Protein AF-A0A8D8DVP3-F1 (afdb_monomer)

InterPro domains:
  IPR005828 Major facilitator, sugar transporter-like [PF00083] (3-355)
  IPR036259 MFS transporter superfamily [G3DSA:1.20.1250.20] (2-360)
  IPR036259 MFS transporter superfamily [SSF103473] (3-356)

Radius of gyration: 23.99 Å; Cα contacts (8 Å, |Δi|>4): 474; chains: 1; bounding box: 67×56×66 Å

Structure (mmCIF, N/CA/C/O backbone):
data_AF-A0A8D8DVP3-F1
#
_entry.id   AF-A0A8D8DVP3-F1
#
loop_
_atom_site.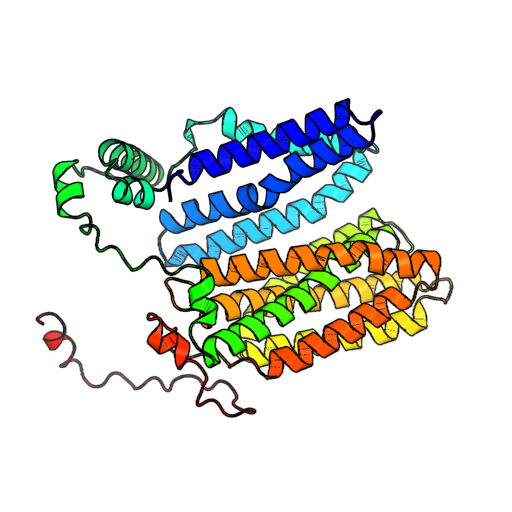group_PDB
_atom_site.id
_atom_site.type_symbol
_atom_site.label_atom_id
_atom_site.label_alt_id
_atom_site.label_comp_id
_atom_site.label_asym_id
_atom_site.label_entity_id
_atom_site.label_seq_id
_atom_site.pdbx_PDB_ins_code
_atom_site.Cartn_x
_atom_site.Cartn_y
_atom_site.Cartn_z
_atom_site.occupancy
_atom_site.B_iso_or_equiv
_atom_site.auth_seq_id
_atom_site.auth_comp_id
_atom_site.auth_asym_id
_atom_site.auth_atom_id
_atom_site.pdbx_PDB_model_num
ATOM 1 N N . MET A 1 1 ? -1.730 3.338 25.551 1.00 49.31 1 MET A N 1
ATOM 2 C CA . MET A 1 1 ? -1.063 4.341 24.682 1.00 49.31 1 MET A CA 1
ATOM 3 C C . MET A 1 1 ? -0.803 5.605 25.485 1.00 49.31 1 MET A C 1
ATOM 5 O O . MET A 1 1 ? -1.751 6.106 26.072 1.00 49.31 1 MET A O 1
ATOM 9 N N . LEU A 1 2 ? 0.445 6.084 25.524 1.00 58.00 2 LEU A N 1
ATOM 10 C CA . LEU A 1 2 ? 0.871 7.278 26.279 1.00 58.00 2 LEU A CA 1
ATOM 11 C C . LEU A 1 2 ? 0.584 8.608 25.549 1.00 58.00 2 LEU A C 1
ATOM 13 O O . LEU A 1 2 ? 0.513 9.646 26.192 1.00 58.00 2 LEU A O 1
ATOM 17 N N . ILE A 1 3 ? 0.392 8.583 24.224 1.00 75.12 3 ILE A N 1
ATOM 18 C CA . ILE A 1 3 ? 0.211 9.775 23.375 1.00 75.12 3 ILE A CA 1
ATOM 19 C C . ILE A 1 3 ? -1.114 9.651 22.600 1.00 75.12 3 ILE A C 1
ATOM 21 O O . ILE A 1 3 ? -1.470 8.549 22.170 1.00 75.12 3 ILE A O 1
ATOM 25 N N . GLY A 1 4 ? -1.849 10.762 22.466 1.00 74.62 4 GLY A N 1
ATOM 26 C CA . GLY A 1 4 ? -3.106 10.860 21.707 1.00 74.62 4 GLY A CA 1
ATOM 27 C C . GLY A 1 4 ? -2.903 10.778 20.191 1.00 74.62 4 GLY A C 1
ATOM 28 O O . GLY A 1 4 ? -1.782 10.906 19.696 1.00 74.62 4 GLY A O 1
ATOM 29 N N . ARG A 1 5 ? -3.982 10.559 19.432 1.00 79.88 5 ARG A N 1
ATOM 30 C CA . ARG A 1 5 ? -3.907 10.349 17.975 1.00 79.88 5 ARG A CA 1
ATOM 31 C C . ARG A 1 5 ? -3.617 11.651 17.230 1.00 79.88 5 ARG A C 1
ATOM 33 O O . ARG A 1 5 ? -2.860 11.639 16.260 1.00 79.88 5 ARG A O 1
ATOM 40 N N . LEU A 1 6 ? -4.168 12.770 17.699 1.00 83.75 6 LEU A N 1
ATOM 41 C CA . LEU A 1 6 ? -3.960 14.082 17.089 1.00 83.75 6 LEU A CA 1
ATOM 42 C C . LEU A 1 6 ? -2.509 14.590 17.242 1.00 83.75 6 LEU A C 1
ATOM 44 O O . LEU A 1 6 ? -1.933 14.986 16.229 1.00 83.75 6 LEU A O 1
ATOM 48 N N . PRO A 1 7 ? -1.864 14.547 18.429 1.00 85.00 7 PRO A N 1
ATOM 49 C CA . PRO A 1 7 ? -0.447 14.876 18.562 1.00 85.00 7 PRO A CA 1
ATOM 50 C C . PRO A 1 7 ? 0.447 14.032 17.656 1.00 85.00 7 PRO A C 1
ATOM 52 O O . PRO A 1 7 ? 1.345 14.571 17.019 1.00 85.00 7 PRO A O 1
ATOM 55 N N . VAL A 1 8 ? 0.177 12.725 17.545 1.00 86.31 8 VAL A N 1
ATOM 56 C CA . VAL A 1 8 ? 0.928 11.827 16.654 1.00 86.31 8 VAL A CA 1
ATOM 57 C C . VAL A 1 8 ? 0.789 12.256 15.192 1.00 86.31 8 VAL A C 1
ATOM 59 O O . VAL A 1 8 ? 1.789 12.304 14.475 1.00 86.31 8 VAL A O 1
ATOM 62 N N . TYR A 1 9 ? -0.419 12.622 14.754 1.00 86.25 9 TYR A N 1
ATOM 63 C CA . TYR A 1 9 ? -0.650 13.150 13.410 1.00 86.25 9 TYR A CA 1
ATOM 64 C C . TYR A 1 9 ? 0.105 14.464 13.165 1.00 86.25 9 TYR A C 1
ATOM 66 O O . TYR A 1 9 ? 0.840 14.567 12.186 1.00 86.25 9 TYR A O 1
ATOM 74 N N . LEU A 1 10 ? -0.012 15.440 14.071 1.00 87.44 10 LEU A N 1
ATOM 75 C CA . LEU A 1 10 ? 0.655 16.737 13.933 1.00 87.44 10 LEU A CA 1
ATOM 76 C C . LEU A 1 10 ? 2.178 16.583 13.909 1.00 87.44 10 LEU A C 1
ATOM 78 O O . LEU A 1 10 ? 2.819 17.058 12.972 1.00 87.44 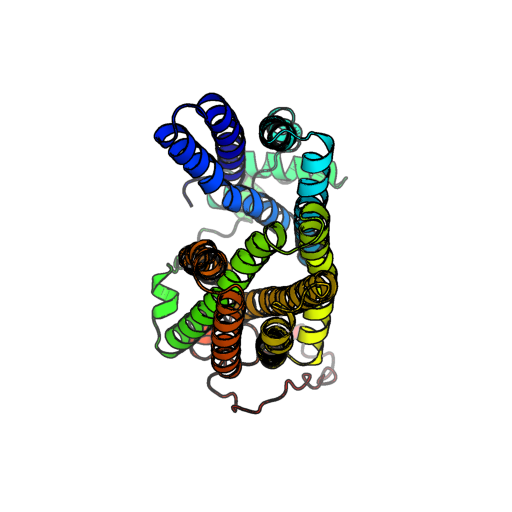10 LEU A O 1
ATOM 82 N N . ILE A 1 11 ? 2.755 15.848 14.864 1.00 88.69 11 ILE A N 1
ATOM 83 C CA . ILE A 1 11 ? 4.195 15.550 14.885 1.00 88.69 11 ILE A CA 1
ATOM 84 C C . ILE A 1 11 ? 4.615 14.910 13.560 1.00 88.69 11 ILE A C 1
ATOM 86 O O . ILE A 1 11 ? 5.625 15.310 12.987 1.00 88.69 11 ILE A O 1
ATOM 90 N N . SER A 1 12 ? 3.811 13.986 13.028 1.00 88.38 12 SER A N 1
ATOM 91 C CA . SER A 1 12 ? 4.121 13.334 11.756 1.00 88.38 12 SER A CA 1
ATOM 92 C C . SER A 1 12 ? 4.139 14.315 10.578 1.00 88.38 12 SER A C 1
ATOM 94 O O . SER A 1 12 ? 5.038 14.257 9.739 1.00 88.38 12 SER A O 1
ATOM 96 N N . LEU A 1 13 ? 3.187 15.253 10.534 1.00 87.81 13 LEU A N 1
ATOM 97 C CA . LEU A 1 13 ? 3.154 16.320 9.532 1.00 87.81 13 LEU A CA 1
ATOM 98 C C . LEU A 1 13 ? 4.349 17.271 9.654 1.00 87.81 13 LEU A C 1
ATOM 100 O O . LEU A 1 13 ? 4.944 17.623 8.638 1.00 87.81 13 LEU A O 1
ATOM 104 N N . ALA A 1 14 ? 4.716 17.670 10.876 1.00 88.19 14 ALA A N 1
ATOM 105 C CA . ALA A 1 14 ? 5.873 18.535 11.107 1.00 88.19 14 ALA A CA 1
ATOM 106 C C . ALA A 1 14 ? 7.168 17.841 10.693 1.00 88.19 14 ALA A C 1
ATOM 108 O O . ALA A 1 14 ? 7.963 18.432 9.970 1.00 88.19 14 ALA A O 1
ATOM 109 N N . MET A 1 15 ? 7.358 16.582 11.094 1.00 88.50 15 MET A N 1
ATOM 110 C CA . MET A 1 15 ? 8.517 15.789 10.687 1.00 88.50 15 MET A CA 1
ATOM 111 C C . MET A 1 15 ? 8.593 15.666 9.164 1.00 88.50 15 MET A C 1
ATOM 113 O O . MET A 1 15 ? 9.660 15.880 8.596 1.00 88.50 15 MET A O 1
ATOM 117 N N . GLY A 1 16 ? 7.468 15.395 8.495 1.00 88.06 16 GLY A N 1
ATOM 118 C CA . GLY A 1 16 ? 7.408 15.316 7.037 1.00 88.06 16 GLY A CA 1
ATOM 119 C C . GLY A 1 16 ? 7.754 16.636 6.343 1.00 88.06 16 GLY A C 1
ATOM 120 O O . GLY A 1 16 ? 8.611 16.656 5.461 1.00 88.06 16 GLY A O 1
ATOM 121 N N . ALA A 1 17 ? 7.124 17.743 6.747 1.00 87.62 17 ALA A N 1
ATOM 122 C CA . ALA A 1 17 ? 7.328 19.053 6.128 1.00 87.62 17 ALA A CA 1
ATOM 123 C C . ALA A 1 17 ? 8.729 19.621 6.412 1.00 87.62 17 ALA A C 1
ATOM 125 O O . ALA A 1 17 ? 9.436 20.013 5.483 1.00 87.62 17 ALA A O 1
ATOM 126 N N . LEU A 1 18 ? 9.159 19.619 7.680 1.00 87.88 18 LEU A N 1
ATOM 127 C CA . LEU A 1 18 ? 10.483 20.105 8.076 1.00 87.88 18 LEU A CA 1
ATOM 128 C C . LEU A 1 18 ? 11.585 19.202 7.528 1.00 87.88 18 LEU A C 1
ATOM 130 O O . LEU A 1 18 ? 12.564 19.711 6.997 1.00 87.88 18 LEU A O 1
ATOM 134 N N . GLY A 1 19 ? 11.419 17.879 7.594 1.00 87.88 19 GLY A N 1
ATOM 135 C CA . GLY A 1 19 ? 12.396 16.930 7.062 1.00 87.88 19 GLY A CA 1
ATOM 136 C C . GLY A 1 19 ? 12.624 17.118 5.564 1.00 87.88 19 GLY A C 1
ATOM 137 O O . GLY A 1 19 ? 13.769 17.167 5.126 1.00 87.88 19 GLY A O 1
ATOM 138 N N . ARG A 1 20 ? 11.556 17.318 4.778 1.00 87.12 20 ARG A N 1
ATOM 139 C CA . ARG A 1 20 ? 11.660 17.595 3.333 1.00 87.12 20 ARG A CA 1
ATOM 140 C C . ARG A 1 20 ? 12.271 18.962 3.035 1.00 87.12 20 ARG A C 1
ATOM 142 O O . ARG A 1 20 ? 13.136 19.047 2.169 1.00 87.12 20 ARG A O 1
ATOM 149 N N . ALA A 1 21 ? 11.861 20.012 3.747 1.00 88.06 21 ALA A N 1
ATOM 150 C CA . ALA A 1 21 ? 12.420 21.350 3.559 1.00 88.06 21 ALA A CA 1
ATOM 151 C C . ALA A 1 21 ? 13.917 21.388 3.911 1.00 88.06 21 ALA A C 1
ATOM 153 O O . ALA A 1 21 ? 14.731 21.851 3.117 1.00 88.06 21 ALA A O 1
ATOM 154 N N . LEU A 1 22 ? 14.300 20.834 5.065 1.00 88.75 22 LEU A N 1
ATOM 155 C CA . LEU A 1 22 ? 15.695 20.756 5.496 1.00 88.75 22 LEU A CA 1
ATOM 156 C C . LEU A 1 22 ? 16.526 19.849 4.579 1.00 88.75 22 LEU A C 1
ATOM 158 O O . LEU A 1 22 ? 17.681 20.171 4.309 1.00 88.75 22 LEU A O 1
ATOM 162 N N . ALA A 1 23 ? 15.957 18.759 4.050 1.00 87.88 23 ALA A N 1
ATOM 163 C CA . ALA A 1 23 ? 16.632 17.936 3.047 1.00 87.88 23 ALA A CA 1
ATOM 164 C C . ALA A 1 23 ? 16.972 18.761 1.794 1.00 87.88 23 ALA A C 1
ATOM 166 O O . ALA A 1 23 ? 18.110 18.736 1.346 1.00 87.88 23 ALA A O 1
ATOM 167 N N . VAL A 1 24 ? 16.045 19.577 1.280 1.00 87.75 24 VAL A N 1
ATOM 168 C CA . VAL A 1 24 ? 16.318 20.468 0.134 1.00 87.75 24 VAL A CA 1
ATOM 169 C C . VAL A 1 24 ? 17.486 21.423 0.419 1.00 87.75 24 VAL A C 1
ATOM 171 O O . VAL A 1 24 ? 18.394 21.528 -0.401 1.00 87.75 24 VAL A O 1
ATOM 174 N N . PHE A 1 25 ? 17.511 22.080 1.583 1.00 87.06 25 PHE A N 1
ATOM 175 C CA . PHE A 1 25 ? 18.601 23.004 1.939 1.00 87.06 25 PHE A CA 1
ATOM 176 C C . PHE A 1 25 ? 19.956 22.312 2.111 1.00 87.06 25 PHE A C 1
ATOM 178 O O . PHE A 1 25 ? 21.001 22.910 1.868 1.00 87.06 25 PHE A O 1
ATOM 185 N N . THR A 1 26 ? 19.946 21.050 2.527 1.00 89.88 26 THR A N 1
ATOM 186 C CA . THR A 1 26 ? 21.156 20.264 2.798 1.00 89.88 26 THR A CA 1
ATOM 187 C C . THR A 1 26 ? 21.569 19.381 1.623 1.00 89.88 26 THR A C 1
ATOM 189 O O . THR A 1 26 ? 22.509 18.601 1.756 1.00 89.88 26 THR A O 1
ATOM 192 N N . ALA A 1 27 ? 20.942 19.552 0.452 1.00 85.94 27 ALA A N 1
ATOM 193 C CA . ALA A 1 27 ? 21.257 18.832 -0.780 1.00 85.94 27 ALA A CA 1
ATOM 194 C C . ALA A 1 27 ? 22.755 18.810 -1.163 1.00 85.94 27 ALA A C 1
ATOM 196 O O . ALA A 1 27 ? 23.198 17.774 -1.659 1.00 85.94 27 ALA A O 1
ATOM 197 N N . PRO A 1 28 ? 23.570 19.861 -0.902 1.00 88.81 28 PRO A N 1
ATOM 198 C CA . PRO A 1 28 ? 25.012 19.806 -1.167 1.00 88.81 28 PRO A CA 1
ATOM 199 C C . PRO A 1 28 ? 25.773 18.778 -0.312 1.00 88.81 28 PRO A C 1
ATOM 201 O O . PRO A 1 28 ? 26.848 18.323 -0.697 1.00 88.81 28 PRO A O 1
ATOM 204 N N . HIS A 1 29 ? 25.231 18.396 0.849 1.00 92.12 29 HIS A N 1
ATOM 205 C CA . HIS A 1 29 ? 25.843 17.454 1.782 1.00 92.12 29 HIS A CA 1
ATOM 206 C C . HIS A 1 29 ? 25.055 16.142 1.824 1.00 92.12 29 HIS A C 1
ATOM 208 O O . HIS A 1 29 ? 24.122 15.985 2.610 1.00 92.12 29 HIS A O 1
ATOM 214 N N . TYR A 1 30 ? 25.481 15.156 1.029 1.00 89.69 30 TYR A N 1
ATOM 215 C CA . TYR A 1 30 ? 24.769 13.883 0.853 1.00 89.69 30 TYR A CA 1
ATOM 216 C C . TYR A 1 30 ? 24.401 13.157 2.164 1.00 89.69 30 TYR A C 1
ATOM 218 O O . TYR A 1 30 ? 23.277 12.678 2.318 1.00 89.69 30 TYR A O 1
ATOM 226 N N . GLY A 1 31 ? 25.313 13.099 3.142 1.00 92.06 31 GLY A N 1
ATOM 227 C CA . GLY A 1 31 ? 25.039 12.444 4.431 1.00 92.06 31 GLY A CA 1
ATOM 228 C C . GLY A 1 31 ? 23.936 13.139 5.238 1.00 92.06 31 GLY A C 1
ATOM 229 O O . GLY A 1 31 ? 23.083 12.484 5.831 1.00 92.06 31 GLY A O 1
ATOM 230 N N . LEU A 1 32 ? 23.907 14.472 5.213 1.00 90.44 32 LEU A N 1
ATOM 231 C CA . LEU A 1 32 ? 22.891 15.252 5.914 1.00 90.44 32 LEU A CA 1
ATOM 232 C C . LEU A 1 32 ? 21.549 15.217 5.167 1.00 90.44 32 LEU A C 1
ATOM 234 O O . LEU A 1 32 ? 20.506 15.035 5.794 1.00 90.44 32 LEU A O 1
ATOM 238 N N . PHE A 1 33 ? 21.591 15.285 3.833 1.00 90.75 33 PHE A N 1
ATOM 239 C CA . PHE A 1 33 ? 20.431 15.107 2.962 1.00 90.75 33 PHE A CA 1
ATOM 240 C C . PHE A 1 33 ? 19.723 13.773 3.231 1.00 90.75 33 PHE A C 1
ATOM 242 O O . PHE A 1 33 ? 18.517 13.744 3.470 1.00 90.75 33 PHE A O 1
ATOM 249 N N . THR A 1 34 ? 20.471 12.665 3.234 1.00 89.31 34 THR A N 1
ATOM 250 C CA . THR A 1 34 ? 19.911 11.318 3.437 1.00 89.31 34 THR A CA 1
ATOM 251 C C . THR A 1 34 ? 19.344 11.128 4.841 1.00 89.31 34 THR A C 1
ATOM 253 O O . THR A 1 34 ? 18.247 10.586 4.979 1.00 89.31 34 THR A O 1
ATOM 256 N N . LEU A 1 35 ? 20.026 11.629 5.877 1.00 91.00 35 LEU A N 1
ATOM 257 C CA . LEU A 1 35 ? 19.528 11.594 7.254 1.00 91.00 35 LEU A CA 1
ATOM 258 C C . LEU A 1 35 ? 18.201 12.356 7.398 1.00 91.00 35 LEU A C 1
ATOM 260 O O . LEU A 1 35 ? 17.240 11.831 7.958 1.00 91.00 35 LEU A O 1
ATOM 264 N N . LEU A 1 36 ? 18.122 13.580 6.873 1.00 89.75 36 LEU A N 1
ATOM 265 C CA . LEU A 1 36 ? 16.921 14.414 6.976 1.00 89.75 36 LEU A CA 1
ATOM 266 C C . LEU A 1 36 ? 15.772 13.887 6.109 1.00 89.75 36 LEU A C 1
ATOM 268 O O . LEU A 1 36 ? 14.619 13.897 6.547 1.00 89.75 36 LEU A O 1
ATOM 272 N N . ALA A 1 37 ? 16.077 13.349 4.925 1.00 87.44 37 ALA A N 1
ATOM 273 C CA . ALA A 1 37 ? 15.103 12.659 4.086 1.00 87.44 37 ALA A CA 1
ATOM 274 C C . ALA A 1 37 ? 14.545 11.405 4.780 1.00 87.44 37 ALA A C 1
ATOM 276 O O . ALA A 1 37 ? 13.339 11.151 4.709 1.00 87.44 37 ALA A O 1
ATOM 277 N N . PHE A 1 38 ? 15.387 10.652 5.497 1.00 88.50 38 PHE A N 1
ATOM 278 C CA . PHE A 1 38 ? 14.957 9.511 6.302 1.00 88.50 38 PHE A CA 1
ATOM 279 C C . PHE A 1 38 ? 14.036 9.945 7.447 1.00 88.50 38 PHE A C 1
ATOM 281 O O . PHE A 1 38 ? 12.935 9.412 7.574 1.00 88.50 38 PHE A O 1
ATOM 288 N N . VAL A 1 39 ? 14.429 10.958 8.227 1.00 87.19 39 VAL A N 1
ATOM 289 C CA . VAL A 1 39 ? 13.610 11.499 9.328 1.00 87.19 39 VAL A CA 1
ATOM 290 C C . VAL A 1 39 ? 12.257 12.004 8.816 1.00 87.19 39 VAL A C 1
ATOM 292 O O . VAL A 1 39 ? 11.221 11.700 9.412 1.00 87.19 39 VAL A O 1
ATOM 295 N N . GLY A 1 40 ? 12.240 12.715 7.685 1.00 84.88 40 GLY A N 1
ATOM 296 C CA . GLY A 1 40 ? 11.002 13.186 7.062 1.00 84.88 40 GLY A CA 1
ATOM 297 C C . GLY A 1 40 ? 10.118 12.056 6.528 1.00 84.88 40 GLY A C 1
ATOM 298 O O . GLY A 1 40 ? 8.891 12.136 6.600 1.00 84.88 40 GLY A O 1
ATOM 299 N N . SER A 1 41 ? 10.720 10.973 6.033 1.00 85.62 41 SER A N 1
ATOM 300 C CA . SER A 1 41 ? 9.988 9.821 5.490 1.00 85.62 41 SER A CA 1
ATOM 301 C C . SER A 1 41 ? 9.478 8.874 6.577 1.00 85.62 41 SER A C 1
ATOM 303 O O . SER A 1 41 ? 8.413 8.282 6.405 1.00 85.62 41 SER A O 1
ATOM 305 N N . PHE A 1 42 ? 10.165 8.774 7.718 1.00 84.25 42 PHE A N 1
ATOM 306 C CA . PHE A 1 42 ? 9.799 7.900 8.839 1.00 84.25 42 PHE A CA 1
ATOM 307 C C . PHE A 1 42 ? 8.373 8.158 9.352 1.00 84.25 42 PHE A C 1
ATOM 309 O O . PHE A 1 42 ? 7.619 7.234 9.652 1.00 84.25 42 PHE A O 1
ATOM 316 N N . ALA A 1 43 ? 7.976 9.427 9.393 1.00 81.69 43 ALA A N 1
ATOM 317 C CA . ALA A 1 43 ? 6.666 9.857 9.863 1.00 81.69 43 ALA A CA 1
ATOM 318 C C . ALA A 1 43 ? 5.530 9.713 8.830 1.00 81.69 43 ALA A C 1
ATOM 320 O O . ALA A 1 43 ? 4.356 9.815 9.189 1.00 81.69 43 ALA A O 1
ATOM 321 N N . SER A 1 44 ? 5.846 9.481 7.553 1.00 79.88 44 SER A N 1
ATOM 322 C CA . SER A 1 44 ? 4.869 9.565 6.457 1.00 79.88 44 SER A CA 1
ATOM 323 C C . SER A 1 44 ? 3.722 8.553 6.585 1.00 79.88 44 SER A C 1
ATOM 325 O O . SER A 1 44 ? 2.554 8.929 6.483 1.00 79.88 44 SER A O 1
ATOM 327 N N . ASN A 1 45 ? 4.033 7.290 6.897 1.00 78.56 45 ASN A N 1
ATOM 328 C CA . ASN A 1 45 ? 3.023 6.242 7.065 1.00 78.56 45 ASN A CA 1
ATOM 329 C C . ASN A 1 45 ? 2.107 6.516 8.272 1.00 78.5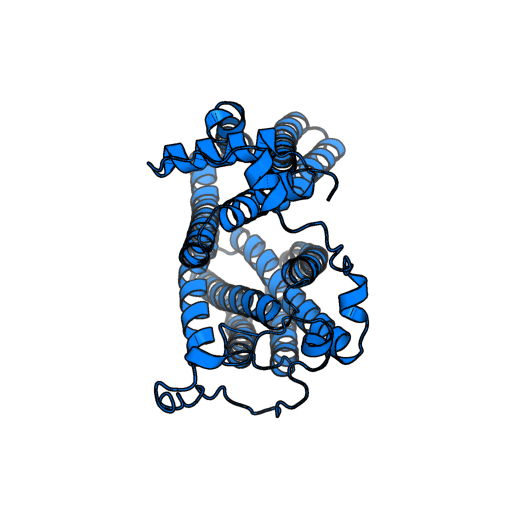6 45 ASN A C 1
ATOM 331 O O . ASN A 1 45 ? 0.892 6.338 8.201 1.00 78.56 45 ASN A O 1
ATOM 335 N N . THR A 1 46 ? 2.672 7.019 9.371 1.00 80.75 46 THR A N 1
ATOM 336 C CA . THR A 1 46 ? 1.907 7.409 10.563 1.00 80.75 46 THR A CA 1
ATOM 337 C C . THR A 1 46 ? 0.988 8.596 10.272 1.00 80.75 46 THR A C 1
ATOM 339 O O . THR A 1 46 ? -0.170 8.595 10.698 1.00 80.75 46 THR A O 1
ATOM 342 N N . GLY A 1 47 ? 1.471 9.576 9.501 1.00 81.94 47 GLY A N 1
ATOM 343 C CA . GLY A 1 47 ? 0.677 10.707 9.022 1.00 81.94 47 GLY A CA 1
ATOM 344 C C . GLY A 1 47 ? -0.492 10.275 8.135 1.00 81.94 47 GLY A C 1
ATOM 345 O O . GLY A 1 47 ? -1.580 10.828 8.255 1.00 81.94 47 GLY A O 1
ATOM 346 N N . PHE A 1 48 ? -0.304 9.241 7.312 1.00 81.69 48 PHE A N 1
ATOM 347 C CA . PHE A 1 48 ? -1.363 8.676 6.477 1.00 81.69 48 PHE A CA 1
ATOM 348 C C . PHE A 1 48 ? -2.425 7.914 7.292 1.00 81.69 48 PHE A C 1
ATOM 350 O O . PHE A 1 48 ? -3.617 8.097 7.059 1.00 81.69 48 PHE A O 1
ATOM 357 N N . GLN A 1 49 ? -2.021 7.090 8.267 1.00 79.94 49 GLN A N 1
ATOM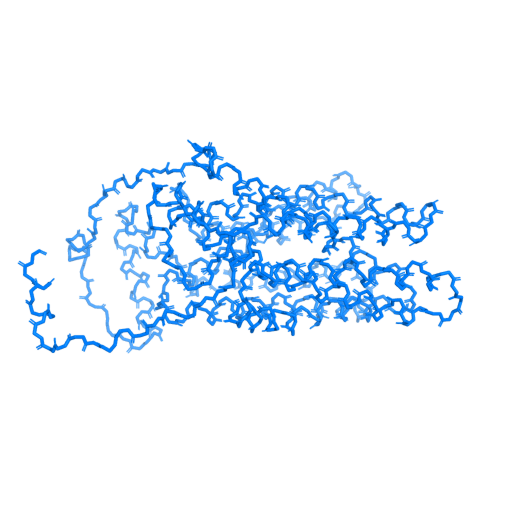 358 C CA . GLN A 1 49 ? -2.936 6.211 9.016 1.00 79.94 49 GLN A CA 1
ATOM 359 C C . GLN A 1 49 ? -3.694 6.912 10.158 1.00 79.94 49 GLN A C 1
ATOM 361 O O . GLN A 1 49 ? -4.844 6.575 10.443 1.00 79.94 49 GLN A O 1
ATOM 366 N N . SER A 1 50 ? -3.078 7.888 10.829 1.00 83.00 50 SER A N 1
ATOM 367 C CA . SER A 1 50 ? -3.653 8.495 12.043 1.00 83.00 50 SER A CA 1
ATOM 368 C C . SER A 1 50 ? -5.016 9.179 11.821 1.00 83.00 50 SER A C 1
ATOM 370 O O . SER A 1 50 ? -5.923 8.930 12.621 1.00 83.00 50 SER A O 1
ATOM 372 N N . PRO A 1 51 ? -5.228 9.977 10.751 1.00 83.81 51 PRO A N 1
ATOM 373 C CA . PRO A 1 51 ? -6.521 10.611 10.481 1.00 83.81 51 PRO A CA 1
ATOM 374 C C . PRO A 1 51 ? -7.635 9.605 10.223 1.00 83.81 51 PRO A C 1
ATOM 376 O O . PRO A 1 51 ? -8.758 9.807 10.677 1.00 83.81 51 PRO A O 1
ATOM 379 N N . LEU A 1 52 ? -7.325 8.504 9.532 1.00 82.56 52 LEU A N 1
ATOM 380 C CA . LEU A 1 52 ? -8.293 7.449 9.258 1.00 82.56 52 LEU A CA 1
ATOM 381 C C . LEU A 1 52 ? -8.774 6.801 10.558 1.00 82.56 52 LEU A C 1
ATOM 383 O O . LEU A 1 52 ? -9.972 6.600 10.730 1.00 82.56 52 LEU A O 1
ATOM 387 N N . ILE A 1 53 ? -7.862 6.509 11.489 1.00 79.62 53 ILE A N 1
ATOM 388 C CA . ILE A 1 53 ? -8.213 5.917 12.788 1.00 79.62 53 ILE A CA 1
ATOM 389 C C . ILE A 1 53 ? -9.159 6.847 13.554 1.00 79.62 53 ILE A C 1
ATOM 391 O O . ILE A 1 53 ? -10.216 6.408 14.003 1.00 79.62 53 ILE A O 1
ATOM 395 N N . VAL A 1 54 ? -8.824 8.139 13.642 1.00 82.62 54 VAL A N 1
ATOM 396 C CA . VAL A 1 54 ? -9.693 9.130 14.297 1.00 82.62 54 VAL A CA 1
ATOM 397 C C . VAL A 1 54 ? -11.049 9.209 13.592 1.00 82.62 54 VAL A C 1
ATOM 399 O O . VAL A 1 54 ? -12.082 9.177 14.258 1.00 82.62 54 VAL A O 1
ATOM 402 N N . ALA A 1 55 ? -11.065 9.245 12.256 1.00 83.69 55 ALA A N 1
ATOM 403 C CA . ALA A 1 55 ? -12.289 9.290 11.463 1.00 83.69 55 ALA A CA 1
ATOM 404 C C . ALA A 1 55 ? -13.177 8.054 11.690 1.00 83.69 55 ALA A C 1
ATOM 406 O O . ALA A 1 55 ? -14.392 8.191 11.824 1.00 83.69 55 ALA A O 1
ATOM 407 N N . MET A 1 56 ? -12.595 6.855 11.789 1.00 78.75 56 MET A N 1
ATOM 408 C CA . MET A 1 56 ? -13.339 5.630 12.094 1.00 78.75 56 MET A CA 1
ATOM 409 C C . MET A 1 56 ? -13.906 5.624 13.516 1.00 78.75 56 MET A C 1
ATOM 411 O O . MET A 1 56 ? -15.012 5.125 13.725 1.00 78.75 56 MET A O 1
ATOM 415 N N . GLU A 1 57 ? -13.169 6.162 14.489 1.00 79.19 57 GLU A N 1
ATOM 416 C CA . GLU A 1 57 ? -13.584 6.203 15.895 1.00 79.19 57 GLU A CA 1
ATOM 417 C C . GLU A 1 57 ? -14.754 7.168 16.144 1.00 79.19 57 GLU A C 1
ATOM 419 O O . GLU A 1 57 ? -15.596 6.880 16.997 1.00 79.19 57 GLU A O 1
ATOM 424 N N . ILE A 1 58 ? -14.828 8.282 15.404 1.00 81.50 58 ILE A N 1
ATOM 425 C CA . ILE A 1 58 ? -15.920 9.271 15.513 1.00 81.50 58 ILE A CA 1
ATOM 426 C C . ILE A 1 58 ? -17.134 8.948 14.633 1.00 81.50 58 ILE A C 1
ATOM 428 O O . ILE A 1 58 ? -18.201 9.534 14.820 1.00 81.50 58 ILE A O 1
ATOM 432 N N . SER A 1 59 ? -16.982 8.043 13.666 1.00 81.50 59 SER A N 1
ATOM 433 C CA . SER A 1 59 ? -18.023 7.729 12.686 1.00 81.50 59 SER A CA 1
ATOM 434 C C . SER A 1 59 ? -18.844 6.504 13.068 1.00 81.50 59 SER A C 1
ATOM 436 O O . SER A 1 59 ? -18.372 5.584 13.743 1.00 81.50 59 SER A O 1
ATOM 438 N N . LYS A 1 60 ? -20.087 6.483 12.576 1.00 76.56 60 LYS A N 1
ATOM 439 C CA . LYS A 1 60 ? -20.959 5.305 12.626 1.00 76.56 60 LYS A CA 1
ATOM 440 C C . LYS A 1 60 ? -20.338 4.141 11.855 1.00 76.56 60 LYS A C 1
ATOM 442 O O . LYS A 1 60 ? -19.666 4.366 10.848 1.00 76.56 60 LYS A O 1
ATOM 447 N N . ASP A 1 61 ? -20.627 2.919 12.295 1.00 69.31 61 ASP A N 1
ATOM 448 C CA . ASP A 1 61 ? -20.091 1.688 11.700 1.00 69.31 61 ASP A CA 1
ATOM 449 C C . ASP A 1 61 ? -20.396 1.587 10.193 1.00 69.31 61 ASP A C 1
ATOM 451 O O . ASP A 1 61 ? -19.509 1.256 9.409 1.00 69.31 61 ASP A O 1
ATOM 455 N N . GLU A 1 62 ? -21.598 1.997 9.780 1.00 71.56 62 GLU A N 1
ATOM 456 C CA . GLU A 1 62 ? -22.077 2.017 8.385 1.00 71.56 62 GLU A CA 1
ATOM 457 C C . GLU A 1 62 ? -21.205 2.871 7.445 1.00 71.56 62 GLU A C 1
ATOM 459 O O . GLU A 1 62 ? -21.017 2.530 6.280 1.00 71.56 62 GLU A O 1
ATOM 464 N N . ASN A 1 63 ? -20.621 3.964 7.950 1.00 74.81 63 ASN A N 1
ATOM 465 C CA . ASN A 1 63 ? -19.874 4.927 7.134 1.00 74.81 63 ASN A CA 1
ATOM 466 C C . ASN A 1 63 ? -18.368 4.633 7.072 1.00 74.81 63 ASN A C 1
ATOM 468 O O . ASN A 1 63 ? -17.644 5.282 6.312 1.00 74.81 63 ASN A O 1
ATOM 472 N N . ARG A 1 64 ? -17.864 3.674 7.863 1.00 74.38 64 ARG A N 1
ATOM 473 C CA . ARG A 1 64 ? -16.420 3.392 7.947 1.00 74.38 64 ARG A CA 1
ATOM 474 C C . ARG A 1 64 ? -15.839 2.909 6.621 1.00 74.38 64 ARG A C 1
ATOM 476 O O . ARG A 1 64 ? -14.741 3.325 6.263 1.00 74.38 64 ARG A O 1
ATOM 483 N N . ALA A 1 65 ? -16.593 2.107 5.869 1.00 69.69 65 ALA A N 1
ATOM 484 C CA . ALA A 1 65 ? -16.168 1.629 4.556 1.00 69.69 65 ALA A CA 1
ATOM 485 C C . ALA A 1 65 ? -15.968 2.788 3.562 1.00 69.69 65 ALA A C 1
ATOM 487 O O . ALA A 1 65 ? -14.936 2.858 2.894 1.00 69.69 65 ALA A O 1
ATOM 488 N N . SER A 1 66 ? -16.901 3.748 3.516 1.00 74.88 66 SER A N 1
ATOM 489 C CA . SER A 1 66 ? -16.762 4.936 2.664 1.00 74.88 66 SER A CA 1
ATOM 490 C C . SER A 1 66 ? -15.560 5.799 3.050 1.00 74.88 66 SER A C 1
ATOM 492 O O . SER A 1 66 ? -14.882 6.310 2.165 1.00 74.88 66 SER A O 1
ATOM 494 N N . LEU A 1 67 ? -15.250 5.946 4.342 1.00 82.25 67 LEU A N 1
ATOM 495 C CA . LEU A 1 67 ? -14.076 6.711 4.790 1.00 82.25 67 LEU A CA 1
ATOM 496 C C . LEU A 1 67 ? -12.758 6.096 4.308 1.00 82.25 67 LEU A C 1
ATOM 498 O O . LEU A 1 67 ? -11.886 6.819 3.826 1.00 82.25 67 LEU A O 1
ATOM 502 N N . SER A 1 68 ? -12.631 4.770 4.381 1.00 77.31 68 SER A N 1
ATOM 503 C CA . SER A 1 68 ? -11.475 4.061 3.823 1.00 77.31 68 SER A CA 1
ATOM 504 C C . SER A 1 68 ? -11.369 4.236 2.304 1.00 77.31 68 SER A C 1
ATOM 506 O O . SER A 1 68 ? -10.268 4.424 1.792 1.00 77.31 68 SER A O 1
ATOM 508 N N . MET A 1 69 ? -12.497 4.252 1.583 1.00 78.81 69 MET A N 1
ATOM 509 C CA . MET A 1 69 ? -12.510 4.514 0.136 1.00 78.81 69 MET A CA 1
ATOM 510 C C . MET A 1 69 ? -12.050 5.936 -0.210 1.00 78.81 69 MET A C 1
ATOM 512 O O . MET A 1 69 ? -11.262 6.108 -1.138 1.00 78.81 69 MET A O 1
ATOM 516 N N . TRP A 1 70 ? -12.470 6.954 0.548 1.00 85.44 70 TRP A N 1
ATOM 517 C CA . TRP A 1 70 ? -12.009 8.332 0.338 1.00 85.44 70 TRP A CA 1
ATOM 518 C C . TRP A 1 70 ? -10.498 8.478 0.522 1.00 85.44 70 TRP A C 1
ATOM 520 O O . TRP A 1 70 ? -9.840 9.148 -0.274 1.00 85.44 70 TRP A O 1
ATOM 530 N N . GLN A 1 71 ? -9.933 7.825 1.538 1.00 85.69 71 GLN A N 1
ATOM 531 C CA . GLN A 1 71 ? -8.490 7.836 1.771 1.00 85.69 71 GLN A CA 1
ATOM 532 C C . GLN A 1 71 ? -7.723 7.159 0.624 1.00 85.69 71 GLN A C 1
ATOM 534 O O . GLN A 1 71 ? -6.711 7.685 0.162 1.00 85.69 71 GLN A O 1
ATOM 539 N N . LEU A 1 72 ? -8.223 6.020 0.139 1.00 82.06 72 LEU A N 1
ATOM 540 C CA . LEU A 1 72 ? -7.645 5.283 -0.987 1.00 82.06 72 LEU A CA 1
ATOM 541 C C . LEU A 1 72 ? -7.704 6.085 -2.297 1.00 82.06 72 LEU A C 1
ATOM 543 O O . LEU A 1 72 ? -6.738 6.120 -3.063 1.00 82.06 72 LEU A O 1
ATOM 547 N N . GLY A 1 73 ? -8.820 6.785 -2.517 1.00 85.19 73 GLY A N 1
ATOM 548 C CA . GLY A 1 73 ? -8.979 7.754 -3.597 1.00 85.19 73 GLY A CA 1
ATOM 549 C C . GLY A 1 73 ? -7.945 8.871 -3.511 1.00 85.19 73 GLY A C 1
ATOM 550 O O . GLY A 1 73 ? -7.234 9.120 -4.481 1.00 85.19 73 GLY A O 1
ATOM 551 N N . GLY A 1 74 ? -7.795 9.486 -2.335 1.00 87.75 74 GLY A N 1
ATOM 552 C CA . GLY A 1 74 ? -6.798 10.532 -2.098 1.00 87.75 74 GLY A CA 1
ATOM 553 C C . GLY A 1 74 ? -5.360 10.067 -2.350 1.00 87.75 74 GLY A C 1
ATOM 554 O O . GLY A 1 74 ? -4.590 10.785 -2.986 1.00 87.75 74 GLY A O 1
ATOM 555 N N . TRP A 1 75 ? -5.015 8.848 -1.921 1.00 87.25 75 TRP A N 1
ATOM 556 C CA . TRP A 1 75 ? -3.719 8.223 -2.203 1.00 87.25 75 TRP A CA 1
ATOM 557 C C . TRP A 1 75 ? -3.466 8.090 -3.709 1.00 87.25 75 TRP A C 1
ATOM 559 O O . TRP A 1 75 ? -2.444 8.556 -4.214 1.00 87.25 75 TRP A O 1
ATOM 569 N N . THR A 1 76 ? -4.431 7.526 -4.439 1.00 88.62 76 THR A N 1
ATOM 570 C CA . THR A 1 76 ? -4.292 7.290 -5.882 1.00 88.62 76 THR A CA 1
ATOM 571 C C . THR A 1 76 ? -4.200 8.599 -6.663 1.00 88.62 76 THR A C 1
ATOM 573 O O . THR A 1 76 ? -3.345 8.743 -7.537 1.00 88.62 76 THR A O 1
ATOM 576 N N . VAL A 1 77 ? -5.032 9.587 -6.314 1.00 89.94 77 VAL A N 1
ATOM 577 C CA . VAL A 1 77 ? -4.971 10.932 -6.902 1.00 89.94 77 VAL A CA 1
ATOM 578 C C . VAL A 1 77 ? -3.598 11.555 -6.653 1.00 89.94 77 VAL A C 1
ATOM 580 O O . VAL A 1 77 ? -3.004 12.093 -7.583 1.00 89.94 77 VAL A O 1
ATOM 583 N N . GLY A 1 78 ? -3.052 11.425 -5.440 1.00 88.94 78 GLY A N 1
ATOM 584 C CA . GLY A 1 78 ? -1.709 11.901 -5.112 1.00 88.94 78 GLY A CA 1
ATOM 585 C C . GLY A 1 78 ? -0.625 11.290 -6.004 1.00 88.94 78 GLY A C 1
ATOM 586 O O . GLY A 1 78 ? 0.181 12.028 -6.569 1.00 88.94 78 GLY A O 1
ATOM 587 N N . ILE A 1 79 ? -0.637 9.965 -6.189 1.00 88.25 79 ILE A N 1
ATOM 588 C CA . ILE A 1 79 ? 0.315 9.259 -7.065 1.00 88.25 79 ILE A CA 1
ATOM 589 C C . ILE A 1 79 ? 0.167 9.690 -8.527 1.00 88.25 79 ILE A C 1
ATOM 591 O O . ILE A 1 79 ? 1.174 9.867 -9.203 1.00 88.25 79 ILE A O 1
ATOM 595 N N . CYS A 1 80 ? -1.058 9.890 -9.019 1.00 90.38 80 CYS A N 1
ATOM 596 C CA . CYS A 1 80 ? -1.300 10.298 -10.405 1.00 90.38 80 CYS A CA 1
ATOM 597 C C . CYS A 1 80 ? -0.891 11.754 -10.670 1.00 90.38 80 CYS A C 1
ATOM 599 O O . CYS A 1 80 ? -0.367 12.077 -11.734 1.00 90.38 80 CYS A O 1
ATOM 601 N N . VAL A 1 81 ? -1.124 12.644 -9.702 1.00 89.00 81 VAL A N 1
ATOM 602 C CA . VAL A 1 81 ? -0.849 14.081 -9.833 1.00 89.00 81 VAL A CA 1
ATOM 603 C C . VAL A 1 81 ? 0.636 14.395 -9.622 1.00 89.00 81 VAL A C 1
ATOM 605 O O . VAL A 1 81 ? 1.168 15.278 -10.292 1.00 89.00 81 VAL A O 1
ATOM 608 N N . ALA A 1 82 ? 1.337 13.661 -8.752 1.00 87.44 82 ALA A N 1
ATOM 609 C CA . ALA A 1 82 ? 2.761 13.866 -8.470 1.00 87.44 82 ALA A CA 1
ATOM 610 C C . ALA A 1 82 ? 3.674 13.939 -9.720 1.00 87.44 82 ALA A C 1
ATOM 612 O O . ALA A 1 82 ? 4.402 14.930 -9.844 1.00 87.44 82 ALA A O 1
ATOM 613 N N . PRO A 1 83 ? 3.649 12.980 -10.673 1.00 87.56 83 PRO A N 1
ATOM 614 C CA . PRO A 1 83 ? 4.469 13.060 -11.881 1.00 87.56 83 PRO A CA 1
ATOM 615 C C . PRO A 1 83 ? 4.052 14.222 -12.792 1.00 87.56 83 PRO A C 1
ATOM 617 O O . PRO A 1 83 ? 4.904 14.798 -13.458 1.00 87.56 83 PRO A O 1
ATOM 620 N N . MET A 1 84 ? 2.772 14.608 -12.803 1.00 85.50 84 MET A N 1
ATOM 621 C CA . MET A 1 84 ? 2.284 15.728 -13.618 1.00 85.50 84 MET A CA 1
ATOM 622 C C . MET A 1 84 ? 2.779 17.073 -13.079 1.00 85.50 84 MET A C 1
ATOM 624 O O . MET A 1 84 ? 3.205 17.930 -13.851 1.00 85.50 84 MET A O 1
ATOM 628 N N . ILE A 1 85 ? 2.788 17.241 -11.751 1.00 86.06 85 ILE A N 1
ATOM 629 C CA . ILE A 1 85 ? 3.381 18.418 -11.106 1.00 86.06 85 ILE A CA 1
ATOM 630 C C . ILE A 1 85 ? 4.879 18.473 -11.399 1.00 86.06 85 ILE A C 1
ATOM 632 O O . ILE A 1 85 ? 5.383 19.530 -11.764 1.00 86.06 85 ILE A O 1
ATOM 636 N N . LEU A 1 86 ? 5.595 17.349 -11.285 1.00 87.12 86 LEU A N 1
ATOM 637 C CA . LEU A 1 86 ? 7.025 17.315 -11.598 1.00 87.12 86 LEU A CA 1
ATOM 638 C C . LEU A 1 86 ? 7.297 17.654 -13.070 1.00 87.12 86 LEU A C 1
ATOM 640 O O . LEU A 1 86 ? 8.242 18.382 -13.362 1.00 87.12 86 LEU A O 1
ATOM 644 N N . TRP A 1 87 ? 6.454 17.176 -13.987 1.00 85.62 87 TRP A N 1
ATOM 645 C CA . TRP A 1 87 ? 6.549 17.497 -15.410 1.00 85.62 87 TRP A CA 1
ATOM 646 C C . TRP A 1 87 ? 6.347 18.994 -15.692 1.00 85.62 87 TRP A C 1
ATOM 648 O O . TRP A 1 87 ? 7.068 19.566 -16.512 1.00 85.62 87 TRP A O 1
ATOM 658 N N . LEU A 1 88 ? 5.413 19.639 -14.983 1.00 85.62 88 LEU A N 1
ATOM 659 C CA . LEU A 1 88 ? 5.144 21.072 -15.107 1.00 85.62 88 LEU A CA 1
ATOM 660 C C . LEU A 1 88 ? 6.248 21.929 -14.471 1.00 85.62 88 LEU A C 1
ATOM 662 O O . LEU A 1 88 ? 6.729 22.873 -15.093 1.00 85.62 88 LEU A O 1
ATOM 666 N N . CYS A 1 89 ? 6.654 21.597 -13.244 1.00 84.31 89 CYS A N 1
ATOM 667 C CA . CYS A 1 89 ? 7.639 22.366 -12.485 1.00 84.31 89 CYS A CA 1
ATOM 668 C C . CYS A 1 89 ? 9.070 22.163 -12.991 1.00 84.31 89 CYS A C 1
ATOM 670 O O . CYS A 1 89 ? 9.901 23.032 -12.766 1.00 84.31 89 CYS A O 1
ATOM 672 N N . ARG A 1 90 ? 9.377 21.013 -13.612 1.00 85.31 90 ARG A N 1
ATOM 673 C CA . ARG A 1 90 ? 10.714 20.579 -14.082 1.00 85.31 90 ARG A CA 1
ATOM 674 C C . ARG A 1 90 ? 11.829 20.549 -13.026 1.00 85.31 90 ARG A C 1
ATOM 676 O O . ARG A 1 90 ? 12.927 20.094 -13.324 1.00 85.31 90 ARG A O 1
ATOM 683 N N . ASP A 1 91 ? 11.519 20.931 -11.793 1.00 87.00 91 ASP A N 1
ATOM 684 C CA . ASP A 1 91 ? 12.427 21.002 -10.657 1.00 87.00 91 ASP A CA 1
ATOM 685 C C . ASP A 1 91 ? 11.909 20.163 -9.488 1.00 87.00 91 ASP A C 1
ATOM 687 O O . ASP A 1 91 ? 10.800 20.351 -8.973 1.00 87.00 91 ASP A O 1
ATOM 691 N N . TRP A 1 92 ? 12.766 19.264 -9.009 1.00 86.56 92 TRP A N 1
ATOM 692 C CA . TRP A 1 92 ? 12.475 18.402 -7.864 1.00 86.56 92 TRP A CA 1
ATOM 693 C C . TRP A 1 92 ? 12.303 19.201 -6.560 1.00 86.56 92 TRP A C 1
ATOM 695 O O . TRP A 1 92 ? 11.510 18.815 -5.703 1.00 86.56 92 TRP A O 1
ATOM 705 N N . VAL A 1 93 ? 12.979 20.349 -6.429 1.00 87.69 93 VAL A N 1
ATOM 706 C CA . VAL A 1 93 ? 12.871 21.244 -5.264 1.00 87.69 93 VAL A CA 1
ATOM 707 C C . VAL A 1 93 ? 11.445 21.767 -5.100 1.00 87.69 93 VAL A C 1
ATOM 709 O O . VAL A 1 93 ? 10.857 21.651 -4.022 1.00 87.69 93 VAL A O 1
ATOM 712 N N . TRP A 1 94 ? 10.856 22.286 -6.180 1.00 86.19 94 TRP A N 1
ATOM 713 C CA . TRP A 1 94 ? 9.490 22.808 -6.161 1.00 86.19 94 TRP A CA 1
ATOM 714 C C . TRP A 1 94 ? 8.454 21.707 -5.942 1.00 86.19 94 TRP A C 1
ATOM 716 O O . TRP A 1 94 ? 7.445 21.953 -5.285 1.00 86.19 94 TRP A O 1
ATOM 726 N N . LEU A 1 95 ? 8.716 20.477 -6.395 1.00 85.56 95 LEU A N 1
ATOM 727 C CA . LEU A 1 95 ? 7.876 19.324 -6.064 1.00 85.56 95 LEU A CA 1
ATOM 728 C C . LEU A 1 95 ? 7.898 19.019 -4.553 1.00 85.56 95 LEU A C 1
ATOM 730 O O . LEU A 1 95 ? 6.843 18.836 -3.935 1.00 85.56 95 LEU A O 1
ATOM 734 N N . LEU A 1 96 ? 9.084 18.972 -3.935 1.00 84.19 96 LEU A N 1
ATOM 735 C CA . LEU A 1 96 ? 9.224 18.669 -2.505 1.00 84.19 96 LEU A CA 1
ATOM 736 C C . LEU A 1 96 ? 8.620 19.769 -1.621 1.00 84.19 96 LEU A C 1
ATOM 738 O O . LEU A 1 96 ? 7.908 19.462 -0.661 1.00 84.19 96 LEU A O 1
ATOM 742 N N . LEU A 1 97 ? 8.860 21.040 -1.950 1.00 83.00 97 LEU A N 1
ATOM 743 C CA . LEU A 1 97 ? 8.300 22.173 -1.210 1.00 83.00 97 LEU A CA 1
ATOM 744 C C . LEU A 1 97 ? 6.794 22.312 -1.459 1.00 83.00 97 LEU A C 1
ATOM 746 O O . LEU A 1 97 ? 6.018 22.407 -0.509 1.00 83.00 97 LEU A O 1
ATOM 750 N N . GLY A 1 98 ? 6.366 22.234 -2.720 1.00 82.19 98 GLY A N 1
ATOM 751 C CA . GLY A 1 98 ? 4.965 22.349 -3.120 1.00 82.19 98 GLY A CA 1
ATOM 752 C C . GLY A 1 98 ? 4.079 21.266 -2.507 1.00 82.19 98 GLY A C 1
ATOM 753 O O . GLY A 1 98 ? 2.993 21.567 -2.024 1.00 82.19 98 GLY A O 1
ATOM 754 N N . SER A 1 99 ? 4.562 20.022 -2.421 1.00 80.31 99 SER A N 1
ATOM 755 C CA . SER A 1 99 ? 3.842 18.935 -1.736 1.00 80.31 99 SER A CA 1
ATOM 756 C C . SER A 1 99 ? 3.822 19.062 -0.206 1.00 80.31 99 SER A C 1
ATOM 758 O O . SER A 1 99 ? 2.995 18.427 0.448 1.00 80.31 99 SER A O 1
ATOM 760 N N . SER A 1 100 ? 4.697 19.887 0.378 1.00 82.25 100 SER A N 1
ATOM 761 C CA . SER A 1 100 ? 4.745 20.138 1.824 1.00 82.25 100 SER A CA 1
ATOM 762 C C . SER A 1 100 ? 3.809 21.276 2.258 1.00 82.25 100 SER A C 1
ATOM 764 O O . SER A 1 100 ? 3.336 21.271 3.393 1.00 82.25 100 SER A O 1
ATOM 766 N N . LEU A 1 101 ? 3.476 22.214 1.360 1.00 81.00 101 LEU A N 1
ATOM 767 C CA . LEU A 1 101 ? 2.594 23.355 1.654 1.00 81.00 101 LEU A CA 1
ATOM 768 C C . LEU A 1 101 ? 1.176 22.952 2.114 1.00 81.00 101 LEU A C 1
ATOM 770 O O . LEU A 1 101 ? 0.727 23.491 3.128 1.00 81.00 101 LEU A O 1
ATOM 774 N N . PRO A 1 102 ? 0.473 21.988 1.479 1.00 82.12 102 PRO A N 1
ATOM 775 C CA . PRO A 1 102 ? -0.843 21.548 1.948 1.00 82.12 102 PRO A CA 1
ATOM 776 C C . PRO A 1 102 ? -0.836 21.000 3.381 1.00 82.12 102 PRO A C 1
ATOM 778 O O . PRO A 1 102 ? -1.845 21.084 4.077 1.00 82.12 102 PRO A O 1
ATOM 781 N N . LEU A 1 103 ? 0.299 20.471 3.853 1.00 80.12 103 LEU A N 1
ATOM 782 C CA . LEU A 1 103 ? 0.424 19.941 5.214 1.00 80.12 103 LEU A CA 1
ATOM 783 C C . LEU A 1 103 ? 0.344 21.057 6.269 1.00 80.12 103 LEU A C 1
ATOM 785 O O . LEU A 1 103 ? -0.152 20.828 7.372 1.00 80.12 103 LEU A O 1
ATOM 789 N N . LEU A 1 104 ? 0.779 22.276 5.926 1.00 77.56 104 LEU A N 1
ATOM 790 C CA . LEU A 1 104 ? 0.748 23.436 6.822 1.00 77.56 104 LEU A CA 1
ATOM 791 C C . LEU A 1 104 ? -0.678 23.940 7.081 1.00 77.56 104 LEU A C 1
ATOM 793 O O . LEU A 1 104 ? -0.942 24.514 8.135 1.00 77.56 104 LEU A O 1
ATOM 797 N N . VAL A 1 105 ? -1.627 23.660 6.184 1.00 81.38 105 VAL A N 1
ATOM 798 C CA . VAL A 1 105 ? -3.038 24.049 6.353 1.00 81.38 105 VAL A CA 1
ATOM 799 C C . VAL A 1 105 ? -3.628 23.467 7.647 1.00 81.38 105 VAL A C 1
ATOM 801 O O . VAL A 1 105 ? -4.374 24.151 8.348 1.00 81.38 105 VAL A O 1
ATOM 804 N N . PHE A 1 106 ? -3.236 22.246 8.029 1.00 77.69 106 PHE A N 1
ATOM 805 C CA . PHE A 1 106 ? -3.682 21.603 9.274 1.00 77.69 106 PHE A CA 1
ATOM 806 C C . PHE A 1 106 ? -3.112 22.252 10.545 1.00 77.69 106 PHE A C 1
ATOM 808 O O . PHE A 1 106 ? -3.720 22.151 11.614 1.00 77.69 106 PHE A O 1
ATOM 815 N N . TYR A 1 107 ? -1.977 22.946 10.431 1.00 79.06 107 TYR A N 1
ATOM 816 C CA . TYR A 1 107 ? -1.425 23.778 11.501 1.00 79.06 107 TYR A CA 1
ATOM 817 C C . TYR A 1 107 ? -2.129 25.129 11.586 1.00 79.06 107 TYR A C 1
ATOM 819 O O . TYR A 1 107 ? -2.443 25.591 12.681 1.00 79.06 107 TYR A O 1
ATOM 827 N N . CYS A 1 108 ? -2.422 25.742 10.438 1.00 79.38 108 CYS A N 1
ATOM 828 C CA . CYS A 1 108 ? -3.096 27.038 10.370 1.00 79.38 108 CYS A CA 1
ATOM 829 C C . CYS A 1 108 ? -4.575 26.970 10.778 1.00 79.38 108 CYS A C 1
ATOM 831 O O . CYS A 1 108 ? -5.139 27.983 11.188 1.00 79.38 108 CYS A O 1
ATOM 833 N N . LEU A 1 109 ? -5.214 25.797 10.692 1.00 81.81 109 LEU A N 1
ATOM 834 C CA . LEU A 1 109 ? -6.632 25.617 11.010 1.00 81.81 109 LEU A CA 1
ATOM 835 C C . LEU A 1 109 ? -6.868 24.634 12.179 1.00 81.81 109 LEU A C 1
ATOM 837 O O . LEU A 1 109 ? -7.554 23.619 12.006 1.00 81.81 109 LEU A O 1
ATOM 841 N N . PRO A 1 110 ? -6.410 24.945 13.412 1.00 77.00 110 PRO A N 1
ATOM 842 C CA . PRO A 1 110 ? -6.585 24.069 14.578 1.00 77.00 110 PRO A CA 1
ATOM 843 C C . PRO A 1 110 ? -8.063 23.829 14.925 1.00 77.00 110 PRO A C 1
ATOM 845 O O . PRO A 1 110 ? -8.423 22.847 15.576 1.00 77.00 110 PRO A O 1
ATOM 848 N N . GLN A 1 111 ? -8.952 24.693 14.436 1.00 73.62 111 GLN A N 1
ATOM 849 C CA . GLN A 1 111 ? -10.397 24.550 14.557 1.00 73.62 111 GLN A CA 1
ATOM 850 C C . GLN A 1 111 ? -10.974 23.308 13.867 1.00 73.62 111 GLN A C 1
ATOM 852 O O . GLN A 1 111 ? -12.068 22.908 14.243 1.00 73.62 111 GLN A O 1
ATOM 857 N N . TYR A 1 112 ? -10.269 22.640 12.951 1.00 73.25 112 TYR A N 1
ATOM 858 C CA . TYR A 1 112 ? -10.730 21.372 12.358 1.00 73.25 112 TYR A CA 1
ATOM 859 C C . TYR A 1 112 ? -10.112 20.135 13.008 1.00 73.25 112 TYR A C 1
ATOM 861 O O . TYR A 1 112 ? -10.588 19.024 12.795 1.00 73.25 112 TYR A O 1
ATOM 869 N N . ASN A 1 113 ? -9.119 20.321 13.876 1.00 80.25 113 ASN A N 1
ATOM 870 C CA . ASN A 1 113 ? -8.471 19.216 14.562 1.00 80.25 113 ASN A CA 1
ATOM 871 C C . ASN A 1 113 ? -9.419 18.627 15.616 1.00 80.25 113 ASN A C 1
ATOM 873 O O . ASN A 1 113 ? -9.940 19.339 16.485 1.00 80.25 113 ASN A O 1
ATOM 877 N N . ILE A 1 114 ? -9.685 17.329 15.501 1.00 81.44 114 ILE A N 1
ATOM 878 C CA . ILE A 1 114 ? -10.509 16.554 16.428 1.00 81.44 114 ILE A CA 1
ATOM 879 C C . ILE A 1 114 ? -9.606 15.471 17.005 1.00 81.44 114 ILE A C 1
ATOM 881 O O . ILE A 1 114 ? -8.977 14.722 16.264 1.00 81.44 114 ILE A O 1
ATOM 885 N N . GLU A 1 115 ? -9.519 15.415 18.329 1.00 85.19 115 GLU A N 1
ATOM 886 C CA . GLU A 1 115 ? -8.882 14.301 19.029 1.00 85.19 115 GLU A CA 1
ATOM 887 C C . GLU A 1 115 ? -9.912 13.194 19.271 1.00 85.19 115 GLU A C 1
ATOM 889 O O . GLU A 1 115 ? -11.108 13.466 19.399 1.00 85.19 115 GLU A O 1
ATOM 894 N N . SER A 1 116 ? -9.444 11.949 19.357 1.00 83.94 116 SER A N 1
ATOM 895 C CA . SER A 1 116 ? -10.286 10.784 19.630 1.00 83.94 116 SER A CA 1
ATOM 896 C C . SER A 1 116 ? -11.061 10.919 20.954 1.00 83.94 116 SER A C 1
ATOM 898 O O . SER A 1 116 ? -10.447 10.900 22.029 1.00 83.94 116 SER A O 1
ATOM 900 N N . PRO A 1 117 ? -12.411 10.964 20.925 1.00 82.06 117 PRO A N 1
ATOM 901 C CA . PRO A 1 117 ? -13.216 10.969 22.147 1.00 82.06 117 PRO A CA 1
ATOM 902 C C . PRO A 1 117 ? -13.039 9.680 22.958 1.00 82.06 117 PRO A C 1
ATOM 904 O O . PRO A 1 117 ? -13.002 9.716 24.185 1.00 82.06 117 PRO A O 1
ATOM 907 N N . ARG A 1 118 ? -12.861 8.540 22.275 1.00 77.81 118 ARG A N 1
ATOM 908 C CA . ARG A 1 118 ? -12.639 7.232 22.911 1.00 77.81 118 ARG A CA 1
ATOM 909 C C . ARG A 1 118 ? -11.324 7.201 23.686 1.00 77.81 118 ARG A C 1
ATOM 911 O O . ARG A 1 118 ? -11.294 6.732 24.820 1.00 77.81 118 ARG A O 1
ATOM 918 N N . TRP A 1 119 ? -10.248 7.737 23.106 1.00 80.75 119 TRP A N 1
ATOM 919 C CA . TRP A 1 119 ? -8.961 7.838 23.794 1.00 80.75 119 TRP A CA 1
ATOM 920 C C . TRP A 1 119 ? -9.031 8.797 24.988 1.00 80.75 119 TRP A C 1
ATOM 922 O O . TRP A 1 119 ? -8.536 8.458 26.062 1.00 80.75 119 TRP A O 1
ATOM 932 N N . LEU A 1 120 ? -9.685 9.956 24.833 1.00 81.06 120 LEU A N 1
ATOM 933 C CA . LEU A 1 120 ? -9.869 10.920 25.925 1.00 81.06 120 LEU A CA 1
ATOM 934 C C . LEU A 1 120 ? -10.646 10.307 27.099 1.00 81.06 120 LEU A C 1
ATOM 936 O O . LEU A 1 120 ? -10.214 10.447 28.244 1.00 81.06 120 LEU A O 1
ATOM 940 N N . ALA A 1 121 ? -11.728 9.575 26.821 1.00 79.38 121 ALA A N 1
ATOM 941 C CA . ALA A 1 121 ? -12.478 8.832 27.832 1.00 79.38 121 ALA A CA 1
ATOM 942 C C . ALA A 1 121 ? -11.612 7.750 28.507 1.00 79.38 121 ALA A C 1
ATOM 944 O O . ALA A 1 121 ? -11.559 7.683 29.732 1.00 79.38 121 ALA A O 1
ATOM 945 N N . GLY A 1 122 ? -10.845 6.970 27.734 1.00 73.75 122 GLY A N 1
ATOM 946 C CA . GLY A 1 122 ? -9.948 5.935 28.270 1.00 73.75 122 GLY A CA 1
ATOM 947 C C . GLY A 1 122 ? -8.805 6.471 29.150 1.00 73.75 122 GLY A C 1
ATOM 948 O O . GLY A 1 122 ? -8.339 5.777 30.058 1.00 73.75 122 GLY A O 1
ATOM 949 N N . GLN A 1 123 ? -8.368 7.713 28.922 1.00 77.25 123 GLN A N 1
ATOM 950 C CA . GLN A 1 123 ? -7.388 8.416 29.762 1.00 77.25 123 GLN A CA 1
ATOM 951 C C . GLN A 1 123 ? -8.015 9.127 30.972 1.00 77.25 123 GLN A C 1
ATOM 953 O O . GLN A 1 123 ? -7.288 9.705 31.774 1.00 77.25 123 GLN A O 1
ATOM 958 N N . GLY A 1 124 ? -9.343 9.118 31.115 1.00 78.75 124 GLY A N 1
ATOM 959 C CA . GLY A 1 124 ? -10.047 9.864 32.161 1.00 78.75 124 GLY A CA 1
ATOM 960 C C . GLY A 1 124 ? -10.106 11.381 31.925 1.00 78.75 124 GLY A C 1
ATOM 961 O O . GLY A 1 124 ? -10.464 12.133 32.829 1.00 78.75 124 GLY A O 1
ATOM 962 N N . ARG A 1 125 ? -9.787 11.861 30.714 1.00 82.88 125 ARG A N 1
ATOM 963 C CA . ARG A 1 125 ? -9.837 13.286 30.326 1.00 82.88 125 ARG A CA 1
ATOM 964 C C . ARG A 1 125 ? -11.246 13.681 29.869 1.00 82.88 125 ARG A C 1
ATOM 966 O O . ARG A 1 125 ? -11.464 14.123 28.740 1.00 82.88 125 ARG A O 1
ATOM 973 N N . TYR A 1 126 ? -12.222 13.519 30.758 1.00 83.31 126 TYR A N 1
ATOM 974 C CA . TYR A 1 126 ? -13.645 13.727 30.461 1.00 83.31 126 TYR A CA 1
ATOM 975 C C . TYR A 1 126 ? -14.023 15.157 30.017 1.00 83.31 126 TYR A C 1
ATOM 977 O O . TYR A 1 126 ? -14.783 15.279 29.052 1.00 83.31 126 TYR A O 1
ATOM 985 N N . PRO A 1 127 ? -13.479 16.247 30.605 1.00 84.44 127 PRO A N 1
ATOM 986 C CA . PRO A 1 127 ? -13.819 17.609 30.173 1.00 84.44 127 PRO A CA 1
ATOM 987 C C . PRO A 1 127 ? -13.438 17.890 28.713 1.00 84.44 127 PRO A C 1
ATOM 989 O O . PRO A 1 127 ? -14.165 18.551 27.969 1.00 84.44 127 PRO A O 1
ATOM 992 N N . GLU A 1 128 ? -12.297 17.359 28.275 1.00 84.00 128 GLU A N 1
ATOM 993 C CA . GLU A 1 128 ? -11.837 17.488 26.893 1.00 84.00 128 GLU A CA 1
ATOM 994 C C . GLU A 1 128 ? -12.642 16.606 25.942 1.00 84.00 128 GLU A C 1
ATOM 996 O O . GLU A 1 128 ? -12.978 17.042 24.839 1.00 84.00 128 GLU A O 1
ATOM 1001 N N . CYS A 1 129 ? -13.009 15.400 26.387 1.00 83.44 129 CYS A N 1
ATOM 1002 C CA . CYS A 1 129 ? -13.894 14.507 25.646 1.00 83.44 129 CYS A CA 1
ATOM 1003 C C . CYS A 1 129 ? -15.224 15.201 25.318 1.00 83.44 129 CYS A C 1
ATOM 1005 O O . CYS A 1 129 ? -15.632 15.229 24.158 1.00 83.44 129 CYS A O 1
ATOM 1007 N N . ILE A 1 130 ? -15.866 15.842 26.302 1.00 84.75 130 ILE A N 1
ATOM 1008 C CA . ILE A 1 130 ? -17.121 16.585 26.094 1.00 84.75 130 ILE A CA 1
ATOM 1009 C C . ILE A 1 130 ? -16.925 17.761 25.140 1.00 84.75 130 ILE A C 1
ATOM 1011 O O . ILE A 1 130 ? -17.765 17.992 24.269 1.00 84.75 130 ILE A O 1
ATOM 1015 N N . ARG A 1 131 ? -15.803 18.486 25.241 1.00 86.81 131 ARG A N 1
ATOM 1016 C CA . ARG A 1 131 ? -15.483 19.577 24.308 1.00 86.81 131 ARG A CA 1
ATOM 1017 C C . ARG A 1 131 ? -15.410 19.076 22.862 1.00 86.81 131 ARG A C 1
ATOM 1019 O O . ARG A 1 131 ? -15.951 19.727 21.969 1.00 86.81 131 ARG A O 1
ATOM 1026 N N . MET A 1 132 ? -14.775 17.924 22.632 1.00 86.81 132 MET A N 1
ATOM 1027 C CA . MET A 1 132 ? -14.699 17.304 21.304 1.00 86.81 132 MET A CA 1
ATOM 1028 C C . MET A 1 132 ? -16.066 16.796 20.832 1.00 86.81 132 MET A C 1
ATOM 1030 O O . MET A 1 132 ? -16.458 17.078 19.702 1.00 86.81 132 MET A O 1
ATOM 1034 N N . LEU A 1 133 ? -16.835 16.125 21.693 1.00 85.38 133 LEU A N 1
ATOM 1035 C CA . LEU A 1 133 ? -18.176 15.635 21.354 1.00 85.38 133 LEU A CA 1
ATOM 1036 C C . LEU A 1 133 ? -19.144 16.773 21.016 1.00 85.38 133 LEU A C 1
ATOM 1038 O O . LEU A 1 133 ? -19.868 16.681 20.028 1.00 85.38 133 LEU A O 1
ATOM 1042 N N . ARG A 1 134 ? -19.096 17.890 21.750 1.00 85.94 134 ARG A N 1
ATOM 1043 C CA . ARG A 1 134 ? -19.889 19.090 21.446 1.00 85.94 134 ARG A CA 1
ATOM 1044 C C . ARG A 1 134 ? -19.511 19.695 20.092 1.00 85.94 134 ARG A C 1
ATOM 1046 O O . ARG A 1 134 ? -20.384 20.140 19.352 1.00 85.94 134 ARG A O 1
ATOM 1053 N N . LYS A 1 135 ? -18.223 19.684 19.741 1.00 84.44 135 LYS A N 1
ATOM 1054 C CA . LYS A 1 135 ? -17.733 20.139 18.432 1.00 84.44 135 LYS A CA 1
ATOM 1055 C C . LYS A 1 135 ? -18.250 19.246 17.299 1.00 84.44 135 LYS A C 1
ATOM 1057 O O . LYS A 1 135 ? -18.771 19.767 16.318 1.00 84.44 135 LYS A O 1
ATOM 1062 N N . ILE A 1 136 ? -18.177 17.925 17.468 1.00 84.38 136 ILE A N 1
ATOM 1063 C CA . ILE A 1 136 ? -18.727 16.942 16.518 1.00 84.38 136 ILE A CA 1
ATOM 1064 C C . ILE A 1 136 ? -20.246 17.124 16.376 1.00 84.38 136 ILE A C 1
ATOM 1066 O O . ILE A 1 136 ? -20.768 17.161 15.264 1.00 84.38 136 ILE A O 1
ATOM 1070 N N . ALA A 1 137 ? -20.963 17.296 17.488 1.00 84.19 137 ALA A N 1
ATOM 1071 C CA . ALA A 1 137 ? -22.406 17.509 17.493 1.00 84.19 137 ALA A CA 1
ATOM 1072 C C . ALA A 1 137 ? -22.809 18.805 16.776 1.00 84.19 137 ALA A C 1
ATOM 1074 O O . ALA A 1 137 ? -23.741 18.781 15.974 1.00 84.19 137 ALA A O 1
ATOM 1075 N N . LYS A 1 138 ? -22.056 19.897 16.977 1.00 84.75 138 LYS A N 1
ATOM 1076 C CA . LYS A 1 138 ? -22.262 21.173 16.276 1.00 84.75 138 LYS A CA 1
ATOM 1077 C C . LYS A 1 138 ? -22.129 21.019 14.759 1.00 84.75 138 LYS A C 1
ATOM 1079 O O . LYS A 1 138 ? -22.972 21.532 14.033 1.00 84.75 138 LYS A O 1
ATOM 1084 N N . VAL A 1 139 ? -21.108 20.298 14.288 1.00 83.31 139 VAL A N 1
ATOM 1085 C CA . VAL A 1 139 ? -20.913 20.017 12.851 1.00 83.31 139 VAL A CA 1
ATOM 1086 C C . VAL A 1 139 ? -22.040 19.139 12.301 1.00 83.31 139 VAL A C 1
ATOM 1088 O O . VAL A 1 139 ? -22.522 19.372 11.200 1.00 83.31 139 VAL A O 1
ATOM 1091 N N . ASN A 1 140 ? -22.516 18.179 13.095 1.00 82.50 140 ASN A N 1
ATOM 1092 C CA . ASN A 1 140 ? -23.621 17.294 12.725 1.00 82.50 140 ASN A CA 1
ATOM 1093 C C . ASN A 1 140 ? -25.018 17.927 12.896 1.00 82.50 140 ASN A C 1
ATOM 1095 O O . ASN A 1 140 ? -26.015 17.237 12.688 1.00 82.50 140 ASN A O 1
ATOM 1099 N N . GLY A 1 141 ? -25.116 19.189 13.333 1.00 80.12 141 GLY A N 1
ATOM 1100 C CA . GLY A 1 141 ? -26.391 19.868 13.591 1.00 80.12 141 GLY A CA 1
ATOM 1101 C C . GLY A 1 141 ? -27.213 19.274 14.744 1.00 80.12 141 GLY A C 1
ATOM 1102 O O . GLY A 1 141 ? -28.424 19.473 14.799 1.00 80.12 141 GLY A O 1
ATOM 1103 N N . LYS A 1 142 ? -26.589 18.527 15.662 1.00 79.69 142 LYS A N 1
ATOM 1104 C CA . LYS A 1 142 ? -27.256 17.908 16.818 1.00 79.69 142 LYS A CA 1
ATOM 1105 C C . LYS A 1 142 ? -26.941 18.661 18.109 1.00 79.69 142 LYS A C 1
ATOM 1107 O O . LYS A 1 142 ? -25.825 19.139 18.300 1.00 79.69 142 LYS A O 1
ATOM 1112 N N . LYS A 1 143 ? -27.914 18.723 19.023 1.00 76.06 143 LYS A N 1
ATOM 1113 C CA . LYS A 1 143 ? -27.680 19.171 20.404 1.00 76.06 143 LYS A CA 1
ATOM 1114 C C . LYS A 1 143 ? -26.972 18.061 21.187 1.00 76.06 143 LYS A C 1
ATOM 1116 O O . LYS A 1 143 ? -27.284 16.885 21.002 1.00 76.06 143 LYS A O 1
ATOM 1121 N N . PHE A 1 144 ? -25.995 18.432 22.010 1.00 73.31 144 PHE A N 1
ATOM 1122 C CA . PHE A 1 144 ? -25.227 17.509 22.846 1.00 73.31 144 PHE A CA 1
ATOM 1123 C C . PHE A 1 144 ? -25.088 18.102 24.247 1.00 73.31 144 PHE A C 1
ATOM 1125 O O . PHE A 1 144 ? -24.225 18.953 24.479 1.00 73.31 144 PHE A O 1
ATOM 1132 N N . ASP A 1 145 ? -25.946 17.621 25.147 1.00 68.62 145 ASP A N 1
ATOM 1133 C CA . ASP A 1 145 ? -26.114 18.112 26.520 1.00 68.62 145 ASP A CA 1
ATOM 1134 C C . ASP A 1 145 ? -25.792 17.006 27.541 1.00 68.62 145 ASP A C 1
ATOM 1136 O O . ASP A 1 145 ? -26.540 16.775 28.479 1.00 68.62 145 ASP A O 1
ATOM 1140 N N . LEU A 1 146 ? -24.692 16.275 27.329 1.00 71.88 146 LEU A N 1
ATOM 1141 C CA . LEU A 1 146 ? -24.162 15.327 28.319 1.00 71.88 146 LEU A CA 1
ATOM 1142 C C . LEU A 1 146 ? -23.198 16.046 29.268 1.00 71.88 146 LEU A C 1
ATOM 1144 O O . LEU A 1 146 ? -22.267 16.726 28.813 1.00 71.88 146 LEU A O 1
ATOM 1148 N N . THR A 1 147 ? -23.403 15.858 30.571 1.00 74.38 147 THR A N 1
ATOM 1149 C CA . THR A 1 147 ? -22.547 16.408 31.637 1.00 74.38 147 THR A CA 1
ATOM 1150 C C . THR A 1 147 ? -21.368 15.471 31.931 1.00 74.38 147 THR A C 1
ATOM 1152 O O . THR A 1 147 ? -21.369 14.299 31.547 1.00 74.38 147 THR A O 1
ATOM 1155 N N . VAL A 1 148 ? -20.315 15.985 32.581 1.00 68.12 148 VAL A N 1
ATOM 1156 C CA . VAL A 1 148 ? -19.112 15.209 32.940 1.00 68.12 148 VAL A CA 1
ATOM 1157 C C . VAL A 1 148 ? -19.471 14.005 33.812 1.00 68.12 148 VAL A C 1
ATOM 1159 O O . VAL A 1 148 ? -18.947 12.923 33.553 1.00 68.12 148 VAL A O 1
ATOM 1162 N N . GLU A 1 149 ? -20.377 14.167 34.784 1.00 63.28 149 GLU A N 1
ATOM 1163 C CA . GLU A 1 149 ? -20.765 13.080 35.691 1.00 63.28 149 GLU A CA 1
ATOM 1164 C C . GLU A 1 149 ? -21.503 11.947 34.955 1.00 63.28 149 GLU A C 1
ATOM 1166 O O . GLU A 1 149 ? -21.160 10.778 35.113 1.00 63.28 149 GLU A O 1
ATOM 1171 N N . GLU A 1 150 ? -22.438 12.276 34.058 1.00 68.38 150 GLU A N 1
ATOM 1172 C CA . GLU A 1 150 ? -23.181 11.279 33.268 1.00 68.38 150 GLU A CA 1
ATOM 1173 C C . GLU A 1 150 ? -22.274 10.485 32.319 1.00 68.38 150 GLU A C 1
ATOM 1175 O O . GLU A 1 150 ? -22.516 9.311 32.029 1.00 68.38 150 GLU A O 1
ATOM 1180 N N . LEU A 1 151 ? -21.218 11.126 31.808 1.00 68.62 151 LEU A N 1
ATOM 1181 C CA . LEU A 1 151 ? -20.245 10.480 30.934 1.00 68.62 151 LEU A CA 1
ATOM 1182 C C . LEU A 1 151 ? -19.273 9.596 31.725 1.00 68.62 151 LEU A C 1
ATOM 1184 O O . LEU A 1 151 ? -18.812 8.594 31.189 1.00 68.62 151 LEU A O 1
ATOM 1188 N N . GLN A 1 152 ? -18.984 9.935 32.984 1.00 66.06 152 GLN A N 1
ATOM 1189 C CA . GLN A 1 152 ? -18.220 9.090 33.907 1.00 66.06 152 GLN A CA 1
ATOM 1190 C C . GLN A 1 152 ? -19.006 7.854 34.348 1.00 66.06 152 GLN A C 1
ATOM 1192 O O . GLN A 1 152 ? -18.419 6.783 34.482 1.00 66.06 152 GLN A O 1
ATOM 1197 N N . GLU A 1 153 ? -20.317 7.989 34.541 1.00 65.31 153 GLU A N 1
ATOM 1198 C CA . GLU A 1 153 ? -21.202 6.885 34.920 1.00 65.31 153 GLU A CA 1
ATOM 1199 C C . GLU A 1 153 ? -21.457 5.920 33.749 1.00 65.31 153 GLU A C 1
ATOM 1201 O O . GLU A 1 153 ? -21.482 4.705 33.934 1.00 65.31 153 GLU A O 1
ATOM 1206 N N . LYS A 1 154 ? -21.573 6.450 32.522 1.00 66.69 154 LYS A N 1
ATOM 1207 C CA . LYS A 1 154 ? -21.757 5.659 31.289 1.00 66.69 154 LYS A CA 1
ATOM 1208 C C . LYS A 1 154 ? -20.458 5.159 30.660 1.00 66.69 154 LYS A C 1
ATOM 1210 O O . LYS A 1 154 ? -20.511 4.288 29.790 1.00 66.69 154 LYS A O 1
ATOM 1215 N N . ALA A 1 155 ? -19.303 5.717 31.023 1.00 63.28 155 ALA A N 1
ATOM 1216 C CA . ALA A 1 155 ? -18.029 5.226 30.518 1.00 63.28 155 ALA A CA 1
ATOM 1217 C C . ALA A 1 155 ? -17.778 3.829 31.102 1.00 63.28 155 ALA A C 1
ATOM 1219 O O . ALA A 1 155 ? -17.781 3.680 32.326 1.00 63.28 155 ALA A O 1
ATOM 1220 N N . PRO A 1 156 ? -17.536 2.801 30.267 1.00 57.72 156 PRO A N 1
ATOM 1221 C CA . PRO A 1 156 ? -17.162 1.495 30.783 1.00 57.72 156 PRO A CA 1
ATOM 1222 C C . PRO A 1 156 ? -15.932 1.669 31.682 1.00 57.72 156 PRO A C 1
ATOM 1224 O O . PRO A 1 156 ? -14.909 2.219 31.256 1.00 57.72 156 PRO A O 1
ATOM 1227 N N . ARG A 1 157 ? -16.048 1.251 32.953 1.00 53.72 157 ARG A N 1
ATOM 1228 C CA . ARG A 1 157 ? -14.908 1.185 33.878 1.00 53.72 157 ARG A CA 1
ATOM 1229 C C . ARG A 1 157 ? -13.802 0.398 33.184 1.00 53.72 157 ARG A C 1
ATOM 1231 O O . ARG A 1 157 ? -14.108 -0.560 32.486 1.00 53.72 157 ARG A O 1
ATOM 1238 N N . LYS A 1 158 ? -12.541 0.814 33.369 1.00 51.97 158 LYS A N 1
ATOM 1239 C CA . LYS A 1 158 ? -11.345 0.143 32.832 1.00 51.97 158 LYS A CA 1
ATOM 1240 C C . LYS A 1 158 ? -11.335 -1.339 33.227 1.00 51.97 158 LYS A C 1
ATOM 1242 O O . LYS A 1 158 ? -10.647 -1.727 34.168 1.00 51.97 158 LYS A O 1
ATOM 1247 N N . GLU A 1 159 ? -12.035 -2.183 32.486 1.00 45.03 159 GLU A N 1
ATOM 1248 C CA . GLU A 1 159 ? -11.571 -3.535 32.283 1.00 45.03 159 GLU A CA 1
ATOM 1249 C C . GLU A 1 159 ? -10.284 -3.361 31.494 1.00 45.03 159 GLU A C 1
ATOM 1251 O O . GLU A 1 159 ? -10.271 -2.873 30.363 1.00 45.03 159 GLU A O 1
ATOM 1256 N N . PHE A 1 160 ? -9.163 -3.640 32.152 1.00 45.88 160 PHE A N 1
ATOM 1257 C CA . PHE A 1 160 ? -7.914 -3.872 31.457 1.00 45.88 160 PHE A CA 1
ATOM 1258 C C . PHE A 1 160 ? -8.146 -5.093 30.563 1.00 45.88 160 PHE A C 1
ATOM 1260 O O . PHE A 1 160 ? -7.829 -6.218 30.949 1.00 45.88 160 PHE A O 1
ATOM 1267 N N . GLU A 1 161 ? -8.721 -4.889 29.374 1.00 51.62 161 GLU A N 1
ATOM 1268 C CA . GLU A 1 161 ? -8.592 -5.850 28.291 1.00 51.62 161 GLU A CA 1
ATOM 1269 C C . GLU A 1 161 ? -7.102 -6.172 28.220 1.00 51.62 161 GLU A C 1
ATOM 1271 O O . GLU A 1 161 ? -6.268 -5.269 28.081 1.00 51.62 161 GLU A O 1
ATOM 1276 N N . LYS A 1 162 ? -6.752 -7.447 28.441 1.00 52.91 162 LYS A N 1
ATOM 1277 C CA . LYS A 1 162 ? -5.360 -7.902 28.421 1.00 52.91 162 LYS A CA 1
ATOM 1278 C C . LYS A 1 162 ? -4.710 -7.324 27.171 1.00 52.91 162 LYS A C 1
ATOM 1280 O O . LYS A 1 162 ? -5.122 -7.639 26.058 1.00 52.91 162 LYS A O 1
ATOM 1285 N N . MET A 1 163 ? -3.720 -6.452 27.354 1.00 54.84 163 MET A N 1
ATOM 1286 C CA . MET A 1 163 ? -3.056 -5.801 26.234 1.00 54.84 163 MET A CA 1
ATOM 1287 C C . MET A 1 163 ? -2.181 -6.854 25.549 1.00 54.84 163 MET A C 1
ATOM 1289 O O . MET A 1 163 ? -1.047 -7.114 25.948 1.00 54.84 163 MET A O 1
ATOM 1293 N N . TYR A 1 164 ? -2.750 -7.539 24.562 1.00 63.94 164 TYR A N 1
ATOM 1294 C CA . TYR A 1 164 ? -2.053 -8.564 23.805 1.00 63.94 164 TYR A CA 1
ATOM 1295 C C . TYR A 1 164 ? -1.015 -7.884 22.900 1.00 63.94 164 TYR A C 1
ATOM 1297 O O . TYR A 1 164 ? -1.348 -7.128 21.990 1.00 63.94 164 TYR A O 1
ATOM 1305 N N . GLY A 1 165 ? 0.269 -8.110 23.186 1.00 75.50 165 GLY A N 1
ATOM 1306 C CA . GLY A 1 165 ? 1.377 -7.603 22.370 1.00 75.50 165 GLY A CA 1
ATOM 1307 C C . GLY A 1 165 ? 1.594 -8.422 21.094 1.00 75.50 165 GLY A C 1
ATOM 1308 O O . GLY A 1 165 ? 0.994 -9.478 20.920 1.00 75.50 165 GLY A O 1
ATOM 1309 N N . ILE A 1 166 ? 2.516 -7.996 20.226 1.00 82.00 166 ILE A N 1
ATOM 1310 C CA . ILE A 1 166 ? 2.859 -8.696 18.966 1.00 82.00 166 ILE A CA 1
ATOM 1311 C C . ILE A 1 166 ? 3.235 -10.169 19.214 1.00 82.00 166 ILE A C 1
ATOM 1313 O O . ILE A 1 166 ? 2.860 -11.046 18.445 1.00 82.00 166 ILE A O 1
ATOM 1317 N N . VAL A 1 167 ? 3.890 -10.469 20.340 1.00 83.06 167 VAL A N 1
ATOM 1318 C CA . VAL A 1 167 ? 4.271 -11.839 20.739 1.00 83.06 167 VAL A CA 1
ATOM 1319 C C . VAL A 1 167 ? 3.057 -12.775 20.847 1.00 83.06 167 VAL A C 1
ATOM 1321 O O . VAL A 1 167 ? 3.162 -13.972 20.589 1.00 83.06 167 VAL A O 1
ATOM 1324 N N . SER A 1 168 ? 1.873 -12.240 21.155 1.00 81.19 168 SER A N 1
ATOM 1325 C CA . SER A 1 168 ? 0.642 -13.033 21.240 1.00 81.19 168 SER A CA 1
ATOM 1326 C C . SER A 1 168 ? 0.180 -13.599 19.889 1.00 81.19 168 SER A C 1
ATOM 1328 O O . SER A 1 168 ? -0.466 -14.647 19.875 1.00 81.19 168 SER A O 1
ATOM 1330 N N . LEU A 1 169 ? 0.583 -12.996 18.760 1.00 81.06 169 LEU A N 1
ATOM 1331 C CA . LEU A 1 169 ? 0.342 -13.534 17.410 1.00 81.06 169 LEU A CA 1
ATOM 1332 C C . LEU A 1 169 ? 1.044 -14.885 17.206 1.00 81.06 169 LEU A C 1
ATOM 1334 O O . LEU A 1 169 ? 0.558 -15.739 16.467 1.00 81.06 169 LEU A O 1
ATOM 1338 N N . PHE A 1 170 ? 2.152 -15.104 17.917 1.00 85.19 170 PHE A N 1
ATOM 1339 C CA . PHE A 1 170 ? 2.951 -16.329 17.869 1.00 85.19 170 PHE A CA 1
ATOM 1340 C C . PHE A 1 170 ? 2.688 -17.272 19.051 1.00 85.19 170 PHE A C 1
ATOM 1342 O O . PHE A 1 170 ? 3.276 -18.345 19.130 1.00 85.19 170 PHE A O 1
ATOM 1349 N N . SER A 1 171 ? 1.766 -16.922 19.955 1.00 78.50 171 SER A N 1
ATOM 1350 C CA . SER A 1 171 ? 1.496 -17.672 21.192 1.00 78.50 171 SER A CA 1
ATOM 1351 C C . SER A 1 171 ? 0.821 -19.041 20.971 1.00 78.50 171 SER A C 1
ATOM 1353 O O . SER A 1 171 ? 0.638 -19.793 21.925 1.00 78.50 171 SER A O 1
ATOM 1355 N N . GLY A 1 172 ? 0.453 -19.407 19.739 1.00 83.00 172 GLY A N 1
ATOM 1356 C CA . GLY A 1 172 ? -0.035 -20.751 19.417 1.00 83.00 172 GLY A CA 1
ATOM 1357 C C . GLY A 1 172 ? 0.389 -21.198 18.023 1.00 83.00 172 GLY A C 1
ATOM 1358 O O . GLY A 1 172 ? 0.342 -20.401 17.092 1.00 83.00 172 GLY A O 1
ATOM 1359 N N . SER A 1 173 ? 0.741 -22.476 17.856 1.00 83.94 173 SER A N 1
ATOM 1360 C CA . SER A 1 173 ? 1.339 -23.004 16.615 1.00 83.94 173 SER A CA 1
ATOM 1361 C C . SER A 1 173 ? 0.497 -22.744 15.362 1.00 83.94 173 SER A C 1
ATOM 1363 O O . SER A 1 173 ? 1.039 -22.449 14.302 1.00 83.94 173 SER A O 1
ATOM 1365 N N . HIS A 1 174 ? -0.834 -22.805 15.477 1.00 85.94 174 HIS A N 1
ATOM 1366 C CA . HIS A 1 174 ? -1.733 -22.518 14.354 1.00 85.9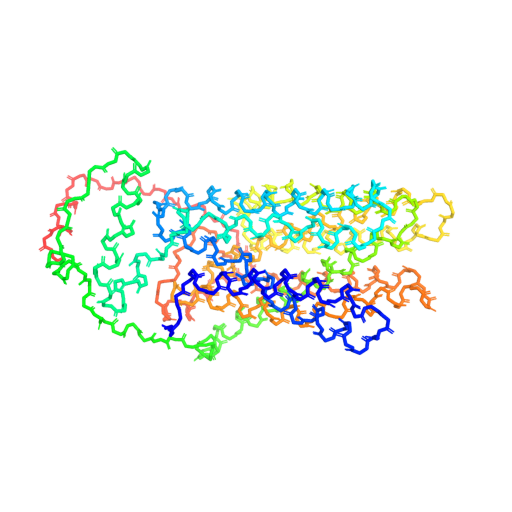4 174 HIS A CA 1
ATOM 1367 C C . HIS A 1 174 ? -1.782 -21.026 14.004 1.00 85.94 174 HIS A C 1
ATOM 1369 O O . HIS A 1 174 ? -1.640 -20.671 12.839 1.00 85.94 174 HIS A O 1
ATOM 1375 N N . MET A 1 175 ? -1.900 -20.145 15.005 1.00 86.12 175 MET A N 1
ATOM 1376 C CA . MET A 1 175 ? -1.850 -18.690 14.789 1.00 86.12 175 MET A CA 1
ATOM 1377 C C . MET A 1 175 ? -0.493 -18.237 14.269 1.00 86.12 175 MET A C 1
ATOM 1379 O O . MET A 1 175 ? -0.441 -17.394 13.379 1.00 86.12 175 MET A O 1
ATOM 1383 N N . ALA A 1 176 ? 0.589 -18.831 14.771 1.00 89.06 176 ALA A N 1
ATOM 1384 C CA . ALA A 1 176 ? 1.934 -18.596 14.278 1.00 89.06 176 ALA A CA 1
ATOM 1385 C C . ALA A 1 176 ? 2.034 -18.992 12.801 1.00 89.06 176 ALA A C 1
ATOM 1387 O O . ALA A 1 176 ? 2.462 -18.176 11.997 1.00 89.06 176 ALA A O 1
ATOM 1388 N N . LYS A 1 177 ? 1.542 -20.180 12.415 1.00 90.62 177 LYS A N 1
ATOM 1389 C CA . LYS A 1 177 ? 1.505 -20.616 11.009 1.00 90.62 177 LYS A CA 1
ATOM 1390 C C . LYS A 1 177 ? 0.721 -19.640 10.127 1.00 90.62 177 LYS A C 1
ATOM 1392 O O . LYS A 1 177 ? 1.223 -19.241 9.083 1.00 90.62 177 LYS A O 1
ATOM 1397 N N . LEU A 1 178 ? -0.483 -19.236 10.539 1.00 90.31 178 LEU A N 1
ATOM 1398 C CA . LEU A 1 178 ? -1.301 -18.279 9.782 1.00 90.31 178 LEU A CA 1
ATOM 1399 C C . LEU A 1 178 ? -0.624 -16.910 9.667 1.00 90.31 178 LEU A C 1
ATOM 1401 O O . LEU A 1 178 ? -0.582 -16.335 8.584 1.00 90.31 178 LEU A O 1
ATOM 1405 N N . THR A 1 179 ? -0.046 -16.422 10.765 1.00 91.81 179 THR A N 1
ATOM 1406 C CA . THR A 1 179 ? 0.703 -15.162 10.806 1.00 91.81 179 THR A CA 1
ATOM 1407 C C . THR A 1 179 ? 1.918 -15.228 9.889 1.00 91.81 179 THR A C 1
ATOM 1409 O O . THR A 1 179 ? 2.127 -14.314 9.105 1.00 91.81 179 THR A O 1
ATOM 1412 N N . SER A 1 180 ? 2.686 -16.319 9.915 1.00 93.25 180 SER A N 1
ATOM 1413 C CA . SER A 1 180 ? 3.826 -16.535 9.021 1.00 93.25 180 SER A CA 1
ATOM 1414 C C . SER A 1 180 ? 3.408 -16.573 7.553 1.00 93.25 180 SER A C 1
ATOM 1416 O O . SER A 1 180 ? 4.069 -15.960 6.723 1.00 93.25 180 SER A O 1
ATOM 1418 N N . LEU A 1 181 ? 2.303 -17.244 7.220 1.00 94.06 181 LEU A N 1
ATOM 1419 C CA . LEU A 1 181 ? 1.801 -17.280 5.846 1.00 94.06 181 LEU A CA 1
ATOM 1420 C C . LEU A 1 181 ? 1.334 -15.894 5.370 1.00 94.06 181 LEU A C 1
ATOM 1422 O O . LEU A 1 181 ? 1.666 -15.494 4.257 1.00 94.06 181 LEU A O 1
ATOM 1426 N N . LEU A 1 182 ? 0.626 -15.141 6.220 1.00 93.69 182 LEU A N 1
ATOM 1427 C CA . LEU A 1 182 ? 0.243 -13.755 5.933 1.00 93.69 182 LEU A CA 1
ATOM 1428 C C . LEU A 1 182 ? 1.475 -12.860 5.760 1.00 93.69 182 LEU A C 1
ATOM 1430 O O . LEU A 1 182 ? 1.512 -12.067 4.827 1.00 93.69 182 LEU A O 1
ATOM 1434 N N . LEU A 1 183 ? 2.502 -13.014 6.603 1.00 95.31 183 LEU A N 1
ATOM 1435 C CA . LEU A 1 183 ? 3.763 -12.275 6.490 1.00 95.31 183 LEU A CA 1
ATOM 1436 C C . LEU A 1 183 ? 4.454 -12.527 5.150 1.00 95.31 183 LEU A C 1
ATOM 1438 O O . LEU A 1 183 ? 4.853 -11.573 4.487 1.00 95.31 183 LEU A O 1
ATOM 1442 N N . VAL A 1 184 ? 4.562 -13.791 4.731 1.00 95.88 184 VAL A N 1
ATOM 1443 C CA . VAL A 1 184 ? 5.138 -14.128 3.422 1.00 95.88 184 VAL A CA 1
ATOM 1444 C C . VAL A 1 184 ? 4.287 -13.544 2.295 1.00 95.88 184 VAL A C 1
ATOM 1446 O O . VAL A 1 184 ? 4.845 -12.939 1.386 1.00 95.88 184 VAL A O 1
ATOM 1449 N N . GLY A 1 185 ? 2.955 -13.629 2.380 1.00 95.56 185 GLY A N 1
ATOM 1450 C CA . GLY A 1 185 ? 2.053 -13.001 1.410 1.00 95.56 185 GLY A CA 1
ATOM 1451 C C . GLY A 1 185 ? 2.267 -11.487 1.295 1.00 95.56 185 GLY A C 1
ATOM 1452 O O . GLY A 1 185 ? 2.406 -10.966 0.189 1.00 95.56 185 GLY A O 1
ATOM 1453 N N . TRP A 1 186 ? 2.378 -10.787 2.428 1.00 95.88 186 TRP A N 1
ATOM 1454 C CA . TRP A 1 186 ? 2.684 -9.356 2.469 1.00 95.88 186 TRP A CA 1
ATOM 1455 C C . TRP A 1 186 ? 4.043 -9.036 1.838 1.00 95.88 186 TRP A C 1
ATOM 1457 O O . TRP A 1 186 ? 4.131 -8.111 1.035 1.00 95.88 186 TRP A O 1
ATOM 1467 N N . ILE A 1 187 ? 5.090 -9.810 2.137 1.00 96.00 187 ILE A N 1
ATOM 1468 C CA . ILE A 1 187 ? 6.421 -9.642 1.527 1.00 96.00 187 ILE A CA 1
ATOM 1469 C C . ILE A 1 187 ? 6.349 -9.847 0.006 1.00 96.00 187 ILE A C 1
ATOM 1471 O O . ILE A 1 187 ? 6.820 -8.997 -0.755 1.00 96.00 187 ILE A O 1
ATOM 1475 N N . CYS A 1 188 ? 5.709 -10.933 -0.438 1.00 96.06 188 CYS A N 1
ATOM 1476 C CA . CYS A 1 188 ? 5.526 -11.262 -1.850 1.00 96.06 188 CYS A CA 1
ATOM 1477 C C . CYS A 1 188 ? 4.722 -10.210 -2.615 1.00 96.06 188 CYS A C 1
ATOM 1479 O O . CYS A 1 188 ? 4.867 -10.106 -3.827 1.00 96.06 188 CYS A O 1
ATOM 1481 N N . ASN A 1 189 ? 3.886 -9.430 -1.932 1.00 95.31 189 ASN A N 1
ATOM 1482 C CA . ASN A 1 189 ? 3.131 -8.342 -2.536 1.00 95.31 189 ASN A CA 1
ATOM 1483 C C . ASN A 1 189 ? 3.910 -7.013 -2.544 1.00 95.31 189 ASN A C 1
ATOM 1485 O O . ASN A 1 189 ? 3.905 -6.273 -3.531 1.00 95.31 189 ASN A O 1
ATOM 1489 N N . THR A 1 190 ? 4.590 -6.697 -1.443 1.00 94.62 190 THR A N 1
ATOM 1490 C CA . THR A 1 190 ? 5.278 -5.414 -1.255 1.00 94.62 190 THR A CA 1
ATOM 1491 C C . THR A 1 190 ? 6.522 -5.283 -2.130 1.00 94.62 190 THR A C 1
ATOM 1493 O O . THR A 1 190 ? 6.751 -4.208 -2.683 1.00 94.62 190 THR A O 1
ATOM 1496 N N . ILE A 1 191 ? 7.291 -6.363 -2.329 1.00 94.62 191 ILE A N 1
ATOM 1497 C CA . ILE A 1 191 ? 8.472 -6.327 -3.206 1.00 94.62 191 ILE A CA 1
ATOM 1498 C C . ILE A 1 191 ? 8.083 -5.930 -4.648 1.00 94.62 191 ILE A C 1
ATOM 1500 O O . ILE A 1 191 ? 8.580 -4.902 -5.113 1.00 94.62 191 ILE A O 1
ATOM 1504 N N . PRO A 1 192 ? 7.149 -6.625 -5.341 1.00 94.69 192 PRO A N 1
ATOM 1505 C CA . PRO A 1 192 ? 6.678 -6.199 -6.659 1.00 94.69 192 PRO A CA 1
ATOM 1506 C C . PRO A 1 192 ? 6.121 -4.782 -6.694 1.00 94.69 192 PRO A C 1
ATOM 1508 O O . PRO A 1 192 ? 6.364 -4.063 -7.658 1.00 94.69 192 PRO A O 1
ATOM 1511 N N . THR A 1 193 ? 5.417 -4.358 -5.641 1.00 92.50 193 THR A N 1
ATOM 1512 C CA . THR A 1 193 ? 4.839 -3.009 -5.570 1.00 92.50 193 THR A CA 1
ATOM 1513 C C . THR A 1 193 ? 5.915 -1.927 -5.697 1.00 92.50 193 THR A C 1
ATOM 1515 O O . THR A 1 193 ? 5.764 -1.013 -6.508 1.00 92.50 193 THR A O 1
ATOM 1518 N N . PHE A 1 194 ? 7.014 -2.034 -4.941 1.00 91.00 194 PHE A N 1
ATOM 1519 C CA . PHE A 1 194 ? 8.108 -1.060 -5.004 1.00 91.00 194 PHE A CA 1
ATOM 1520 C C . PHE A 1 194 ? 8.983 -1.227 -6.247 1.00 91.00 194 PHE A C 1
ATOM 1522 O O . PHE A 1 194 ? 9.383 -0.230 -6.848 1.00 91.00 194 PHE A O 1
ATOM 1529 N N . THR A 1 195 ? 9.257 -2.465 -6.667 1.00 93.12 195 THR A N 1
ATOM 1530 C CA . THR A 1 195 ? 10.034 -2.731 -7.885 1.00 93.12 195 THR A CA 1
ATOM 1531 C C . THR A 1 195 ? 9.345 -2.150 -9.118 1.00 93.12 195 THR A C 1
ATOM 1533 O O . THR A 1 195 ? 9.997 -1.450 -9.885 1.00 93.12 195 THR A O 1
ATOM 1536 N N . LEU A 1 196 ? 8.036 -2.366 -9.298 1.00 91.94 196 LEU A N 1
ATOM 1537 C CA . LEU A 1 196 ? 7.284 -1.832 -10.443 1.00 91.94 196 LEU A CA 1
ATOM 1538 C C . LEU A 1 196 ? 7.207 -0.306 -10.430 1.00 91.94 196 LEU A C 1
ATOM 1540 O O . LEU A 1 196 ? 7.325 0.320 -11.482 1.00 91.94 196 LEU A O 1
ATOM 1544 N N . LEU A 1 197 ? 7.059 0.293 -9.244 1.00 89.19 197 LEU A N 1
ATOM 1545 C CA . LEU A 1 197 ? 7.063 1.746 -9.091 1.00 89.19 197 LEU A CA 1
ATOM 1546 C C . LEU A 1 197 ? 8.370 2.350 -9.621 1.00 89.19 197 LEU A C 1
ATOM 1548 O O . LEU A 1 197 ? 8.341 3.302 -10.394 1.00 89.19 197 LEU A O 1
ATOM 1552 N N . LEU A 1 198 ? 9.513 1.773 -9.254 1.00 89.06 198 LEU A N 1
ATOM 1553 C CA . LEU A 1 198 ? 10.824 2.232 -9.715 1.00 89.06 198 LEU A CA 1
ATOM 1554 C C . LEU A 1 198 ? 11.044 1.925 -11.198 1.00 89.06 198 LEU A C 1
ATOM 1556 O O . LEU A 1 198 ? 11.498 2.789 -11.949 1.00 89.06 198 LEU A O 1
ATOM 1560 N N . LEU A 1 199 ? 10.648 0.733 -11.641 1.00 88.06 199 LEU A N 1
ATOM 1561 C CA . LEU A 1 199 ? 10.770 0.314 -13.032 1.00 88.06 199 LEU A CA 1
ATOM 1562 C C . LEU A 1 199 ? 9.948 1.204 -13.973 1.00 88.06 199 LEU A C 1
ATOM 1564 O O . LEU A 1 199 ? 10.378 1.463 -15.090 1.00 88.06 199 LEU A O 1
ATOM 1568 N N . SER A 1 200 ? 8.823 1.760 -13.510 1.00 85.88 200 SER A N 1
ATOM 1569 C CA . SER A 1 200 ? 8.006 2.707 -14.286 1.00 85.88 200 SER A CA 1
ATOM 1570 C C . SER A 1 200 ? 8.770 3.937 -14.775 1.00 85.88 200 SER A C 1
ATOM 1572 O O . SER A 1 200 ? 8.479 4.451 -15.853 1.00 85.88 200 SER A O 1
ATOM 1574 N N . THR A 1 201 ? 9.788 4.360 -14.023 1.00 83.06 201 THR A N 1
ATOM 1575 C CA . THR A 1 201 ? 10.644 5.498 -14.382 1.00 83.06 201 THR A CA 1
ATOM 1576 C C . THR A 1 201 ? 11.801 5.123 -15.306 1.00 83.06 201 THR A C 1
ATOM 1578 O O . THR A 1 201 ? 12.371 6.004 -15.941 1.00 83.06 201 THR A O 1
ATOM 1581 N N . GLN A 1 202 ? 12.142 3.833 -15.386 1.00 79.56 202 GLN A N 1
ATOM 1582 C CA . GLN A 1 202 ? 13.260 3.313 -16.180 1.00 79.56 202 GLN A CA 1
ATOM 1583 C C . GLN A 1 202 ? 12.823 2.620 -17.476 1.00 79.56 202 GLN A C 1
ATOM 1585 O O . GLN A 1 202 ? 13.649 2.396 -18.356 1.00 79.56 202 GLN A O 1
ATOM 1590 N N . MET A 1 203 ? 11.544 2.257 -17.598 1.00 77.38 203 MET A N 1
ATOM 1591 C CA . MET A 1 203 ? 10.985 1.719 -18.837 1.00 77.38 203 MET A CA 1
ATOM 1592 C C . MET A 1 203 ? 11.028 2.761 -19.959 1.00 77.38 203 MET A C 1
ATOM 1594 O O . MET A 1 203 ? 10.910 3.962 -19.710 1.00 77.38 203 MET A O 1
ATOM 1598 N N . GLY A 1 204 ? 11.156 2.274 -21.197 1.00 73.19 204 GLY A N 1
ATOM 1599 C CA . GLY A 1 204 ? 11.118 3.099 -22.402 1.00 73.19 204 GLY A CA 1
ATOM 1600 C C . GLY A 1 204 ? 9.833 3.930 -22.535 1.00 73.19 204 GLY A C 1
ATOM 1601 O O . GLY A 1 204 ? 8.814 3.681 -21.877 1.00 73.19 204 GLY A O 1
ATOM 1602 N N . GLY A 1 205 ? 9.886 4.948 -23.388 1.00 80.56 205 GLY A N 1
ATOM 1603 C CA . GLY A 1 205 ? 8.823 5.936 -23.558 1.00 80.56 205 GLY A CA 1
ATOM 1604 C C . GLY A 1 205 ? 8.852 7.075 -22.531 1.00 80.56 205 GLY A C 1
ATOM 1605 O O . GLY A 1 205 ? 9.907 7.514 -22.078 1.00 80.56 205 GLY A O 1
ATOM 1606 N N . ASN A 1 206 ? 7.675 7.623 -22.208 1.00 86.50 206 ASN A N 1
ATOM 1607 C CA . ASN A 1 206 ? 7.555 8.771 -21.308 1.00 86.50 206 ASN A CA 1
ATOM 1608 C C . ASN A 1 206 ? 7.407 8.303 -19.841 1.00 86.50 206 ASN A C 1
ATOM 1610 O O . ASN A 1 206 ? 6.346 7.775 -19.488 1.00 86.50 206 ASN A O 1
ATOM 1614 N N . PRO A 1 207 ? 8.400 8.549 -18.962 1.00 86.44 207 PRO A N 1
ATOM 1615 C CA . PRO A 1 207 ? 8.383 8.058 -17.582 1.00 86.44 207 PRO A CA 1
ATOM 1616 C C . PRO A 1 207 ? 7.244 8.657 -16.747 1.00 86.44 207 PRO A C 1
ATOM 1618 O O . PRO A 1 207 ? 6.701 7.984 -15.873 1.00 86.44 207 PRO A O 1
ATOM 1621 N N . PHE A 1 208 ? 6.818 9.891 -17.038 1.00 88.50 208 PHE A N 1
ATOM 1622 C CA . PHE A 1 208 ? 5.700 10.531 -16.339 1.00 88.50 208 PHE A CA 1
ATOM 1623 C C . PHE A 1 208 ? 4.370 9.842 -16.654 1.00 88.50 208 PHE A C 1
ATOM 1625 O O . PHE A 1 208 ? 3.543 9.657 -15.762 1.00 88.50 208 PHE A O 1
ATOM 1632 N N . MET A 1 209 ? 4.180 9.426 -17.910 1.00 88.19 209 MET A N 1
ATOM 1633 C CA . MET A 1 209 ? 2.984 8.692 -18.333 1.00 88.19 209 MET A CA 1
ATOM 1634 C C . MET A 1 209 ? 3.002 7.255 -17.815 1.00 88.19 209 MET A C 1
ATOM 1636 O O . MET A 1 209 ? 1.984 6.779 -17.319 1.00 88.19 209 MET A O 1
ATOM 1640 N N . ASN A 1 210 ? 4.158 6.584 -17.857 1.00 90.19 210 ASN A N 1
ATOM 1641 C CA . ASN A 1 210 ? 4.319 5.250 -17.277 1.00 90.19 210 ASN A CA 1
ATOM 1642 C C . ASN A 1 210 ? 3.968 5.257 -15.778 1.00 90.19 210 ASN A C 1
ATOM 1644 O O . ASN A 1 210 ? 3.209 4.402 -15.321 1.00 90.19 210 ASN A O 1
ATOM 1648 N N . PHE A 1 211 ? 4.444 6.253 -15.024 1.00 90.81 211 PHE A N 1
ATOM 1649 C CA . PHE A 1 211 ? 4.116 6.410 -13.604 1.00 90.81 211 PHE A CA 1
ATOM 1650 C C . PHE A 1 211 ? 2.630 6.735 -13.376 1.00 90.81 211 PHE A C 1
ATOM 1652 O O . PHE A 1 211 ? 2.002 6.173 -12.480 1.00 90.81 211 PHE A O 1
ATOM 1659 N N . PHE A 1 212 ? 2.039 7.602 -14.206 1.00 91.94 212 PHE A N 1
ATOM 1660 C CA . PHE A 1 212 ? 0.610 7.920 -14.137 1.00 91.94 212 PHE A CA 1
ATOM 1661 C C . PHE A 1 212 ? -0.262 6.673 -14.315 1.00 91.94 212 PHE A C 1
ATOM 1663 O O . PHE A 1 212 ? -1.138 6.426 -13.490 1.00 91.94 212 PHE A O 1
ATOM 1670 N N . TRP A 1 213 ? -0.001 5.848 -15.335 1.00 91.25 213 TRP A N 1
ATOM 1671 C CA . TRP A 1 213 ? -0.772 4.622 -15.574 1.00 91.25 213 TRP A CA 1
ATOM 1672 C C . TRP A 1 213 ? -0.605 3.588 -14.454 1.00 91.25 213 TRP A C 1
ATOM 1674 O O . TRP A 1 213 ? -1.568 2.907 -14.102 1.00 91.25 213 TRP A O 1
ATOM 1684 N N . GLN A 1 214 ? 0.582 3.517 -13.846 1.00 91.56 214 GLN A N 1
ATOM 1685 C CA . GLN A 1 214 ? 0.850 2.683 -12.668 1.00 91.56 214 GLN A CA 1
ATOM 1686 C C . GLN A 1 214 ? 0.067 3.129 -11.424 1.00 91.56 214 GLN A C 1
ATOM 1688 O O . GLN A 1 214 ? -0.312 2.286 -10.613 1.00 91.56 214 GLN A O 1
ATOM 1693 N N . GLY A 1 215 ? -0.195 4.430 -11.271 1.00 91.06 215 GLY A N 1
ATOM 1694 C CA . GLY A 1 215 ? -1.074 4.956 -10.224 1.00 91.06 215 GLY A CA 1
ATOM 1695 C C . GLY A 1 215 ? -2.557 4.783 -10.555 1.00 91.06 215 GLY A C 1
ATOM 1696 O O . GLY A 1 215 ? -3.331 4.299 -9.734 1.00 91.06 215 GLY A O 1
ATOM 1697 N N . ALA A 1 216 ? -2.965 5.129 -11.776 1.00 92.38 216 ALA A N 1
ATOM 1698 C CA . ALA A 1 216 ? -4.367 5.137 -12.189 1.00 92.38 216 ALA A CA 1
ATOM 1699 C C . ALA A 1 216 ? -5.021 3.749 -12.109 1.00 92.38 216 ALA A C 1
ATOM 1701 O O . ALA A 1 216 ? -6.207 3.645 -11.798 1.00 92.38 216 ALA A O 1
ATOM 1702 N N . ILE A 1 217 ? -4.248 2.685 -12.350 1.00 94.31 217 ILE A N 1
ATOM 1703 C CA . ILE A 1 217 ? -4.726 1.300 -12.304 1.00 94.31 217 ILE A CA 1
ATOM 1704 C C . ILE A 1 217 ? -5.037 0.802 -10.879 1.00 94.31 217 ILE A C 1
ATOM 1706 O O . ILE A 1 217 ? -5.757 -0.186 -10.733 1.00 94.31 217 ILE A O 1
ATOM 1710 N N . GLU A 1 218 ? -4.564 1.480 -9.824 1.00 91.12 218 GLU A N 1
ATOM 1711 C CA . GLU A 1 218 ? -4.806 1.058 -8.436 1.00 91.12 218 GLU A CA 1
ATOM 1712 C C . GLU A 1 218 ? -6.306 1.068 -8.091 1.00 91.12 218 GLU A C 1
ATOM 1714 O O . GLU A 1 218 ? -6.831 0.085 -7.570 1.00 91.12 218 GLU A O 1
ATOM 1719 N N . LEU A 1 219 ? -7.032 2.132 -8.455 1.00 90.69 219 LEU A N 1
ATOM 1720 C CA . LEU A 1 219 ? -8.473 2.261 -8.193 1.00 90.69 219 LEU A CA 1
ATOM 1721 C C . LEU A 1 219 ? -9.329 1.146 -8.818 1.00 90.69 219 LEU A C 1
ATOM 1723 O O . LEU A 1 219 ? -10.063 0.485 -8.075 1.00 90.69 219 LEU A O 1
ATOM 1727 N N . PRO A 1 220 ? -9.277 0.895 -10.142 1.00 93.06 220 PRO A N 1
ATOM 1728 C CA . PRO A 1 220 ? -10.054 -0.183 -10.741 1.00 93.06 220 PRO A CA 1
ATOM 1729 C C . PRO A 1 220 ? -9.620 -1.557 -10.220 1.00 93.06 220 PRO A C 1
ATOM 1731 O O . PRO A 1 220 ? -10.472 -2.432 -10.065 1.00 93.06 220 PRO A O 1
ATOM 1734 N N . ALA A 1 221 ? -8.337 -1.748 -9.891 1.00 93.62 221 ALA A N 1
ATOM 1735 C CA . ALA A 1 221 ? -7.866 -2.983 -9.276 1.00 93.62 221 ALA A CA 1
ATOM 1736 C C . ALA A 1 221 ? -8.490 -3.212 -7.894 1.00 93.62 221 ALA A C 1
ATOM 1738 O O . ALA A 1 221 ? -8.947 -4.318 -7.617 1.00 93.62 221 ALA A O 1
ATOM 1739 N N . TYR A 1 222 ? -8.587 -2.185 -7.045 1.00 90.31 222 TYR A N 1
ATOM 1740 C CA . TYR A 1 222 ? -9.223 -2.313 -5.731 1.00 90.31 222 TYR A CA 1
ATOM 1741 C C . TYR A 1 222 ? -10.725 -2.599 -5.828 1.00 90.31 222 TYR A C 1
ATOM 1743 O O . TYR A 1 222 ? -11.220 -3.479 -5.125 1.00 90.31 222 TYR A O 1
ATOM 1751 N N . LEU A 1 223 ? -11.442 -1.936 -6.743 1.00 90.38 223 LEU A N 1
ATOM 1752 C CA . LEU A 1 223 ? -12.860 -2.224 -6.999 1.00 90.38 223 LEU A CA 1
ATOM 1753 C C . LEU A 1 223 ? -13.061 -3.655 -7.510 1.00 90.38 223 LEU A C 1
ATOM 1755 O O . LEU A 1 223 ? -13.942 -4.376 -7.038 1.00 90.38 223 LEU A O 1
ATOM 1759 N N . CYS A 1 224 ? -12.216 -4.095 -8.445 1.00 93.50 224 CYS A N 1
ATOM 1760 C CA . CYS A 1 224 ? -12.232 -5.468 -8.931 1.00 93.50 224 CYS A CA 1
ATOM 1761 C C . CYS A 1 224 ? -11.920 -6.459 -7.801 1.00 93.50 224 CYS A C 1
ATOM 1763 O O . CYS A 1 224 ? -12.616 -7.461 -7.654 1.00 93.50 224 CYS A O 1
ATOM 1765 N N . GLY A 1 225 ? -10.916 -6.167 -6.971 1.00 90.44 225 GLY A N 1
ATOM 1766 C CA . GLY A 1 225 ? -10.539 -6.979 -5.818 1.00 90.44 225 GLY A CA 1
ATOM 1767 C C . GLY A 1 225 ? -11.673 -7.123 -4.810 1.00 90.44 225 GLY A C 1
ATOM 1768 O O . GLY A 1 225 ? -11.926 -8.233 -4.350 1.00 90.44 225 GLY A O 1
ATOM 1769 N N . GLN A 1 226 ? -12.422 -6.052 -4.541 1.00 89.19 226 GLN A N 1
ATOM 1770 C CA . GLN A 1 226 ? -13.624 -6.105 -3.711 1.00 89.19 226 GLN A CA 1
ATOM 1771 C C . GLN A 1 226 ? -14.668 -7.073 -4.287 1.00 89.19 226 GLN A C 1
ATOM 1773 O O . GLN A 1 226 ? -15.096 -8.004 -3.604 1.00 89.19 226 GLN A O 1
ATOM 1778 N N . VAL A 1 227 ? -15.024 -6.916 -5.566 1.00 90.81 227 VAL A N 1
ATOM 1779 C CA . VAL A 1 227 ? -16.024 -7.773 -6.226 1.00 90.81 227 VAL A CA 1
ATOM 1780 C C . VAL A 1 227 ? -15.585 -9.242 -6.261 1.00 90.81 227 VAL A C 1
ATOM 1782 O O . VAL A 1 227 ? -16.403 -10.136 -6.026 1.00 90.81 227 VAL A O 1
ATOM 1785 N N . LEU A 1 228 ? -14.307 -9.512 -6.544 1.00 91.00 228 LEU A N 1
ATOM 1786 C CA . LEU A 1 228 ? -13.758 -10.870 -6.582 1.00 91.00 228 LEU A CA 1
ATOM 1787 C C . LEU A 1 228 ? -13.750 -11.509 -5.188 1.00 91.00 228 LEU A C 1
ATOM 1789 O O . LEU A 1 228 ? -14.231 -12.635 -5.037 1.00 91.00 228 LEU A O 1
ATOM 1793 N N . CYS A 1 229 ? -13.311 -10.775 -4.163 1.00 87.44 229 CYS A N 1
ATOM 1794 C CA . CYS A 1 229 ? -13.319 -11.234 -2.774 1.00 87.44 229 CYS A CA 1
ATOM 1795 C C . CYS A 1 229 ? -14.723 -11.583 -2.271 1.00 87.44 229 CYS A C 1
ATOM 1797 O O . CYS A 1 229 ? -14.861 -12.530 -1.497 1.00 87.44 229 CYS A O 1
ATOM 1799 N N . ASP A 1 230 ? -15.753 -10.852 -2.698 1.00 86.50 230 ASP A N 1
ATOM 1800 C CA . ASP A 1 230 ? -17.137 -11.081 -2.265 1.00 86.50 230 ASP A CA 1
ATOM 1801 C C . ASP A 1 230 ? -17.832 -12.219 -3.031 1.00 86.50 230 ASP A C 1
ATOM 1803 O O . ASP A 1 230 ? -18.744 -12.866 -2.505 1.00 86.50 230 ASP A O 1
ATOM 1807 N N . ARG A 1 231 ? -17.410 -12.494 -4.275 1.00 85.88 231 ARG A N 1
ATOM 1808 C CA . ARG A 1 231 ? -17.997 -13.552 -5.116 1.00 85.88 231 ARG A CA 1
ATOM 1809 C C . ARG A 1 231 ? -17.266 -14.888 -5.021 1.00 85.88 231 ARG A C 1
ATOM 1811 O O . ARG A 1 231 ? -17.917 -15.915 -4.856 1.00 85.88 231 ARG A O 1
ATOM 1818 N N . ILE A 1 232 ? -15.945 -14.877 -5.177 1.00 86.75 232 ILE A N 1
ATOM 1819 C CA . ILE A 1 232 ? -15.110 -16.081 -5.330 1.00 86.75 232 ILE A CA 1
ATOM 1820 C C . ILE A 1 232 ? -14.543 -16.537 -3.978 1.00 86.75 232 ILE A C 1
ATOM 1822 O O . ILE A 1 232 ? -14.277 -17.723 -3.787 1.00 86.75 232 ILE A O 1
ATOM 1826 N N . GLY A 1 233 ? -14.407 -15.613 -3.023 1.00 86.19 233 GLY A N 1
ATOM 1827 C CA . GLY A 1 233 ? -13.717 -15.844 -1.755 1.00 86.19 233 GLY A CA 1
ATOM 1828 C C . GLY A 1 233 ? -12.324 -15.230 -1.744 1.00 86.19 233 GLY A C 1
ATOM 1829 O O . GLY A 1 233 ? -11.743 -14.919 -2.786 1.00 86.19 233 GLY A O 1
ATOM 1830 N N . ARG A 1 234 ? -11.783 -15.024 -0.546 1.00 89.38 234 ARG A N 1
ATOM 1831 C CA . ARG A 1 234 ? -10.552 -14.255 -0.328 1.00 89.38 234 ARG A CA 1
ATOM 1832 C C . ARG A 1 234 ? -9.333 -15.103 -0.650 1.00 89.38 234 ARG A C 1
ATOM 1834 O O . ARG A 1 234 ? -8.384 -14.602 -1.248 1.00 89.38 234 ARG A O 1
ATOM 1841 N N . ARG A 1 235 ? -9.390 -16.406 -0.352 1.00 90.12 235 ARG A N 1
ATOM 1842 C CA . ARG A 1 235 ? -8.291 -17.333 -0.631 1.00 90.12 235 ARG A CA 1
ATOM 1843 C C . ARG A 1 235 ? -8.051 -17.469 -2.128 1.00 90.12 235 ARG A C 1
ATOM 1845 O O . ARG A 1 235 ? -6.944 -17.243 -2.601 1.00 90.12 235 ARG A O 1
ATOM 1852 N N . TRP A 1 236 ? -9.101 -17.799 -2.877 1.00 90.19 236 TRP A N 1
ATOM 1853 C CA . TRP A 1 236 ? -9.008 -17.981 -4.325 1.00 90.19 236 TRP A CA 1
ATOM 1854 C C . TRP A 1 236 ? -8.695 -16.681 -5.058 1.00 90.19 236 TRP A C 1
ATOM 1856 O O . TRP A 1 236 ? -7.900 -16.710 -5.992 1.00 90.19 236 TRP A O 1
ATOM 1866 N N . THR A 1 237 ? -9.245 -15.546 -4.611 1.00 93.12 237 THR A N 1
ATOM 1867 C CA . THR A 1 237 ? -8.896 -14.236 -5.180 1.00 93.12 237 THR A CA 1
ATOM 1868 C C . THR A 1 237 ? -7.405 -13.948 -5.016 1.00 93.12 237 THR A C 1
ATOM 1870 O O . THR A 1 237 ? -6.750 -13.622 -6.003 1.00 93.12 237 THR A O 1
ATOM 1873 N N . ASN A 1 238 ? -6.843 -14.153 -3.816 1.00 93.12 238 ASN A N 1
ATOM 1874 C CA . ASN A 1 238 ? -5.407 -13.993 -3.580 1.00 93.12 238 ASN A CA 1
ATOM 1875 C C . ASN A 1 238 ? -4.568 -14.940 -4.447 1.00 93.12 238 ASN A C 1
ATOM 1877 O O . ASN A 1 238 ? -3.654 -14.491 -5.135 1.00 93.12 238 ASN A O 1
ATOM 1881 N N . SER A 1 239 ? -4.887 -16.236 -4.462 1.00 94.38 239 SER A N 1
ATOM 1882 C CA . SER A 1 239 ? -4.120 -17.219 -5.233 1.00 94.38 239 SER A CA 1
ATOM 1883 C C . SER A 1 239 ? -4.161 -16.952 -6.732 1.00 94.38 239 SER A C 1
ATOM 1885 O O . SER A 1 239 ? -3.115 -16.873 -7.373 1.00 94.38 239 SER A O 1
ATOM 1887 N N . VAL A 1 240 ? -5.347 -16.758 -7.305 1.00 95.75 240 VAL A N 1
ATOM 1888 C CA . VAL A 1 240 ? -5.477 -16.500 -8.743 1.00 95.75 240 VAL A CA 1
ATOM 1889 C C . VAL A 1 240 ? -4.779 -15.197 -9.123 1.00 95.75 240 VAL A C 1
ATOM 1891 O O . VAL A 1 240 ? -4.072 -15.174 -10.123 1.00 95.75 240 VAL A O 1
ATOM 1894 N N . ALA A 1 241 ? -4.893 -14.138 -8.318 1.00 96.31 241 ALA A N 1
ATOM 1895 C CA . ALA A 1 241 ? -4.224 -12.876 -8.615 1.00 96.31 241 ALA A CA 1
ATOM 1896 C C . ALA A 1 241 ? -2.688 -12.986 -8.526 1.00 96.31 241 ALA A C 1
ATOM 1898 O O . ALA A 1 241 ? -2.005 -12.491 -9.421 1.00 96.31 241 ALA A O 1
ATOM 1899 N N . PHE A 1 242 ? -2.130 -13.707 -7.544 1.00 96.94 242 PHE A N 1
ATOM 1900 C CA . PHE A 1 242 ? -0.685 -13.985 -7.496 1.00 96.94 242 PHE A CA 1
ATOM 1901 C C . PHE A 1 242 ? -0.196 -14.804 -8.696 1.00 96.94 242 PHE A C 1
ATOM 1903 O O . PHE A 1 242 ? 0.872 -14.522 -9.243 1.00 96.94 242 PHE A O 1
ATOM 1910 N N . LEU A 1 243 ? -0.980 -15.793 -9.129 1.00 97.00 243 LEU A N 1
ATOM 1911 C CA . LEU A 1 243 ? -0.657 -16.588 -10.309 1.00 97.00 243 LEU A CA 1
ATOM 1912 C C . LEU A 1 243 ? -0.716 -15.736 -11.582 1.00 97.00 243 LEU A C 1
ATOM 1914 O O . LEU A 1 243 ? 0.220 -15.759 -12.372 1.00 97.00 243 LEU A O 1
ATOM 1918 N N . CYS A 1 244 ? -1.772 -14.942 -11.763 1.00 96.75 244 CYS A N 1
ATOM 1919 C CA . CYS A 1 244 ? -1.907 -14.034 -12.901 1.00 96.75 244 CYS A CA 1
ATOM 1920 C C . CYS A 1 244 ? -0.795 -12.980 -12.934 1.00 96.75 244 CYS A C 1
ATOM 1922 O O . CYS A 1 244 ? -0.278 -12.689 -14.010 1.00 96.75 244 CYS A O 1
ATOM 1924 N N . ASN A 1 245 ? -0.382 -12.457 -11.776 1.00 95.62 245 ASN A N 1
ATOM 1925 C CA . ASN A 1 245 ? 0.790 -11.594 -11.645 1.00 95.62 245 ASN A CA 1
ATOM 1926 C C . ASN A 1 245 ? 2.050 -12.289 -12.195 1.00 95.62 245 ASN A C 1
ATOM 1928 O O . ASN A 1 245 ? 2.704 -11.758 -13.089 1.00 95.62 245 ASN A O 1
ATOM 1932 N N . ALA A 1 246 ? 2.340 -13.515 -11.743 1.00 96.19 246 ALA A N 1
ATOM 1933 C CA . ALA A 1 246 ? 3.498 -14.275 -12.217 1.00 96.19 246 ALA A CA 1
ATOM 1934 C C . ALA A 1 246 ? 3.435 -14.590 -13.723 1.00 96.19 246 ALA A C 1
ATOM 1936 O O . ALA A 1 246 ? 4.424 -14.418 -14.432 1.00 96.19 246 ALA A O 1
ATOM 1937 N N . LEU A 1 247 ? 2.271 -15.005 -14.231 1.00 95.94 247 LEU A N 1
ATOM 1938 C CA . LEU A 1 247 ? 2.080 -15.303 -15.653 1.00 95.94 247 LEU A CA 1
ATOM 1939 C C . LEU A 1 247 ? 2.209 -14.050 -16.529 1.00 95.94 247 LEU A C 1
ATOM 1941 O O . LEU A 1 247 ? 2.746 -14.131 -17.631 1.00 95.94 247 LEU A O 1
ATOM 1945 N N . SER A 1 248 ? 1.781 -12.888 -16.030 1.00 94.94 248 SER A N 1
ATOM 1946 C CA . SER A 1 248 ? 1.890 -11.609 -16.746 1.00 94.94 248 SER A CA 1
ATOM 1947 C C . SER A 1 248 ? 3.339 -11.135 -16.906 1.00 94.94 248 SER A C 1
ATOM 1949 O O . SER A 1 248 ? 3.621 -10.356 -17.814 1.00 94.94 248 SER A O 1
ATOM 1951 N N . CYS A 1 249 ? 4.275 -11.632 -16.089 1.00 94.12 249 CYS A N 1
ATOM 1952 C CA . CYS A 1 249 ? 5.707 -11.373 -16.260 1.00 94.12 249 CYS A CA 1
ATOM 1953 C C . CYS A 1 249 ? 6.313 -12.113 -17.467 1.00 94.12 249 CYS A C 1
ATOM 1955 O O . CYS A 1 249 ? 7.292 -11.633 -18.036 1.00 94.12 249 CYS A O 1
ATOM 1957 N N . ILE A 1 250 ? 5.750 -13.259 -17.877 1.00 94.50 250 ILE A N 1
ATOM 1958 C CA . ILE A 1 250 ? 6.330 -14.118 -18.926 1.00 94.50 250 ILE A CA 1
ATOM 1959 C C . ILE A 1 250 ? 6.422 -13.390 -20.278 1.00 94.50 250 ILE A C 1
ATOM 1961 O O . ILE A 1 250 ? 7.520 -13.349 -20.836 1.00 94.50 250 ILE A O 1
ATOM 1965 N N . PRO A 1 251 ? 5.347 -12.761 -20.806 1.00 92.06 251 PRO A N 1
ATOM 1966 C CA . PRO A 1 251 ? 5.435 -12.003 -22.053 1.00 92.06 251 PRO A CA 1
ATOM 1967 C C . PRO A 1 251 ? 6.492 -10.901 -21.997 1.00 92.06 251 PRO A C 1
ATOM 1969 O O . PRO A 1 251 ? 7.235 -10.727 -22.959 1.00 92.06 251 PRO A O 1
ATOM 1972 N N . VAL A 1 252 ? 6.612 -10.204 -20.859 1.00 90.88 252 VAL A N 1
ATOM 1973 C CA . VAL A 1 252 ? 7.575 -9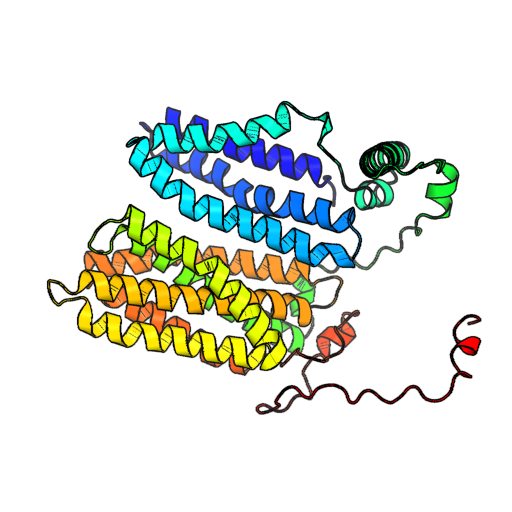.107 -20.689 1.00 90.88 252 VAL A CA 1
ATOM 1974 C C . VAL A 1 252 ? 9.011 -9.593 -20.851 1.00 90.88 252 VAL A C 1
ATOM 1976 O O . VAL A 1 252 ? 9.794 -8.969 -21.562 1.00 90.88 252 VAL A O 1
ATOM 1979 N N . ILE A 1 253 ? 9.346 -10.744 -20.263 1.00 91.06 253 ILE A N 1
ATOM 1980 C CA . ILE A 1 253 ? 10.687 -11.342 -20.349 1.00 91.06 253 ILE A CA 1
ATOM 1981 C C . ILE A 1 253 ? 11.097 -11.594 -21.811 1.00 91.06 253 ILE A C 1
ATOM 1983 O O . ILE A 1 253 ? 12.253 -11.366 -22.181 1.00 91.06 253 ILE A O 1
ATOM 1987 N N . PHE A 1 254 ? 10.161 -12.020 -22.663 1.00 89.31 254 PHE A N 1
ATOM 1988 C CA . PHE A 1 254 ? 10.448 -12.272 -24.076 1.00 89.31 254 PHE A CA 1
ATOM 1989 C C . PHE A 1 254 ? 10.515 -10.990 -24.908 1.00 89.31 254 PHE A C 1
ATOM 1991 O O . PHE A 1 254 ? 11.428 -10.847 -25.720 1.00 89.31 254 PHE A O 1
ATOM 1998 N N . ILE A 1 255 ? 9.594 -10.044 -24.699 1.00 88.69 255 ILE A N 1
ATOM 1999 C CA . ILE A 1 255 ? 9.477 -8.864 -25.570 1.00 88.69 255 ILE A CA 1
ATOM 2000 C C . ILE A 1 255 ? 10.514 -7.776 -25.277 1.00 88.69 255 ILE A C 1
ATOM 2002 O O . ILE A 1 255 ? 10.931 -7.099 -26.206 1.00 88.69 255 ILE A O 1
ATOM 2006 N N . ILE A 1 256 ? 10.978 -7.624 -24.030 1.00 82.56 256 ILE A N 1
ATOM 2007 C CA . ILE A 1 256 ? 11.693 -6.419 -23.562 1.00 82.56 256 ILE A CA 1
ATOM 2008 C C . ILE A 1 256 ? 13.007 -6.084 -24.296 1.00 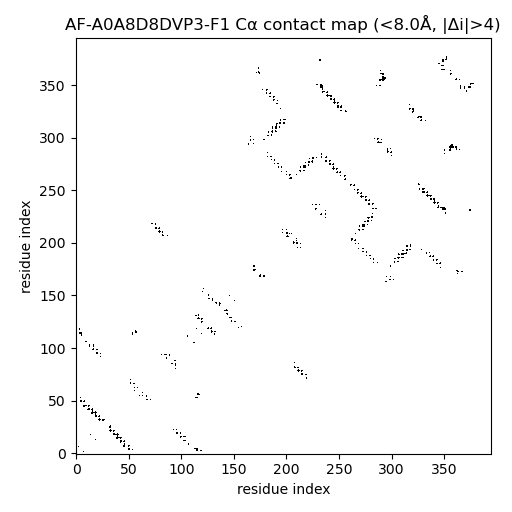82.56 256 ILE A C 1
ATOM 2010 O O . ILE A 1 256 ? 13.481 -4.957 -24.216 1.00 82.56 256 ILE A O 1
ATOM 2014 N N . HIS A 1 257 ? 13.598 -7.037 -25.022 1.00 81.44 257 HIS A N 1
ATOM 2015 C CA . HIS A 1 257 ? 14.806 -6.812 -25.831 1.00 81.44 257 HIS A CA 1
ATOM 2016 C C . HIS A 1 257 ? 14.521 -6.327 -27.255 1.00 81.44 257 HIS A C 1
ATOM 2018 O O . HIS A 1 257 ? 15.438 -5.892 -27.950 1.00 81.44 257 HIS A O 1
ATOM 2024 N N . HIS A 1 258 ? 13.281 -6.444 -27.728 1.00 82.94 258 HIS A N 1
ATOM 2025 C CA . HIS A 1 258 ? 12.946 -6.104 -29.101 1.00 82.94 258 HIS A CA 1
ATOM 2026 C C . HIS A 1 258 ? 12.715 -4.591 -29.231 1.00 82.94 258 HIS A C 1
ATOM 2028 O O . HIS A 1 258 ? 11.789 -4.061 -28.601 1.00 82.94 258 HIS A O 1
ATOM 2034 N N . PRO A 1 259 ? 13.512 -3.881 -30.055 1.00 75.75 259 PRO A N 1
ATOM 2035 C CA . PRO A 1 259 ? 13.329 -2.451 -30.269 1.00 75.75 259 PRO A CA 1
ATOM 2036 C C . PRO A 1 259 ? 11.926 -2.181 -30.835 1.00 75.75 259 PRO A C 1
ATOM 2038 O O . PRO A 1 259 ? 11.452 -2.896 -31.716 1.00 75.75 259 PRO A O 1
ATOM 2041 N N . GLY A 1 260 ? 11.242 -1.172 -30.289 1.00 81.25 260 GLY A N 1
ATOM 2042 C CA . GLY A 1 260 ? 9.858 -0.823 -30.642 1.00 81.25 260 GLY A CA 1
ATOM 2043 C C . GLY A 1 260 ? 8.762 -1.529 -29.830 1.00 81.25 260 GLY A C 1
ATOM 2044 O O . GLY A 1 260 ? 7.584 -1.249 -30.041 1.00 81.25 260 GLY A O 1
ATOM 2045 N N . THR A 1 261 ? 9.108 -2.400 -28.872 1.00 85.69 261 THR A N 1
ATOM 2046 C CA . THR A 1 261 ? 8.119 -3.072 -27.998 1.00 85.69 261 THR A CA 1
ATOM 2047 C C . THR A 1 261 ? 7.858 -2.375 -26.657 1.00 85.69 261 THR A C 1
ATOM 2049 O O . THR A 1 261 ? 7.107 -2.890 -25.828 1.00 85.69 261 THR A O 1
ATOM 2052 N N . GLU A 1 262 ? 8.419 -1.182 -26.452 1.00 83.81 262 GLU A N 1
ATOM 2053 C CA . GLU A 1 262 ? 8.349 -0.424 -25.192 1.00 83.81 262 GLU A CA 1
ATOM 2054 C C . GLU A 1 262 ? 6.908 -0.202 -24.713 1.00 83.81 262 GLU A C 1
ATOM 2056 O O . GLU A 1 262 ? 6.600 -0.417 -23.543 1.00 83.81 262 GLU A O 1
ATOM 2061 N N . LEU A 1 263 ? 5.997 0.136 -25.634 1.00 86.56 263 LEU A N 1
ATOM 2062 C CA . LEU A 1 263 ? 4.577 0.304 -25.323 1.00 86.56 263 LEU A CA 1
ATOM 2063 C C . LEU A 1 263 ? 3.960 -0.984 -24.760 1.00 86.56 263 LEU A C 1
ATOM 2065 O O . LEU A 1 263 ? 3.229 -0.939 -23.772 1.00 86.56 263 LEU A O 1
ATOM 2069 N N . TYR A 1 264 ? 4.263 -2.135 -25.364 1.00 88.69 264 TYR A N 1
ATOM 2070 C CA . TYR A 1 264 ? 3.749 -3.424 -24.904 1.00 88.69 264 TYR A CA 1
ATOM 2071 C C . TYR A 1 264 ? 4.317 -3.785 -23.529 1.00 88.69 264 TYR A C 1
ATOM 2073 O O . TYR A 1 264 ? 3.563 -4.226 -22.663 1.00 88.69 264 TYR A O 1
ATOM 2081 N N . ALA A 1 265 ? 5.610 -3.540 -23.294 1.00 88.56 265 ALA A N 1
ATOM 2082 C CA . ALA A 1 265 ? 6.232 -3.741 -21.987 1.00 88.56 265 ALA A CA 1
ATOM 2083 C C . ALA A 1 265 ? 5.562 -2.881 -20.899 1.00 88.56 265 ALA A C 1
ATOM 2085 O O . ALA A 1 265 ? 5.216 -3.406 -19.840 1.00 88.56 265 ALA A O 1
ATOM 2086 N N . SER A 1 266 ? 5.280 -1.604 -21.185 1.00 88.94 266 SER A N 1
ATOM 2087 C CA . SER A 1 266 ? 4.542 -0.722 -20.273 1.00 88.94 266 SER A CA 1
ATOM 2088 C C . SER A 1 266 ? 3.114 -1.208 -20.009 1.00 88.94 266 SER A C 1
ATOM 2090 O O . SER A 1 266 ? 2.681 -1.218 -18.857 1.00 88.94 266 SER A O 1
ATOM 2092 N N . ILE A 1 267 ? 2.384 -1.666 -21.036 1.00 91.31 267 ILE A N 1
ATOM 2093 C CA . ILE A 1 267 ? 1.028 -2.222 -20.875 1.00 91.31 267 ILE A CA 1
ATOM 2094 C C . ILE A 1 267 ? 1.057 -3.447 -19.958 1.00 91.31 267 ILE A C 1
ATOM 2096 O O . ILE A 1 267 ? 0.293 -3.515 -18.994 1.00 91.31 267 ILE A O 1
ATOM 2100 N N . PHE A 1 268 ? 1.961 -4.397 -20.202 1.00 92.44 268 PHE A N 1
ATOM 2101 C CA . PHE A 1 268 ? 2.088 -5.567 -19.339 1.00 92.44 268 PHE A CA 1
ATOM 2102 C C . PHE A 1 268 ? 2.528 -5.192 -17.920 1.00 92.44 268 PHE A C 1
ATOM 2104 O O . PHE A 1 268 ? 2.003 -5.756 -16.967 1.00 92.44 268 PHE A O 1
ATOM 2111 N N . ALA A 1 269 ? 3.408 -4.205 -17.738 1.00 92.56 269 ALA A N 1
ATOM 2112 C CA . ALA A 1 269 ? 3.775 -3.722 -16.408 1.00 92.56 269 ALA A CA 1
ATOM 2113 C C . ALA A 1 269 ? 2.576 -3.136 -15.641 1.00 92.56 269 ALA A C 1
ATOM 2115 O O . ALA A 1 269 ? 2.480 -3.310 -14.424 1.00 92.56 269 ALA A O 1
ATOM 2116 N N . VAL A 1 270 ? 1.644 -2.472 -16.333 1.00 94.44 270 VAL A N 1
ATOM 2117 C CA . VAL A 1 270 ? 0.378 -1.995 -15.747 1.00 94.44 270 VAL A CA 1
ATOM 2118 C C . VAL A 1 270 ? -0.544 -3.171 -15.402 1.00 94.44 270 VAL A C 1
ATOM 2120 O O . VAL A 1 270 ? -1.172 -3.163 -14.346 1.00 94.44 270 VAL A O 1
ATOM 2123 N N . VAL A 1 271 ? -0.587 -4.218 -16.231 1.00 95.94 271 VAL A N 1
ATOM 2124 C CA . VAL A 1 271 ? -1.343 -5.453 -15.946 1.00 95.94 271 VAL A CA 1
ATOM 2125 C C . VAL A 1 271 ? -0.780 -6.194 -14.725 1.00 95.94 271 VAL A C 1
ATOM 2127 O O . VAL A 1 271 ? -1.539 -6.615 -13.855 1.00 95.94 271 VAL A O 1
ATOM 2130 N N . ILE A 1 272 ? 0.545 -6.305 -14.606 1.00 96.00 272 ILE A N 1
ATOM 2131 C CA . ILE A 1 272 ? 1.216 -6.865 -13.422 1.00 96.00 272 ILE A CA 1
ATOM 2132 C C . ILE A 1 272 ? 0.813 -6.051 -12.183 1.00 96.00 272 ILE A C 1
ATOM 2134 O O . ILE A 1 272 ? 0.341 -6.612 -11.193 1.00 96.00 272 ILE A O 1
ATOM 2138 N N . LYS A 1 273 ? 0.906 -4.716 -12.257 1.00 95.19 273 LYS A N 1
ATOM 2139 C CA . LYS A 1 273 ? 0.496 -3.811 -11.174 1.00 95.19 273 LYS A CA 1
ATOM 2140 C C . LYS A 1 273 ? -0.976 -3.973 -10.792 1.00 95.19 273 LYS A C 1
ATOM 2142 O O . LYS A 1 273 ? -1.278 -3.987 -9.601 1.00 95.19 273 LYS A O 1
ATOM 2147 N N . PHE A 1 274 ? -1.876 -4.153 -11.760 1.00 96.75 274 PHE A N 1
ATOM 2148 C CA . PHE A 1 274 ? -3.291 -4.430 -11.501 1.00 96.75 274 PHE A CA 1
ATOM 2149 C C . PHE A 1 274 ? -3.458 -5.656 -10.596 1.00 96.75 274 PHE A C 1
ATOM 2151 O O . PHE A 1 274 ? -4.108 -5.567 -9.555 1.00 96.75 274 PHE A O 1
ATOM 2158 N N . PHE A 1 275 ? -2.827 -6.784 -10.937 1.00 97.19 275 PHE A N 1
ATOM 2159 C CA . PHE A 1 275 ? -2.918 -7.996 -10.120 1.00 97.19 275 PHE A CA 1
ATOM 2160 C C . PHE A 1 275 ? -2.281 -7.826 -8.737 1.00 97.19 275 PHE A C 1
ATOM 2162 O O . PHE A 1 275 ? -2.858 -8.294 -7.758 1.00 97.19 275 PHE A O 1
ATOM 2169 N N . VAL A 1 276 ? -1.162 -7.098 -8.639 1.00 96.25 276 VAL A N 1
ATOM 2170 C CA . VAL A 1 276 ? -0.529 -6.745 -7.354 1.00 96.25 276 VAL A CA 1
ATOM 2171 C C . VAL A 1 276 ? -1.465 -5.900 -6.473 1.00 96.25 276 VAL A C 1
ATOM 2173 O O . VAL A 1 276 ? -1.524 -6.078 -5.258 1.00 96.25 276 VAL A O 1
ATOM 2176 N N . CYS A 1 277 ? -2.243 -4.989 -7.056 1.00 94.38 277 CYS A N 1
ATOM 2177 C CA . CYS A 1 277 ? -3.226 -4.203 -6.308 1.00 94.38 277 CYS A CA 1
ATOM 2178 C C . CYS A 1 277 ? -4.435 -5.045 -5.867 1.00 94.38 277 CYS A C 1
ATOM 2180 O O . CYS A 1 277 ? -4.926 -4.865 -4.749 1.00 94.38 277 CYS A O 1
ATOM 2182 N N . VAL A 1 278 ? -4.881 -6.006 -6.687 1.00 94.81 278 VAL A N 1
ATOM 2183 C CA . VAL A 1 278 ? -5.917 -6.976 -6.288 1.00 94.81 278 VAL A CA 1
ATOM 2184 C C . VAL A 1 278 ? -5.447 -7.815 -5.094 1.00 94.81 278 VAL A C 1
ATOM 2186 O O . VAL A 1 278 ? -6.186 -7.939 -4.114 1.00 94.81 278 VAL A O 1
ATOM 2189 N N . THR A 1 279 ? -4.219 -8.351 -5.131 1.00 95.25 279 THR A N 1
ATOM 2190 C CA . THR A 1 279 ? -3.646 -9.114 -4.007 1.00 95.25 279 THR A CA 1
ATOM 2191 C C . THR A 1 279 ? -3.442 -8.249 -2.772 1.00 95.25 279 THR A C 1
ATOM 2193 O O . THR A 1 279 ? -3.723 -8.708 -1.669 1.00 95.25 279 THR A O 1
ATOM 2196 N N . TYR A 1 280 ? -3.033 -6.985 -2.922 1.00 92.94 280 TYR A N 1
ATOM 2197 C CA . TYR A 1 280 ? -2.919 -6.057 -1.794 1.00 92.94 280 TYR A CA 1
ATOM 2198 C C . TYR A 1 280 ? -4.260 -5.903 -1.060 1.00 92.94 280 TYR A C 1
ATOM 2200 O O . TYR A 1 280 ? -4.319 -6.050 0.161 1.00 92.94 280 TYR A O 1
ATOM 2208 N N . PHE A 1 281 ? -5.353 -5.662 -1.796 1.00 90.94 281 PHE A N 1
ATOM 2209 C CA . PHE A 1 281 ? -6.690 -5.532 -1.207 1.00 90.94 281 PHE A CA 1
ATOM 2210 C C . PHE A 1 281 ? -7.140 -6.823 -0.514 1.00 90.94 281 PHE A C 1
ATOM 2212 O O . PHE A 1 281 ? -7.591 -6.798 0.633 1.00 90.94 281 PHE A O 1
ATOM 2219 N N . ALA A 1 282 ? -6.997 -7.959 -1.194 1.00 91.50 282 ALA A N 1
ATOM 2220 C CA . ALA A 1 282 ? -7.433 -9.248 -0.678 1.00 91.50 282 ALA A CA 1
ATOM 2221 C C . ALA A 1 282 ? -6.605 -9.703 0.542 1.00 91.50 282 ALA A C 1
ATOM 2223 O O . ALA A 1 282 ? -7.183 -10.203 1.506 1.00 91.50 282 ALA A O 1
ATOM 2224 N N . LEU A 1 283 ? -5.284 -9.480 0.570 1.00 91.88 283 LEU A N 1
ATOM 2225 C CA . LEU A 1 283 ? -4.431 -9.719 1.746 1.00 91.88 283 LEU A CA 1
ATOM 2226 C C . LEU A 1 283 ? -4.769 -8.795 2.914 1.00 91.88 283 LEU A C 1
ATOM 2228 O O . LEU A 1 283 ? -4.785 -9.250 4.062 1.00 91.88 283 LEU A O 1
ATOM 2232 N N . TYR A 1 284 ? -5.050 -7.519 2.641 1.00 88.94 284 TYR A N 1
ATOM 2233 C CA . TYR A 1 284 ? -5.484 -6.578 3.669 1.00 88.94 284 TYR A CA 1
ATOM 2234 C C . TYR A 1 284 ? -6.778 -7.059 4.321 1.00 88.94 284 TYR A C 1
ATOM 2236 O O . TYR A 1 284 ? -6.827 -7.227 5.539 1.00 88.94 284 TYR A O 1
ATOM 2244 N N . LEU A 1 285 ? -7.789 -7.386 3.514 1.00 87.31 285 LEU A N 1
ATOM 2245 C CA . LEU A 1 285 ? -9.056 -7.914 4.007 1.00 87.31 285 LEU A CA 1
ATOM 2246 C C . LEU A 1 285 ? -8.860 -9.224 4.784 1.00 87.31 285 LEU A C 1
ATOM 2248 O O . LEU A 1 285 ? -9.314 -9.345 5.918 1.00 87.31 285 LEU A O 1
ATOM 2252 N N . GLN A 1 286 ? -8.113 -10.178 4.230 1.00 87.69 286 GLN A N 1
ATOM 2253 C CA . GLN A 1 286 ? -7.880 -11.472 4.871 1.00 87.69 286 GLN A CA 1
ATOM 2254 C C . GLN A 1 286 ? -7.103 -11.345 6.190 1.00 87.69 286 GLN A C 1
ATOM 2256 O O . GLN A 1 286 ? -7.389 -12.076 7.134 1.00 87.69 286 GLN A O 1
ATOM 2261 N N . SER A 1 287 ? -6.179 -10.385 6.308 1.00 87.50 287 SER A N 1
ATOM 2262 C CA . SER A 1 287 ? -5.492 -10.091 7.575 1.00 87.50 287 SER A CA 1
ATOM 2263 C C . SER A 1 287 ? -6.485 -9.633 8.651 1.00 87.50 287 SER A C 1
ATOM 2265 O O . SER A 1 287 ? -6.438 -10.108 9.785 1.00 87.50 287 SER A O 1
ATOM 2267 N N . PHE A 1 288 ? -7.442 -8.771 8.294 1.00 82.25 288 PHE A N 1
ATOM 2268 C CA . PHE A 1 288 ? -8.499 -8.337 9.211 1.00 82.25 288 PHE A CA 1
ATOM 2269 C C . PHE A 1 288 ? -9.473 -9.461 9.583 1.00 82.25 288 PHE A C 1
ATOM 2271 O O . PHE A 1 288 ? -9.977 -9.469 10.702 1.00 82.25 288 PHE A O 1
ATOM 2278 N N . GLU A 1 289 ? -9.740 -10.402 8.679 1.00 84.25 289 GLU A N 1
ATOM 2279 C CA . GLU A 1 289 ? -10.693 -11.489 8.930 1.00 84.25 289 GLU A CA 1
ATOM 2280 C C . GLU A 1 289 ? -10.076 -12.672 9.703 1.00 84.25 289 GLU A C 1
ATOM 2282 O O . GLU A 1 289 ? -10.785 -13.365 10.431 1.00 84.25 289 GLU A O 1
ATOM 2287 N N . VAL A 1 290 ? -8.760 -12.893 9.587 1.00 86.44 290 VAL A N 1
ATOM 2288 C CA . VAL A 1 290 ? -8.036 -13.973 10.285 1.00 86.44 290 VAL A CA 1
ATOM 2289 C C . VAL A 1 290 ? -7.657 -13.588 11.715 1.00 86.44 290 VAL A C 1
ATOM 2291 O O . VAL A 1 290 ? -7.704 -14.427 12.619 1.00 86.44 290 VAL A O 1
ATOM 2294 N N . TYR A 1 291 ? -7.246 -12.338 11.943 1.00 84.94 291 TYR A N 1
ATOM 2295 C CA . TYR A 1 291 ? -6.825 -11.904 13.272 1.00 84.94 291 TYR A CA 1
ATOM 2296 C C . TYR A 1 291 ? -8.024 -11.649 14.203 1.00 84.94 291 TYR A C 1
ATOM 2298 O O . TYR A 1 291 ? -9.052 -11.117 13.773 1.00 84.94 291 TYR A O 1
ATOM 2306 N N . PRO A 1 292 ? -7.902 -11.980 15.504 1.00 81.56 292 PRO A N 1
ATOM 2307 C CA . PRO A 1 292 ? -8.947 -11.691 16.480 1.00 81.56 292 PRO A CA 1
ATOM 2308 C C . PRO A 1 292 ? -9.101 -10.182 16.671 1.00 81.56 292 PRO A C 1
ATOM 2310 O O . PRO A 1 292 ? -8.114 -9.455 16.547 1.00 81.56 292 PRO A O 1
ATOM 2313 N N . THR A 1 293 ? -10.309 -9.708 16.995 1.00 76.88 293 THR A N 1
ATOM 2314 C CA . THR A 1 293 ? -10.673 -8.274 17.042 1.00 76.88 293 THR A CA 1
ATOM 2315 C C . THR A 1 293 ? -9.628 -7.395 17.745 1.00 76.88 293 THR A C 1
ATOM 2317 O O . THR A 1 293 ? -9.234 -6.363 17.202 1.00 76.88 293 THR A O 1
ATOM 2320 N N . LEU A 1 294 ? -9.087 -7.855 18.879 1.00 73.25 294 LEU A N 1
ATOM 2321 C CA . LEU A 1 294 ? -8.074 -7.145 19.676 1.00 73.25 294 LEU A CA 1
ATOM 2322 C C . LEU A 1 294 ? -6.700 -7.004 18.989 1.00 73.25 294 LEU A C 1
ATOM 2324 O O . LEU A 1 294 ? -5.926 -6.107 19.316 1.00 73.25 294 LEU A O 1
ATOM 2328 N N . LEU A 1 295 ? -6.375 -7.887 18.042 1.00 78.38 295 LEU A N 1
ATOM 2329 C CA . LEU A 1 295 ? -5.087 -7.934 17.345 1.00 78.38 295 LEU A CA 1
ATOM 2330 C C . LEU A 1 295 ? -5.175 -7.614 15.851 1.00 78.38 295 LEU A C 1
ATOM 2332 O O . LEU A 1 295 ? -4.125 -7.540 15.220 1.00 78.38 295 LEU A O 1
ATOM 2336 N N . ARG A 1 296 ? -6.363 -7.390 15.269 1.00 80.94 296 ARG A N 1
ATOM 2337 C CA . ARG A 1 296 ? -6.525 -7.132 13.819 1.00 80.94 296 ARG A CA 1
ATOM 2338 C C . ARG A 1 296 ? -5.611 -6.029 13.307 1.00 80.94 296 ARG A C 1
ATOM 2340 O O . ARG A 1 296 ? -4.842 -6.239 12.369 1.00 80.94 296 ARG A O 1
ATOM 2347 N N . GLN A 1 297 ? -5.653 -4.869 13.957 1.00 76.31 297 GLN A N 1
ATOM 2348 C CA . GLN A 1 297 ? -4.828 -3.728 13.565 1.00 76.31 297 GLN A CA 1
ATOM 2349 C C . GLN A 1 297 ? -3.343 -3.966 13.865 1.00 76.31 297 GLN A C 1
ATOM 2351 O O . GLN A 1 297 ? -2.498 -3.665 13.023 1.00 76.31 297 GLN A O 1
ATOM 2356 N N . THR A 1 298 ? -3.017 -4.540 15.027 1.00 83.56 298 THR A N 1
ATOM 2357 C CA . THR A 1 298 ? -1.633 -4.801 15.455 1.00 83.56 298 THR A CA 1
ATOM 2358 C C . THR A 1 298 ? -0.937 -5.822 14.555 1.00 83.56 298 THR A C 1
ATOM 2360 O O . THR A 1 298 ? 0.177 -5.574 14.104 1.00 83.56 298 THR A O 1
ATOM 2363 N N . GLY A 1 299 ? -1.596 -6.944 14.252 1.00 85.44 299 GLY A N 1
ATOM 2364 C CA . GLY A 1 299 ? -1.075 -8.002 13.387 1.00 85.44 299 GLY A CA 1
ATOM 2365 C C . GLY A 1 299 ? -0.908 -7.543 11.945 1.00 85.44 299 GLY A C 1
ATOM 2366 O O . GLY A 1 299 ? 0.160 -7.731 11.366 1.00 85.44 299 GLY A O 1
ATOM 2367 N N . THR A 1 300 ? -1.908 -6.849 11.394 1.00 86.31 300 THR A N 1
ATOM 2368 C CA . THR A 1 300 ? -1.816 -6.306 10.028 1.00 86.31 300 THR A CA 1
ATOM 2369 C C . THR A 1 300 ? -0.707 -5.256 9.920 1.00 86.31 300 THR A C 1
ATOM 2371 O O . THR A 1 300 ? 0.101 -5.305 8.996 1.00 86.31 300 THR A O 1
ATOM 2374 N N . SER A 1 301 ? -0.598 -4.347 10.896 1.00 85.06 301 SER A N 1
ATOM 2375 C CA . SER A 1 301 ? 0.464 -3.328 10.913 1.00 85.06 301 SER A CA 1
ATOM 2376 C C . SER A 1 301 ? 1.851 -3.950 11.059 1.00 85.06 301 SER A C 1
ATOM 2378 O O . SER A 1 301 ? 2.781 -3.534 10.375 1.00 85.06 301 SER A O 1
ATOM 2380 N N . PHE A 1 302 ? 1.993 -4.971 11.909 1.00 89.06 302 PHE A N 1
ATOM 2381 C CA . PHE A 1 302 ? 3.235 -5.730 12.031 1.00 89.06 302 PHE A CA 1
ATOM 2382 C C . PHE A 1 302 ? 3.632 -6.363 10.692 1.00 89.06 302 PHE A C 1
ATOM 2384 O O . PHE A 1 302 ? 4.782 -6.235 10.276 1.00 89.06 302 PHE A O 1
ATOM 2391 N N . GLY A 1 303 ? 2.673 -6.960 9.977 1.00 89.50 303 GLY A N 1
ATOM 2392 C CA . GLY A 1 303 ? 2.925 -7.537 8.660 1.00 89.50 303 GLY A CA 1
ATOM 2393 C C . GLY A 1 303 ? 3.374 -6.518 7.619 1.00 89.50 303 GLY A C 1
ATOM 2394 O O . GLY A 1 303 ? 4.364 -6.748 6.927 1.00 89.50 303 GLY A O 1
ATOM 2395 N N . ILE A 1 304 ? 2.722 -5.357 7.574 1.00 88.50 304 ILE A N 1
ATOM 2396 C CA . ILE A 1 304 ? 3.102 -4.255 6.684 1.00 88.50 304 ILE A CA 1
ATOM 2397 C C . ILE A 1 304 ? 4.508 -3.734 7.021 1.00 88.50 304 ILE A C 1
ATOM 2399 O O . ILE A 1 304 ? 5.292 -3.482 6.110 1.00 88.50 304 ILE A O 1
ATOM 2403 N N . ILE A 1 305 ? 4.866 -3.591 8.302 1.00 89.19 305 ILE A N 1
ATOM 2404 C CA . ILE A 1 305 ? 6.209 -3.140 8.710 1.00 89.19 305 ILE A CA 1
ATOM 2405 C C . ILE A 1 305 ? 7.277 -4.126 8.232 1.00 89.19 305 ILE A C 1
ATOM 2407 O O . ILE A 1 305 ? 8.231 -3.716 7.573 1.00 89.19 305 ILE A O 1
ATOM 2411 N N . VAL A 1 306 ? 7.098 -5.421 8.513 1.00 92.06 306 VAL A N 1
ATOM 2412 C CA . VAL A 1 306 ? 8.033 -6.464 8.069 1.00 92.06 306 VAL A CA 1
ATOM 2413 C C . VAL A 1 306 ? 8.142 -6.460 6.545 1.00 92.06 306 VAL A C 1
ATOM 2415 O O . VAL A 1 306 ? 9.245 -6.441 6.005 1.00 92.06 306 VAL A O 1
ATOM 2418 N N . ALA A 1 307 ? 7.017 -6.394 5.836 1.00 92.50 307 ALA A N 1
ATOM 2419 C CA . ALA A 1 307 ? 7.012 -6.378 4.382 1.00 92.50 307 ALA A CA 1
ATOM 2420 C C . ALA A 1 307 ? 7.686 -5.138 3.783 1.00 92.50 307 ALA A C 1
ATOM 2422 O O . ALA A 1 307 ? 8.335 -5.263 2.752 1.00 92.50 307 ALA A O 1
ATOM 2423 N N . ASN A 1 308 ? 7.598 -3.967 4.420 1.00 89.94 308 ASN A N 1
ATOM 2424 C CA . ASN A 1 308 ? 8.316 -2.765 3.981 1.00 89.94 308 ASN A CA 1
ATOM 2425 C C . ASN A 1 308 ? 9.836 -2.887 4.158 1.00 89.94 308 ASN A C 1
ATOM 2427 O O . ASN A 1 308 ? 10.575 -2.402 3.305 1.00 89.94 308 ASN A O 1
ATOM 2431 N N . ILE A 1 309 ? 10.310 -3.573 5.207 1.00 91.12 309 ILE A N 1
ATOM 2432 C CA . ILE A 1 309 ? 11.745 -3.870 5.374 1.00 91.12 309 ILE A CA 1
ATOM 2433 C C . ILE A 1 309 ? 12.244 -4.705 4.189 1.00 91.12 309 ILE A C 1
ATOM 2435 O O . ILE A 1 309 ? 13.258 -4.370 3.584 1.00 91.12 309 ILE A O 1
ATOM 2439 N N . PHE A 1 310 ? 11.502 -5.745 3.799 1.00 92.12 310 PHE A N 1
ATOM 2440 C CA . PHE A 1 310 ? 11.823 -6.524 2.598 1.00 92.12 310 PHE A CA 1
ATOM 2441 C C . PHE A 1 310 ? 11.569 -5.748 1.298 1.00 92.12 310 PHE A C 1
ATOM 2443 O O . PHE A 1 310 ? 12.263 -5.963 0.311 1.00 92.12 310 PHE A O 1
ATOM 2450 N N . GLY A 1 311 ? 10.630 -4.802 1.295 1.00 89.50 311 GLY A N 1
ATOM 2451 C CA . GLY A 1 311 ? 10.377 -3.877 0.191 1.00 89.50 311 GLY A CA 1
ATOM 2452 C C . GLY A 1 311 ? 11.590 -3.015 -0.166 1.00 89.50 311 GLY A C 1
ATOM 2453 O O . GLY A 1 311 ? 11.749 -2.647 -1.329 1.00 89.50 311 GLY A O 1
ATOM 2454 N N . ALA A 1 312 ? 12.505 -2.784 0.784 1.00 88.88 312 ALA A N 1
ATOM 2455 C CA . ALA A 1 312 ? 13.791 -2.136 0.529 1.00 88.88 312 ALA A CA 1
ATOM 2456 C C . ALA A 1 312 ? 14.708 -2.939 -0.419 1.00 88.88 312 ALA A C 1
ATOM 2458 O O . ALA A 1 312 ? 15.667 -2.381 -0.947 1.00 88.88 312 ALA A O 1
ATOM 2459 N N . LEU A 1 313 ? 14.404 -4.216 -0.693 1.00 90.88 313 LEU A N 1
ATOM 2460 C CA . LEU A 1 313 ? 15.060 -5.003 -1.745 1.00 90.88 313 LEU A CA 1
ATOM 2461 C C . LEU A 1 313 ? 14.628 -4.580 -3.159 1.00 90.88 313 LEU A C 1
ATOM 2463 O O . LEU A 1 313 ? 15.328 -4.877 -4.123 1.00 90.88 313 LEU A O 1
ATOM 2467 N N . GLY A 1 314 ? 13.508 -3.863 -3.300 1.00 90.00 314 GLY A N 1
ATOM 2468 C CA . GLY A 1 314 ? 12.951 -3.439 -4.585 1.00 90.00 314 GLY A CA 1
ATOM 2469 C C . GLY A 1 314 ? 13.949 -2.699 -5.492 1.00 90.00 314 GLY A C 1
ATOM 2470 O O . GLY A 1 314 ? 14.149 -3.145 -6.624 1.00 90.00 314 GLY A O 1
ATOM 2471 N N . PRO A 1 315 ? 14.625 -1.632 -5.019 1.00 90.31 315 PRO A N 1
ATOM 2472 C CA . PRO A 1 315 ? 15.677 -0.946 -5.774 1.00 90.31 315 PRO A CA 1
ATOM 2473 C C . PRO A 1 315 ? 16.835 -1.852 -6.206 1.00 90.31 315 PRO A C 1
ATOM 2475 O O . PRO A 1 315 ? 17.341 -1.697 -7.312 1.00 90.31 315 PRO A O 1
ATOM 2478 N N . TYR A 1 316 ? 17.241 -2.819 -5.377 1.00 91.75 316 TYR A N 1
ATOM 2479 C CA . TYR A 1 316 ? 18.314 -3.759 -5.725 1.00 91.75 316 TYR A CA 1
ATOM 2480 C C . TYR A 1 316 ? 17.892 -4.724 -6.838 1.00 91.75 316 TYR A C 1
ATOM 2482 O O . TYR A 1 316 ? 18.697 -5.056 -7.706 1.00 91.75 316 TYR A O 1
ATOM 2490 N N . ILE A 1 317 ? 16.618 -5.129 -6.858 1.00 92.25 317 ILE A N 1
ATOM 2491 C CA . ILE A 1 317 ? 16.050 -5.922 -7.956 1.00 92.25 317 ILE A CA 1
ATOM 2492 C C . ILE A 1 317 ? 16.051 -5.105 -9.250 1.00 92.25 317 ILE A C 1
ATOM 2494 O O . ILE A 1 317 ? 16.401 -5.628 -10.300 1.00 92.25 317 ILE A O 1
ATOM 2498 N N . VAL A 1 318 ? 15.711 -3.816 -9.183 1.00 89.75 318 VAL A N 1
ATOM 2499 C CA . VAL A 1 318 ? 15.784 -2.920 -10.347 1.00 89.75 318 VAL A CA 1
ATOM 2500 C C . VAL A 1 318 ? 17.230 -2.735 -10.816 1.00 89.75 318 VAL A C 1
ATOM 2502 O O . VAL A 1 318 ? 17.499 -2.822 -12.011 1.00 89.75 318 VAL A O 1
ATOM 2505 N N . PHE A 1 319 ? 18.173 -2.576 -9.887 1.00 90.00 319 PHE A N 1
ATOM 2506 C CA . PHE A 1 319 ? 19.601 -2.466 -10.190 1.00 90.00 319 PHE A CA 1
ATOM 2507 C C . PHE A 1 319 ? 20.157 -3.704 -10.914 1.00 90.00 319 PHE A C 1
ATOM 2509 O O . PHE A 1 319 ? 20.994 -3.579 -11.807 1.00 90.00 319 PHE A O 1
ATOM 2516 N N . LEU A 1 320 ? 19.666 -4.902 -10.581 1.00 89.44 320 LEU A N 1
ATOM 2517 C CA . LEU A 1 320 ? 19.995 -6.130 -11.312 1.00 89.44 320 LEU A CA 1
ATOM 2518 C C . LEU A 1 320 ? 19.586 -6.031 -12.796 1.00 89.44 320 LEU A C 1
ATOM 2520 O O . LEU A 1 320 ? 20.312 -6.501 -13.670 1.00 89.44 320 LEU A O 1
ATOM 2524 N N . GLY A 1 321 ? 18.460 -5.363 -13.068 1.00 84.44 321 GLY A N 1
ATOM 2525 C CA . GLY A 1 321 ? 17.963 -5.077 -14.413 1.00 84.44 321 GLY A CA 1
ATOM 2526 C C . GLY A 1 321 ? 18.830 -4.111 -15.210 1.00 84.44 321 GLY A C 1
ATOM 2527 O O . GLY A 1 321 ? 19.068 -4.329 -16.393 1.00 84.44 321 GLY A O 1
ATOM 2528 N N . THR A 1 322 ? 19.323 -3.053 -14.567 1.00 84.31 322 THR A N 1
ATOM 2529 C CA . THR A 1 322 ? 20.145 -2.037 -15.239 1.00 84.31 322 THR A CA 1
ATOM 2530 C C . THR A 1 322 ? 21.588 -2.481 -15.457 1.00 84.31 322 THR A C 1
ATOM 2532 O O . THR A 1 322 ? 22.206 -2.066 -16.431 1.00 84.31 322 THR A O 1
ATOM 2535 N N . SER A 1 323 ? 22.136 -3.291 -14.546 1.00 87.25 323 SER A N 1
ATOM 2536 C CA . SER A 1 323 ? 23.566 -3.629 -14.533 1.00 87.25 323 SER A CA 1
ATOM 2537 C C . SER A 1 323 ? 23.902 -4.939 -15.245 1.00 87.25 323 SER A C 1
ATOM 2539 O O . SER A 1 323 ? 25.026 -5.089 -15.716 1.00 87.25 323 SER A O 1
ATOM 2541 N N . PHE A 1 324 ? 22.965 -5.890 -15.306 1.00 86.88 324 PHE A N 1
ATOM 2542 C CA . PHE A 1 324 ? 23.208 -7.214 -15.888 1.00 86.88 324 PHE A CA 1
ATOM 2543 C C . PHE A 1 324 ? 22.297 -7.487 -17.084 1.00 86.88 324 PHE A C 1
ATOM 2545 O O . PHE A 1 324 ? 22.785 -7.614 -18.203 1.00 86.88 324 PHE A O 1
ATOM 2552 N N . ASP A 1 325 ? 20.985 -7.587 -16.857 1.00 86.44 325 ASP A N 1
ATOM 2553 C CA . ASP A 1 325 ? 20.001 -7.867 -17.908 1.00 86.44 325 ASP A CA 1
ATOM 2554 C C . ASP A 1 325 ? 18.614 -7.358 -17.482 1.00 86.44 325 ASP A C 1
ATOM 2556 O O . ASP A 1 325 ? 18.090 -7.736 -16.430 1.00 86.44 325 ASP A O 1
ATOM 2560 N N . ILE A 1 326 ? 17.992 -6.551 -18.345 1.00 85.00 326 ILE A N 1
ATOM 2561 C CA . ILE A 1 326 ? 16.683 -5.911 -18.160 1.00 85.00 326 ILE A CA 1
ATOM 2562 C C . ILE A 1 326 ? 15.525 -6.901 -17.895 1.00 85.00 326 ILE A C 1
ATOM 2564 O O . ILE A 1 326 ? 14.479 -6.511 -17.376 1.00 85.00 326 ILE A O 1
ATOM 2568 N N . ARG A 1 327 ? 15.694 -8.195 -18.201 1.00 89.31 327 ARG A N 1
ATOM 2569 C CA . ARG A 1 327 ? 14.719 -9.269 -17.920 1.00 89.31 327 ARG A CA 1
ATOM 2570 C C . ARG A 1 327 ? 14.702 -9.712 -16.463 1.00 89.31 327 ARG A C 1
ATOM 2572 O O . ARG A 1 327 ? 13.664 -10.161 -15.974 1.00 89.31 327 ARG A O 1
ATOM 2579 N N . LEU A 1 328 ? 15.837 -9.625 -15.772 1.00 91.44 328 LEU A N 1
ATOM 2580 C CA . LEU A 1 328 ? 16.015 -10.206 -14.439 1.00 91.44 328 LEU A CA 1
ATOM 2581 C C . LEU A 1 328 ? 15.017 -9.685 -13.394 1.00 91.44 328 LEU A C 1
ATOM 2583 O O . LEU A 1 328 ? 14.501 -10.517 -12.643 1.00 91.44 328 LEU A O 1
ATOM 2587 N N . PRO A 1 329 ? 14.657 -8.384 -13.356 1.00 92.25 329 PRO A N 1
ATOM 2588 C CA . PRO A 1 329 ? 13.617 -7.902 -12.457 1.00 92.25 329 PRO A CA 1
ATOM 2589 C C . PRO A 1 329 ? 12.311 -8.678 -12.632 1.00 92.25 329 PRO A C 1
ATOM 2591 O O . PRO A 1 329 ? 11.761 -9.174 -11.655 1.00 92.25 329 PRO A O 1
ATOM 2594 N N . PHE A 1 330 ? 11.850 -8.878 -13.870 1.00 92.94 330 PHE A N 1
ATOM 2595 C CA . PHE A 1 330 ? 10.602 -9.590 -14.156 1.00 92.94 330 PHE A CA 1
ATOM 2596 C C . PHE A 1 330 ? 10.672 -11.083 -13.827 1.00 92.94 330 PHE A C 1
ATOM 2598 O O . PHE A 1 330 ? 9.678 -11.646 -13.368 1.00 92.94 330 PHE A O 1
ATOM 2605 N N . VAL A 1 331 ? 11.838 -11.719 -13.985 1.00 94.62 331 VAL A N 1
ATOM 2606 C CA . VAL A 1 331 ? 12.059 -13.105 -13.533 1.00 94.62 331 VAL A CA 1
ATOM 2607 C C . VAL A 1 331 ? 11.927 -13.195 -12.012 1.00 94.62 331 VAL A C 1
ATOM 2609 O O . VAL A 1 331 ? 11.229 -14.071 -11.503 1.00 94.62 331 VAL A O 1
ATOM 2612 N N . VAL A 1 332 ? 12.534 -12.263 -11.272 1.00 95.00 332 VAL A N 1
ATOM 2613 C CA . VAL A 1 332 ? 12.411 -12.204 -9.808 1.00 95.00 332 VAL A CA 1
ATOM 2614 C C . VAL A 1 332 ? 10.957 -11.958 -9.394 1.00 95.00 332 VAL A C 1
ATOM 2616 O O . VAL A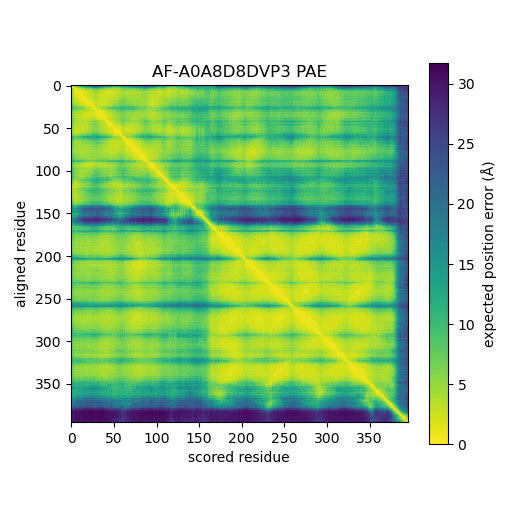 1 332 ? 10.448 -12.663 -8.524 1.00 95.00 332 VAL A O 1
ATOM 2619 N N . LEU A 1 333 ? 10.254 -11.030 -10.052 1.00 94.69 333 LEU A N 1
ATOM 2620 C CA . LEU A 1 333 ? 8.830 -10.780 -9.804 1.00 94.69 333 LEU A CA 1
ATOM 2621 C C . LEU A 1 333 ? 7.969 -12.022 -10.065 1.00 94.69 333 LEU A C 1
ATOM 2623 O O . LEU A 1 333 ? 7.075 -12.317 -9.274 1.00 94.69 333 LEU A O 1
ATOM 2627 N N . MET A 1 334 ? 8.263 -12.776 -11.128 1.00 96.38 334 MET A N 1
ATOM 2628 C CA . MET A 1 334 ? 7.588 -14.038 -11.437 1.00 96.38 334 MET A CA 1
ATOM 2629 C C . MET A 1 334 ? 7.790 -15.071 -10.321 1.00 96.38 334 MET A C 1
ATOM 2631 O O . MET A 1 334 ? 6.817 -15.646 -9.837 1.00 96.38 334 MET A O 1
ATOM 2635 N N . LEU A 1 335 ? 9.031 -15.284 -9.872 1.00 96.75 335 LEU A N 1
ATOM 2636 C CA . LEU A 1 335 ? 9.345 -16.241 -8.804 1.00 96.75 335 LEU A CA 1
ATOM 2637 C C . LEU A 1 335 ? 8.688 -15.853 -7.471 1.00 96.75 335 LEU A C 1
ATOM 2639 O O . LEU A 1 335 ? 8.121 -16.704 -6.785 1.00 96.75 335 LEU A O 1
ATOM 2643 N N . ILE A 1 336 ? 8.707 -14.562 -7.126 1.00 96.19 336 ILE A N 1
ATOM 2644 C CA . ILE A 1 336 ? 8.039 -14.037 -5.929 1.00 96.19 336 ILE A CA 1
ATOM 2645 C C . ILE A 1 336 ? 6.517 -14.198 -6.038 1.00 96.19 336 ILE A C 1
ATOM 2647 O O . ILE A 1 336 ? 5.872 -14.576 -5.059 1.00 96.19 336 ILE A O 1
ATOM 2651 N N . GLY A 1 337 ? 5.941 -13.960 -7.220 1.00 96.00 337 GLY A N 1
ATOM 2652 C CA . GLY A 1 337 ? 4.523 -14.186 -7.495 1.00 96.00 337 GLY A CA 1
ATOM 2653 C C . GLY A 1 337 ? 4.124 -15.655 -7.341 1.00 96.00 337 GLY A C 1
ATOM 2654 O O . GLY A 1 337 ? 3.112 -15.945 -6.708 1.00 96.00 337 GLY A O 1
ATOM 2655 N N . LEU A 1 338 ? 4.948 -16.594 -7.822 1.00 97.12 338 LEU A N 1
ATOM 2656 C CA . LEU A 1 338 ? 4.729 -18.033 -7.629 1.00 97.12 338 LEU A CA 1
ATOM 2657 C C . LEU A 1 338 ? 4.817 -18.439 -6.152 1.00 97.12 338 LEU A C 1
ATOM 2659 O O . LEU A 1 338 ? 3.998 -19.230 -5.684 1.00 97.12 338 LEU A O 1
ATOM 2663 N N . LEU A 1 339 ? 5.753 -17.869 -5.389 1.00 96.75 339 LEU A N 1
ATOM 2664 C CA . LEU A 1 339 ? 5.816 -18.071 -3.939 1.00 96.75 339 LEU A CA 1
ATOM 2665 C C . LEU A 1 339 ? 4.558 -17.523 -3.239 1.00 96.75 339 LEU A C 1
ATOM 2667 O O . LEU A 1 339 ? 3.980 -18.193 -2.379 1.00 96.75 339 LEU A O 1
ATOM 2671 N N . GLY A 1 340 ? 4.091 -16.339 -3.644 1.00 95.50 340 GLY A N 1
ATOM 2672 C CA . GLY A 1 340 ? 2.823 -15.753 -3.198 1.00 95.50 340 GLY A CA 1
ATOM 2673 C C . GLY A 1 340 ? 1.620 -16.647 -3.519 1.00 95.50 340 GLY A C 1
ATOM 2674 O O . GLY A 1 340 ? 0.754 -16.872 -2.674 1.00 95.50 340 GLY A O 1
ATOM 2675 N N . PHE A 1 341 ? 1.598 -17.253 -4.707 1.00 96.31 341 PHE A N 1
ATOM 2676 C CA . PHE A 1 341 ? 0.574 -18.218 -5.099 1.00 96.31 341 PHE A CA 1
ATOM 2677 C C . PHE A 1 341 ? 0.581 -19.440 -4.178 1.00 96.31 341 PHE A C 1
ATOM 2679 O O . PHE A 1 341 ? -0.438 -19.740 -3.562 1.00 96.31 341 PHE A O 1
ATOM 2686 N N . VAL A 1 342 ? 1.728 -20.099 -4.005 1.00 95.12 342 VAL A N 1
ATOM 2687 C CA . VAL A 1 342 ? 1.833 -21.289 -3.148 1.00 95.12 342 VAL A CA 1
ATOM 2688 C C . VAL A 1 342 ? 1.401 -20.973 -1.717 1.00 95.12 342 VAL A C 1
ATOM 2690 O O . VAL A 1 342 ? 0.608 -21.712 -1.138 1.00 95.12 342 VAL A O 1
ATOM 2693 N N . THR A 1 343 ? 1.865 -19.857 -1.150 1.00 93.44 343 THR A N 1
ATOM 2694 C CA . THR A 1 343 ? 1.506 -19.465 0.221 1.00 93.44 343 THR A CA 1
ATOM 2695 C C . THR A 1 343 ? 0.029 -19.119 0.376 1.00 93.44 343 THR A C 1
ATOM 2697 O O . THR A 1 343 ? -0.602 -19.600 1.317 1.00 93.44 343 THR A O 1
ATOM 2700 N N . SER A 1 344 ? -0.546 -18.358 -0.559 1.00 91.62 344 SER A N 1
ATOM 2701 C CA . SER A 1 344 ? -1.959 -17.954 -0.524 1.00 91.62 344 SER A CA 1
ATOM 2702 C C . SER A 1 344 ? -2.937 -19.135 -0.542 1.00 91.62 344 SER A C 1
ATOM 2704 O O . SER A 1 344 ? -3.972 -19.073 0.116 1.00 91.62 344 SER A O 1
ATOM 2706 N N . ILE A 1 345 ? -2.600 -20.243 -1.212 1.00 91.38 345 ILE A N 1
ATOM 2707 C CA . ILE A 1 345 ? -3.459 -21.439 -1.245 1.00 91.38 345 ILE A CA 1
ATOM 2708 C C . ILE A 1 345 ? -3.567 -22.098 0.140 1.00 91.38 345 ILE A C 1
ATOM 2710 O O . ILE A 1 345 ? -4.601 -22.683 0.475 1.00 91.38 345 ILE A O 1
ATOM 2714 N N . PHE A 1 346 ? -2.519 -21.997 0.963 1.00 89.12 346 PHE A N 1
ATOM 2715 C CA . PHE A 1 346 ? -2.518 -22.529 2.328 1.00 89.12 346 PHE A CA 1
ATOM 2716 C C . PHE A 1 346 ? -3.229 -21.626 3.340 1.00 89.12 346 PHE A C 1
ATOM 2718 O O . PHE A 1 346 ? -3.417 -22.051 4.485 1.00 89.12 346 PHE A O 1
ATOM 2725 N N . LEU A 1 347 ? -3.625 -20.407 2.960 1.00 88.88 347 LEU A N 1
ATOM 2726 C CA . LEU A 1 347 ? -4.438 -19.569 3.836 1.00 88.88 347 LEU A CA 1
ATOM 2727 C C . LEU A 1 347 ? -5.873 -20.114 3.928 1.00 88.88 347 LEU A C 1
ATOM 2729 O O . LEU A 1 347 ? -6.392 -20.689 2.972 1.00 88.88 347 LEU A O 1
ATOM 2733 N N . PRO A 1 348 ? -6.549 -19.931 5.070 1.00 86.56 348 PRO A N 1
ATOM 2734 C CA . PRO A 1 348 ? -7.944 -20.312 5.217 1.00 86.56 348 PRO A CA 1
ATOM 2735 C C . PRO A 1 348 ? -8.850 -19.385 4.400 1.00 86.56 348 PRO A C 1
ATOM 2737 O O . PRO A 1 348 ? -8.588 -18.189 4.270 1.00 86.56 348 PRO A O 1
ATOM 2740 N N . GLU A 1 349 ? -9.948 -19.932 3.888 1.00 86.12 349 GLU A N 1
ATOM 2741 C CA . GLU A 1 349 ? -11.033 -19.123 3.337 1.00 86.12 349 GLU A CA 1
ATOM 2742 C C . GLU A 1 349 ? -11.767 -18.422 4.483 1.00 86.12 349 GLU A C 1
ATOM 2744 O O . GLU A 1 349 ? -12.061 -19.037 5.509 1.00 86.12 349 GLU A O 1
ATOM 2749 N N . THR A 1 350 ? -12.054 -17.138 4.312 1.00 83.62 350 THR A N 1
ATOM 2750 C CA . THR A 1 350 ? -12.657 -16.286 5.344 1.00 83.62 350 THR A CA 1
ATOM 2751 C C . THR A 1 350 ? -14.067 -15.833 4.971 1.00 83.62 350 THR A C 1
ATOM 2753 O O . THR A 1 350 ? -14.841 -15.448 5.847 1.00 83.62 350 THR A O 1
ATOM 2756 N N . LEU A 1 351 ? -14.451 -15.929 3.692 1.00 78.00 351 LEU A N 1
ATOM 2757 C CA . LEU A 1 351 ? -15.781 -15.543 3.230 1.00 78.00 351 LEU A CA 1
ATOM 2758 C C . LEU A 1 351 ? -16.881 -16.394 3.896 1.00 78.00 351 LEU A C 1
ATOM 2760 O O . LEU A 1 351 ? -16.816 -17.624 3.911 1.00 78.00 351 LEU A O 1
ATOM 2764 N N . TYR A 1 352 ? -17.909 -15.712 4.414 1.00 76.44 352 TYR A N 1
ATOM 2765 C CA . TYR A 1 352 ? -19.058 -16.275 5.145 1.00 76.44 352 TYR A CA 1
ATOM 2766 C C . TYR A 1 352 ? -18.737 -16.976 6.475 1.00 76.44 352 TYR A C 1
ATOM 2768 O O . TYR A 1 352 ? -19.554 -17.755 6.967 1.00 76.44 352 TYR A O 1
ATOM 2776 N N . GLN A 1 353 ? -17.579 -16.710 7.082 1.00 75.69 353 GLN A N 1
ATOM 2777 C CA . GLN A 1 353 ? -17.232 -17.271 8.390 1.00 75.69 353 GLN A CA 1
ATOM 2778 C C . GLN A 1 353 ? -17.422 -16.258 9.508 1.00 75.69 353 GLN A C 1
ATOM 2780 O O . GLN A 1 353 ? -17.257 -15.055 9.312 1.00 75.69 353 GLN A O 1
ATOM 2785 N N . LYS A 1 354 ? -17.760 -16.760 10.701 1.00 75.06 354 LYS A N 1
ATOM 2786 C CA . LYS A 1 354 ? -17.799 -15.924 11.897 1.00 75.06 354 LYS A CA 1
ATOM 2787 C C . LYS A 1 354 ? -16.376 -15.464 12.209 1.00 75.06 354 LYS A C 1
ATOM 2789 O O . LYS A 1 354 ? -15.475 -16.287 12.373 1.00 75.06 354 LYS A O 1
ATOM 2794 N N . LEU A 1 355 ? -16.201 -14.150 12.259 1.00 80.56 355 LEU A N 1
ATOM 2795 C CA . LEU A 1 355 ? -14.936 -13.509 12.586 1.00 80.56 355 LEU A CA 1
ATOM 2796 C C . LEU A 1 355 ? -14.544 -13.846 14.035 1.00 80.56 355 LEU A C 1
ATOM 2798 O O . LEU A 1 355 ? -15.418 -13.837 14.900 1.00 80.56 355 LEU A O 1
ATOM 2802 N N . PRO A 1 356 ? -13.264 -14.142 14.317 1.00 76.12 356 PRO A N 1
ATOM 2803 C CA . PRO A 1 356 ? -12.831 -14.438 15.674 1.00 76.12 356 PRO A CA 1
ATOM 2804 C C . PRO A 1 356 ? -12.869 -13.162 16.518 1.00 76.12 356 PRO A C 1
ATOM 2806 O O . PRO A 1 356 ? -12.213 -12.168 16.182 1.00 76.12 356 PRO A O 1
ATOM 2809 N N . ASP A 1 357 ? -13.607 -13.200 17.623 1.00 73.44 357 ASP A N 1
ATOM 2810 C CA . ASP A 1 357 ? -13.665 -12.096 18.582 1.00 73.44 357 ASP A CA 1
ATOM 2811 C C . ASP A 1 357 ? -12.652 -12.311 19.706 1.00 73.44 357 ASP A C 1
ATOM 2813 O O . ASP A 1 357 ? -11.993 -11.369 20.151 1.00 73.44 357 ASP A O 1
ATOM 2817 N N . THR A 1 358 ? -12.437 -13.571 20.095 1.00 79.81 358 THR A N 1
ATOM 2818 C CA . THR A 1 358 ? -11.495 -13.943 21.157 1.00 79.81 358 THR A CA 1
ATOM 2819 C C . THR A 1 358 ? -10.207 -14.579 20.626 1.00 79.81 358 THR A C 1
ATOM 2821 O O . THR A 1 358 ? -10.143 -15.137 19.526 1.00 79.81 358 THR A O 1
ATOM 2824 N N . MET A 1 359 ? -9.145 -14.538 21.440 1.00 76.00 359 MET A N 1
ATOM 2825 C CA . MET A 1 359 ? -7.857 -15.172 21.119 1.00 76.00 359 MET A CA 1
ATOM 2826 C C . MET A 1 359 ? -7.975 -16.684 20.895 1.00 76.00 359 MET A C 1
ATOM 2828 O O . MET A 1 359 ? -7.289 -17.242 20.034 1.00 76.00 359 MET A O 1
ATOM 2832 N N . ASP A 1 360 ? -8.840 -17.356 21.653 1.00 75.31 360 ASP A N 1
ATOM 2833 C CA . ASP A 1 360 ? -9.015 -18.804 21.550 1.00 75.31 360 ASP A CA 1
ATOM 2834 C C . ASP A 1 360 ? -9.813 -19.209 20.306 1.00 75.31 360 ASP A C 1
ATOM 2836 O O . ASP A 1 360 ? -9.489 -20.225 19.684 1.00 75.31 360 ASP A O 1
ATOM 2840 N N . GLU A 1 361 ? -10.774 -18.384 19.877 1.00 76.62 361 GLU A N 1
ATOM 2841 C CA . GLU A 1 361 ? -11.423 -18.525 18.569 1.00 76.62 361 GLU A CA 1
ATOM 2842 C C . GLU A 1 361 ? -10.416 -18.336 17.430 1.00 76.62 361 GLU A C 1
ATOM 2844 O O . GLU A 1 361 ? -10.345 -19.183 16.537 1.00 76.62 361 GLU A O 1
ATOM 2849 N N . GLY A 1 362 ? -9.557 -17.309 17.502 1.00 74.25 362 GLY A N 1
ATOM 2850 C CA . GLY A 1 362 ? -8.481 -17.096 16.527 1.00 74.25 362 GLY A CA 1
ATOM 2851 C C . GLY A 1 362 ? -7.571 -18.325 16.387 1.00 74.25 362 GLY A C 1
ATOM 2852 O O . GLY A 1 362 ? -7.316 -18.807 15.286 1.00 74.25 362 GLY A O 1
ATOM 2853 N N . ARG A 1 363 ? -7.171 -18.942 17.509 1.00 78.31 363 ARG A N 1
ATOM 2854 C CA . ARG A 1 363 ? -6.344 -20.169 17.523 1.00 78.31 363 ARG A CA 1
ATOM 2855 C C . ARG A 1 363 ? -6.986 -21.386 16.866 1.00 78.31 363 ARG A C 1
ATOM 2857 O O . ARG A 1 363 ? -6.267 -22.329 16.515 1.00 78.31 363 ARG A O 1
ATOM 2864 N N . ARG A 1 364 ? -8.310 -21.408 16.732 1.00 76.88 364 ARG A N 1
ATOM 2865 C CA . ARG A 1 364 ? -9.068 -22.496 16.096 1.00 76.88 364 ARG A CA 1
ATOM 2866 C C . ARG A 1 364 ? -9.546 -22.132 14.689 1.00 76.88 364 ARG A C 1
ATOM 2868 O O . ARG A 1 364 ? -9.986 -23.023 13.962 1.00 76.88 364 ARG A O 1
ATOM 2875 N N . PHE A 1 365 ? -9.415 -20.869 14.292 1.00 77.88 365 PHE A N 1
ATOM 2876 C CA . PHE A 1 365 ? -9.911 -20.350 13.028 1.00 77.88 365 PHE A CA 1
ATOM 2877 C C . PHE A 1 365 ? -9.311 -21.097 11.830 1.00 77.88 365 PHE A C 1
ATOM 2879 O O . PHE A 1 365 ? -8.099 -21.281 11.725 1.00 77.88 365 PHE A O 1
ATOM 2886 N N . GLY A 1 366 ? -10.164 -21.585 10.931 1.00 70.81 366 GLY A N 1
ATOM 2887 C CA . GLY A 1 366 ? -9.737 -22.286 9.719 1.00 70.81 366 GLY A CA 1
ATOM 2888 C C . GLY A 1 366 ? -9.140 -23.690 9.905 1.00 70.81 366 GLY A C 1
ATOM 2889 O O . GLY A 1 366 ? -8.824 -24.324 8.903 1.00 70.81 366 GLY A O 1
ATOM 2890 N N . LYS A 1 367 ? -9.023 -24.233 11.132 1.00 74.25 367 LYS A N 1
ATOM 2891 C CA . LYS A 1 367 ? -8.437 -25.577 11.361 1.00 74.25 367 LYS A CA 1
ATOM 2892 C C . LYS A 1 367 ? -9.183 -26.715 10.661 1.00 74.25 367 LYS A C 1
ATOM 2894 O O . LYS A 1 367 ? -8.556 -27.673 10.225 1.00 74.25 367 LYS A O 1
ATOM 2899 N N . ASN A 1 368 ? -10.505 -26.606 10.556 1.00 70.62 368 ASN A N 1
ATOM 2900 C CA . ASN A 1 368 ? -11.363 -27.668 10.021 1.00 70.62 368 ASN A CA 1
ATOM 2901 C C . ASN A 1 368 ? -11.656 -27.507 8.519 1.00 70.62 368 ASN A C 1
ATOM 2903 O O . ASN A 1 368 ? -12.468 -28.248 7.964 1.00 70.62 368 ASN A O 1
ATOM 2907 N N . GLN A 1 369 ? -11.045 -26.525 7.852 1.00 75.06 369 GLN A N 1
ATOM 2908 C CA . GLN A 1 369 ? -11.287 -26.288 6.434 1.00 75.06 369 GLN A CA 1
ATOM 2909 C C . GLN A 1 369 ? -10.490 -27.268 5.577 1.00 75.06 369 GLN A C 1
ATOM 2911 O O . GLN A 1 369 ? -9.278 -27.420 5.728 1.00 75.06 369 GLN A O 1
ATOM 2916 N N . ARG A 1 370 ? -11.172 -27.916 4.629 1.00 70.06 370 ARG A N 1
ATOM 2917 C CA . ARG A 1 370 ? -10.503 -28.750 3.629 1.00 70.06 370 ARG A CA 1
ATOM 2918 C C . ARG A 1 370 ? -9.798 -27.866 2.605 1.00 70.06 370 ARG A C 1
ATOM 2920 O O . ARG A 1 370 ? -10.287 -26.787 2.263 1.00 70.06 370 ARG A O 1
ATOM 2927 N N . PHE A 1 371 ? -8.705 -28.374 2.043 1.00 68.81 371 PHE A N 1
ATOM 2928 C CA . PHE A 1 371 ? -7.891 -27.655 1.064 1.00 68.81 371 PHE A CA 1
ATOM 2929 C C . PHE A 1 371 ? -8.669 -27.195 -0.177 1.00 68.81 371 PHE A C 1
ATOM 2931 O O . PHE A 1 371 ? -8.283 -26.200 -0.756 1.00 68.81 371 PHE A O 1
ATOM 2938 N N . TRP A 1 372 ? -9.780 -27.825 -0.570 1.00 65.94 372 TRP A N 1
ATOM 2939 C CA . TRP A 1 372 ? -10.569 -27.444 -1.759 1.00 65.94 372 TRP A CA 1
ATOM 2940 C C . TRP A 1 372 ? -11.940 -26.836 -1.426 1.00 65.94 372 TRP A C 1
ATOM 2942 O O . TRP A 1 372 ? -12.876 -26.918 -2.218 1.00 65.94 372 TRP A O 1
ATOM 2952 N N . THR A 1 373 ? -12.101 -26.261 -0.234 1.00 67.88 373 THR A N 1
ATOM 2953 C CA . THR A 1 373 ? -13.396 -25.699 0.174 1.00 67.88 373 THR A CA 1
ATOM 2954 C C . THR A 1 373 ? -13.686 -24.421 -0.615 1.00 67.88 373 THR A C 1
ATOM 2956 O O . THR A 1 373 ? -12.939 -23.451 -0.522 1.00 67.88 373 THR A O 1
ATOM 2959 N N . MET A 1 374 ? -14.776 -24.417 -1.385 1.00 69.62 374 MET A N 1
ATOM 2960 C CA . MET A 1 374 ? -15.341 -23.196 -1.967 1.00 69.62 374 MET A CA 1
ATOM 2961 C C . MET A 1 374 ? -16.271 -22.529 -0.948 1.00 69.62 374 MET A C 1
ATOM 2963 O O . MET A 1 374 ? -16.998 -23.243 -0.243 1.00 69.62 374 MET A O 1
ATOM 2967 N N . PRO A 1 375 ? -16.289 -21.190 -0.863 1.00 71.25 375 PRO A N 1
ATOM 2968 C CA . PRO A 1 375 ? -17.174 -20.492 0.056 1.00 71.25 375 PRO A CA 1
ATOM 2969 C C . PRO A 1 375 ? -18.634 -20.775 -0.309 1.00 71.25 375 PRO A C 1
ATOM 2971 O O . PRO A 1 375 ? -19.077 -20.545 -1.434 1.00 71.25 375 PRO A O 1
ATOM 2974 N N . ARG A 1 376 ? -19.399 -21.295 0.653 1.00 67.81 376 ARG A N 1
ATOM 2975 C CA . ARG A 1 376 ? -20.847 -21.478 0.519 1.00 67.81 376 ARG A CA 1
ATOM 2976 C C . ARG A 1 376 ? -21.541 -20.364 1.281 1.00 67.81 376 ARG A C 1
ATOM 2978 O O . ARG A 1 376 ? -21.217 -20.127 2.441 1.00 67.81 376 ARG A O 1
ATOM 2985 N N . ARG A 1 377 ? -22.510 -19.707 0.637 1.00 68.00 377 ARG A N 1
ATOM 2986 C CA . ARG A 1 377 ? -23.394 -18.761 1.327 1.00 68.00 377 ARG A CA 1
ATOM 2987 C C . ARG A 1 377 ? -24.063 -19.475 2.508 1.00 68.00 377 ARG A C 1
ATOM 2989 O O . ARG A 1 377 ? -24.504 -20.616 2.318 1.00 68.00 377 ARG A O 1
ATOM 2996 N N . PRO A 1 378 ? -24.168 -18.841 3.689 1.00 61.78 378 PRO A N 1
ATOM 2997 C CA . PRO A 1 378 ? -24.966 -19.387 4.772 1.00 61.78 378 PRO A CA 1
ATOM 2998 C C . PRO A 1 378 ? -26.381 -19.588 4.234 1.00 61.78 378 PRO A C 1
ATOM 3000 O O . PRO A 1 378 ? -26.926 -18.697 3.573 1.00 61.78 378 PRO A O 1
ATOM 3003 N N . ARG A 1 379 ? -26.978 -20.762 4.467 1.00 46.69 379 ARG A N 1
ATOM 3004 C CA . ARG A 1 379 ? -28.420 -20.893 4.262 1.00 46.69 379 ARG A CA 1
ATOM 3005 C C . ARG A 1 379 ? -29.055 -19.916 5.240 1.00 46.69 379 ARG A C 1
ATOM 3007 O O . ARG A 1 379 ? -28.832 -20.038 6.437 1.00 46.69 379 ARG A O 1
ATOM 3014 N N . VAL A 1 380 ? -29.789 -18.935 4.722 1.00 47.81 380 VAL A N 1
ATOM 3015 C CA . VAL A 1 380 ? -30.694 -18.141 5.548 1.00 47.81 380 VAL A CA 1
ATOM 3016 C C . VAL A 1 380 ? -31.698 -19.146 6.095 1.00 47.81 380 VAL A C 1
ATOM 3018 O O . VAL A 1 380 ? -32.599 -19.578 5.375 1.00 47.81 380 VAL A O 1
ATOM 3021 N N . GLU A 1 381 ? -31.496 -19.602 7.327 1.00 41.22 381 GLU A N 1
ATOM 3022 C CA . GLU A 1 381 ? -32.581 -20.201 8.084 1.00 41.22 381 GLU A CA 1
ATOM 3023 C C . GLU A 1 381 ? -33.654 -19.118 8.131 1.00 41.22 381 GLU A C 1
ATOM 3025 O O . GLU A 1 381 ? -33.455 -18.049 8.709 1.00 41.22 381 GLU A O 1
ATOM 3030 N N . ARG A 1 382 ? -34.753 -19.336 7.393 1.00 34.44 382 ARG A N 1
ATOM 3031 C CA . ARG A 1 382 ? -35.970 -18.542 7.561 1.00 34.44 382 ARG A CA 1
ATOM 3032 C C . ARG A 1 382 ? -36.213 -18.500 9.059 1.00 34.44 382 ARG A C 1
ATOM 3034 O O . ARG A 1 382 ? -36.371 -19.568 9.645 1.00 34.44 382 ARG A O 1
ATOM 3041 N N . ALA A 1 383 ? -36.178 -17.292 9.621 1.00 36.72 383 ALA A N 1
ATOM 3042 C CA . ALA A 1 383 ? -36.416 -17.018 11.025 1.00 36.72 383 ALA A CA 1
ATOM 3043 C C . ALA A 1 383 ? -37.471 -17.987 11.564 1.00 36.72 383 ALA A C 1
ATOM 3045 O O . ALA A 1 383 ? -38.628 -17.962 11.132 1.00 36.72 383 ALA A O 1
ATOM 3046 N N . GLN A 1 384 ? -37.042 -18.892 12.441 1.00 37.31 384 GLN A N 1
ATOM 3047 C CA . GLN A 1 384 ? -37.974 -19.661 13.240 1.00 37.31 384 GLN A CA 1
ATOM 3048 C C . GLN A 1 384 ? -38.732 -18.636 14.085 1.00 37.31 384 GLN A C 1
ATOM 3050 O O . GLN A 1 384 ? -38.118 -17.870 14.817 1.00 37.31 384 GLN A O 1
ATOM 3055 N N . SER A 1 385 ? -40.040 -18.564 13.828 1.00 34.62 385 SER A N 1
ATOM 3056 C CA . SER A 1 385 ? -41.145 -18.009 14.625 1.00 34.62 385 SER A CA 1
ATOM 3057 C C . SER A 1 385 ? -40.860 -16.839 15.596 1.00 34.62 385 SER A C 1
ATOM 3059 O O . SER A 1 385 ? -40.018 -16.966 16.481 1.00 34.62 385 SER A O 1
ATOM 3061 N N . PRO A 1 386 ? -41.650 -15.744 15.554 1.00 34.03 386 PRO A N 1
ATOM 3062 C CA . PRO A 1 386 ? -41.511 -14.560 16.418 1.00 34.03 386 PRO A CA 1
ATOM 3063 C C . PRO A 1 386 ? -41.896 -14.808 17.898 1.00 34.03 386 PRO A C 1
ATOM 3065 O O . PRO A 1 386 ? -42.798 -14.168 18.423 1.00 34.03 386 PRO A O 1
ATOM 3068 N N . GLY A 1 387 ? -41.219 -15.740 18.574 1.00 36.69 387 GLY A N 1
ATOM 3069 C CA . GLY A 1 387 ? -41.419 -16.072 19.990 1.00 36.69 387 GLY A CA 1
ATOM 3070 C C . GLY A 1 387 ? -40.131 -16.191 20.817 1.00 36.69 387 GLY A C 1
ATOM 3071 O O . GLY A 1 387 ? -40.206 -16.222 22.040 1.00 36.69 387 GLY A O 1
ATOM 3072 N N . GLU A 1 388 ? -38.943 -16.219 20.200 1.00 33.31 388 GLU A N 1
ATOM 3073 C CA . GLU A 1 388 ? -37.665 -16.347 20.934 1.00 33.31 388 GLU A CA 1
ATOM 3074 C C . GLU A 1 388 ? -36.904 -15.028 21.138 1.00 33.31 388 GLU A C 1
ATOM 3076 O O . GLU A 1 388 ? -35.993 -14.964 21.962 1.00 33.31 388 GLU A O 1
ATOM 3081 N N . VAL A 1 389 ? -37.312 -13.941 20.474 1.00 39.81 389 VAL A N 1
ATOM 3082 C CA . VAL A 1 389 ? -36.683 -12.615 20.646 1.00 39.81 389 VAL A CA 1
ATOM 3083 C C . VAL A 1 389 ? -36.985 -12.014 22.030 1.00 39.81 389 VAL A C 1
ATOM 3085 O O . VAL A 1 389 ? -36.227 -11.186 22.525 1.00 39.81 389 VAL A O 1
ATOM 3088 N N . GLU A 1 390 ? -38.036 -12.476 22.712 1.00 35.12 390 GLU A N 1
ATOM 3089 C CA . GLU A 1 390 ? -38.428 -11.956 24.029 1.00 35.12 390 GLU A CA 1
ATOM 3090 C C . GLU A 1 390 ? -37.615 -12.542 25.199 1.00 35.12 390 GLU A C 1
ATOM 3092 O O . GLU A 1 390 ? -37.592 -11.956 26.278 1.00 35.12 390 GLU A O 1
ATOM 3097 N N . LYS A 1 391 ? -36.877 -13.647 25.000 1.00 34.91 391 LYS A N 1
ATOM 3098 C CA . LYS A 1 391 ? -36.067 -14.267 26.070 1.00 34.91 391 LYS A CA 1
ATOM 3099 C C . LYS A 1 391 ? -34.619 -13.776 26.146 1.00 34.91 391 LYS A C 1
ATOM 3101 O O . LYS A 1 391 ? -33.979 -13.986 27.167 1.00 34.91 391 LYS A O 1
ATOM 3106 N N . LEU A 1 392 ? -34.111 -13.094 25.118 1.00 36.53 392 LEU A N 1
ATOM 3107 C CA . LEU A 1 392 ? -32.729 -12.585 25.082 1.00 36.53 392 LEU A CA 1
ATOM 3108 C C . LEU A 1 392 ? -32.563 -11.163 25.648 1.00 36.53 392 LEU A C 1
ATOM 3110 O O . LEU A 1 392 ? -31.439 -10.699 25.789 1.00 36.53 392 LEU A O 1
ATOM 3114 N N . ASN A 1 393 ? -33.658 -10.487 26.010 1.00 34.59 393 ASN A N 1
ATOM 3115 C CA . ASN A 1 393 ? -33.625 -9.155 26.630 1.00 34.59 393 ASN A CA 1
ATOM 3116 C C . ASN A 1 393 ? -33.797 -9.177 28.164 1.00 34.59 393 ASN A C 1
ATOM 3118 O O . ASN A 1 393 ? -33.933 -8.115 28.767 1.00 34.59 393 ASN A O 1
ATOM 3122 N N . GLN A 1 394 ? -33.807 -10.353 28.805 1.00 32.78 394 GLN A N 1
ATOM 3123 C CA . GLN A 1 394 ? -33.979 -10.482 30.263 1.00 32.78 394 GLN A CA 1
ATOM 3124 C C . GLN A 1 394 ? -32.934 -11.370 30.965 1.00 32.78 394 GLN A C 1
ATOM 3126 O O . GLN A 1 394 ? -33.164 -11.789 32.098 1.00 32.78 394 GLN A O 1
ATOM 3131 N N . SER A 1 395 ? -31.778 -11.636 30.352 1.00 33.12 395 SER A N 1
ATOM 3132 C CA . SER A 1 395 ? -30.690 -12.394 30.995 1.00 33.12 395 SER A CA 1
ATOM 3133 C C . SER A 1 395 ? -29.341 -11.719 30.853 1.00 33.12 395 SER A C 1
ATOM 3135 O O . SER A 1 395 ? -28.972 -11.468 29.682 1.00 33.12 395 SER A O 1
#

Nearest PDB structures (foldseek):
  8bvt-assembly1_A  TM=9.204E-01  e=9.536E-13  Rattus nativitatis
  8et7-assembly1_A  TM=7.756E-01  e=2.378E-13  Homo sapiens
  8wjq-assembly1_A  TM=8.017E-01  e=3.099E-12  Homo sapiens
  8uo8-assembly1_A  TM=6.993E-01  e=9.053E-07  Homo sapiens
  6rw3-assembly3_C  TM=7.158E-01  e=4.674E-06  Plasmodium falciparum

Solvent-accessible surface area (backbone atoms only — not comparable to full-atom values): 20982 Å² total; per-residue (Å²): 132,98,70,62,58,45,62,53,28,51,52,16,45,49,35,30,37,51,18,44,50,52,16,61,76,30,55,91,41,63,73,57,17,51,52,28,41,46,54,10,52,68,24,45,65,51,37,64,49,33,60,54,53,41,50,48,72,78,43,60,79,87,53,40,63,59,53,54,48,53,53,52,49,52,51,37,51,48,51,34,46,50,42,54,51,36,67,72,64,73,35,70,65,58,45,54,50,57,67,30,52,70,58,49,51,63,68,77,40,58,88,73,66,69,61,44,50,68,58,27,50,75,70,68,41,45,74,60,22,48,55,45,50,40,51,54,23,57,75,69,75,42,90,68,89,78,52,66,66,62,52,60,72,67,44,80,74,87,71,77,67,78,83,73,53,78,68,57,52,56,70,38,75,58,33,28,51,52,49,51,42,50,34,50,40,38,30,38,41,34,25,49,55,44,26,52,60,56,44,26,60,71,44,67,79,57,33,52,58,41,38,26,51,57,24,59,40,42,59,63,18,40,56,49,25,51,55,38,33,75,72,62,16,34,25,56,40,28,19,53,24,22,42,51,26,20,57,43,26,54,62,40,53,70,44,71,80,46,88,89,37,44,66,58,42,52,51,38,52,36,53,29,48,28,25,45,33,22,28,49,45,29,50,53,52,47,38,50,50,58,31,18,62,89,38,19,67,60,54,44,50,51,30,52,52,55,12,50,64,54,20,66,48,13,65,57,40,46,48,45,16,76,75,75,41,72,43,49,34,41,53,51,44,23,54,36,15,48,52,25,19,61,43,30,60,76,45,59,72,53,53,84,54,88,67,26,68,42,72,70,47,25,55,52,60,56,72,87,62,60,92,84,69,71,68,59,78,74,78,78,72,73,78,78,63,104,71,61,77,75,64,71,81,76,117

Mean predicted aligned error: 9.25 Å

Sequence (395 aa):
MLIGRLPVYLISLAMGALGRALAVFTAPHYGLFTLLAFVGSFASNTGFQSPLIVAMEISKDENRASLSMWQLGGWTVGICVAPMILWLCRDWVWLLLGSSLPLLVFYCLPQYNIESPRWLAGQGRYPECIRMLRKIAKVNGKKFDLTVEELQEKAPRKEFEKMYGIVSLFSGSHMAKLTSLLLVGWICNTIPTFTLLLLSTQMGGNPFMNFFWQGAIELPAYLCGQVLCDRIGRRWTNSVAFLCNALSCIPVIFIIHHPGTELYASIFAVVIKFFVCVTYFALYLQSFEVYPTLLRQTGTSFGIIVANIFGALGPYIVFLGTSFDIRLPFVVLMLIGLLGFVTSIFLPETLYQKLPDTMDEGRRFGKNQRFWTMPRRPRVERAQSPGEVEKLNQS

Organism: Culex pipiens (NCBI:txid7175)

Foldseek 3Di:
DPDFLLVLLLVLLCLQLVLLLQLLVCVVPVVSNVVSVCSNVVSVVSNLVSVLVLVCLLDDPVCNVVSVVVSLVVVLVCQLVLLVVCVVVVDPSCSSNVVSVVSCVCVVCVLPRAIRLLVCVVVVVQVVSLVRVCSSCVVVVHDDDDDSVNSVVPRPDDPVPPQDAPVLCVVAPQSVLQLVLLLLLLLLLLLLLLLLLVVLCVFDDDSSVLSNLLSVLLVVLLVVLVVCCQPFFLLCQQLVLLQQLLVLLVVLLVCVPPPPCRVVNSVSSSV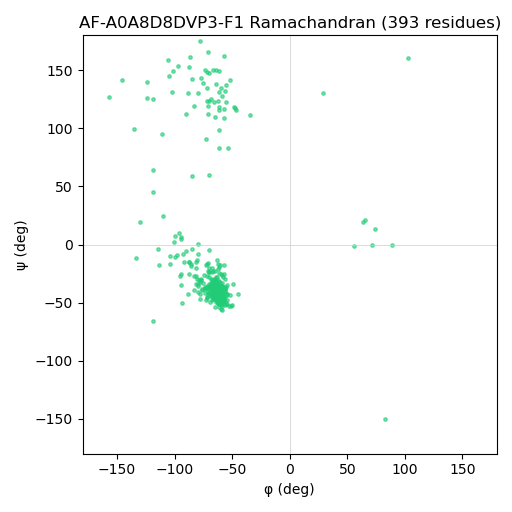SSSSSSSNVNSSLVLLQQLDAPSCSVVSSVVSNVSSVVSSVCSVVLVVCCVPPNVSSSSVVSNVSSVSSNVSSLPHATRHQDDGHNDSVCSSCPRVPDDSPDTDDHPPPPPDDDPPCVVVVVPD

Secondary structure (DSSP, 8-state):
--S-HHHHHHHHHHHHHHHHHHHHHTTTSHHHHHHHHHHHHHTHHHHHHHHHHHHHHHS-GGGHHHHHHHHHHHHHHHHHHHHHHHHHH--HHHHHHHHHHHHHHHHH-GGG----HHHHHHTT-HHHHHHHHHHHHHHTT------HHHHHHHSPP--------GGGGGSSHHHHHHHHHHHHHHHHHHHHHHHHHHHHHHSSS-HHHHHHHHHHTHHHHHHHHHHHHHHT-HHHHHHHHHHHHHHHHHHHHHHTTSTT-HHHHHHHHHHHHHHHHHHHHHHHHHHHHHS-TTTHHHHHHHHHHHHHHHHTTHHHHHHHHHHT-TTHHHHHHHHHHHHHHHHHHTSPP-TTPPPP-SHHHHHHTTTT--TTPPPPPPP------TTSTTTTT--

pLDDT: mean 82.37, std 13.19, range [32.78, 97.19]